Protein AF-0000000074205859 (afdb_homodimer)

Foldseek 3Di:
DPPVVVVVVVVVVVLVCLQVCCVVVVDPCLQRPHSVLLVVLLVVLVPDPLQVVQAVQLCVLLVVLLVLLLVLLQVCLLVLLVDVVSVVVCVVVLVPQLPPQLVVCLVVLCVPPNLESSSLSSSLNSNLNNLQNVLLSVQSVPFDPVVVVVCVVVVPDPVRCCVPTSCLSSVLSNLSSSLVSSLSSSVSSLVSCLPRVYRHLNNQLNVCVVVSVNSNNVSSVVVSVVVNVVSNVVSVVVSCVVCVVPVVVVVVVVD/DPPVVVVVVVVVVVLVCLQVCCVVVVDPCLQRPHSVLLVVLLVVLVPDPLQVVQAVQLCVLLVVLLVLLLVLLQVCLLVQLVDPVSVVVCVVVLVPQLPPQLVVCLVVLCVPPNLESSSLSSSLNSNLNNLQNVLLSVQSVPFDPVVVVVCVVVVPDPVRCCVPTSCLSSVLSNLSSSLVSSLSSSVSSLVSCLPRVYRHLNNQLNVCVVVSVNSNNVSSVVVSVVVNVVSNVVSVVVSCVVCVVPVVVVVVVVD

Organism: NCBI:txid88382

Sequence (510 aa):
MPAWVLGAGGVATLLAVVELVPRLGLMDARYLPPTSQILAALTERLGRPEFWTALGQTLTTWGTGLVISLVAGVVLGVVIGSVPLLRAVTASTIEFLRPVPSVALIPVAILLYGTGMASTLLLVVYASFWQVLVQVLAGVQDVDPVASDTARSYRFSSLTRVRTLVWPTTLPYAMTGLRLAASVALILTVTGELLIGTPGIGRLLGVAQSSGAVASMYAYVVVAGLLGVVVNLVARALERRTLFWHPSVRGESALMPAWVLGAGGVATLLAVVELVPRLGLMDARYLPPTSQILAALTERLGRPEFWTALGQTLTTWGTGLVISLVAGVVLGVVIGSVPLLRAVTASTIEFLRPVPSVALIPVAILLYGTGMASTLLLVVYASFWQVLVQVLAGVQDVDPVASDTARSYRFSSLTRVRTLVWPTTLPYAMTGLRLAASVALILTVTGELLIGTPGIGRLLGVAQSSGAVASMYAYVVVAGLLGVVVNLVARALERRTLFWHPSVRGESAL

Solvent-accessible surface area (backbone atoms only — not comparable to full-atom values): 24107 Å² total; per-residue (Å²): 127,61,69,63,58,35,28,48,47,18,49,48,50,53,45,46,47,45,31,45,38,25,72,71,60,76,35,59,52,88,75,38,54,30,40,68,49,23,51,50,36,37,52,55,42,71,71,33,70,67,46,57,53,18,46,49,39,39,51,47,51,29,48,52,20,42,51,52,14,46,54,50,11,47,54,48,13,51,55,32,46,72,32,71,68,47,38,51,52,42,47,19,37,51,60,51,56,65,40,31,39,51,67,63,42,46,58,56,26,37,68,73,48,42,51,40,65,63,22,31,35,53,37,13,23,59,54,15,21,53,40,18,23,54,29,18,30,53,17,42,68,63,48,54,64,67,61,51,51,48,40,56,72,70,61,54,50,71,65,54,41,39,63,69,48,39,42,69,50,16,44,63,26,38,37,53,9,46,37,53,16,51,56,48,14,46,40,32,36,38,41,26,9,43,71,56,53,15,76,17,50,26,26,53,29,42,50,22,45,78,68,65,37,53,39,47,23,52,25,41,36,50,49,46,19,51,50,28,42,50,51,52,52,50,33,50,52,53,37,50,62,62,36,63,71,38,67,78,54,50,57,59,74,73,106,126,60,70,64,57,36,29,48,46,18,49,49,51,52,45,47,48,43,31,43,36,26,73,71,61,77,36,58,51,89,72,38,53,29,39,68,50,24,50,50,36,37,53,55,43,69,73,34,69,66,46,56,53,19,46,49,39,39,49,47,51,29,50,52,21,43,51,53,14,46,53,50,10,47,54,49,12,50,56,30,48,72,31,72,67,46,40,50,51,44,47,18,36,50,59,50,56,65,40,31,39,50,65,60,42,46,56,55,25,37,68,74,47,42,51,37,66,63,21,29,35,51,37,12,24,59,53,15,20,52,41,17,23,54,29,18,30,53,18,41,69,63,45,54,64,66,61,52,50,50,40,56,72,69,62,53,50,72,66,52,42,38,63,69,48,39,43,68,51,16,43,62,26,39,37,51,8,46,36,54,16,50,55,48,14,46,41,32,35,38,41,24,9,43,70,56,54,16,77,16,52,25,26,53,30,41,49,22,46,77,68,65,36,52,39,47,23,51,24,40,36,50,49,47,17,49,51,29,41,49,51,51,52,50,32,49,54,52,36,51,62,62,37,63,73,38,66,79,54,51,57,58,74,73,104

Structure (mmCIF, N/CA/C/O backbone):
data_AF-0000000074205859-model_v1
#
loop_
_entity.id
_entity.type
_entity.pdbx_description
1 polymer 'ABC-type nitrate/sulfonate/bicarbonate transport system permease component'
#
loop_
_atom_site.group_PDB
_atom_site.id
_atom_site.type_symbol
_atom_site.label_atom_id
_atom_site.label_alt_id
_atom_site.label_comp_id
_atom_site.label_asym_id
_atom_site.label_entity_id
_atom_site.label_seq_id
_atom_site.pdbx_PDB_ins_code
_atom_site.Cartn_x
_atom_site.Cartn_y
_atom_site.Cartn_z
_atom_site.occupancy
_atom_site.B_iso_or_equiv
_atom_site.auth_seq_id
_atom_site.auth_comp_id
_atom_site.auth_asym_id
_atom_site.auth_atom_id
_atom_site.pdbx_PDB_model_num
ATOM 1 N N . MET A 1 1 ? 10.984 27.5 -16.266 1 49.78 1 MET A N 1
ATOM 2 C CA . MET A 1 1 ? 10.492 26.453 -17.156 1 49.78 1 MET A CA 1
ATOM 3 C C . MET A 1 1 ? 9.242 25.797 -16.578 1 49.78 1 MET A C 1
ATOM 5 O O . MET A 1 1 ? 9.133 25.609 -15.367 1 49.78 1 MET A O 1
ATOM 9 N N . PRO A 1 2 ? 8.234 25.75 -17.391 1 56.03 2 PRO A N 1
ATOM 10 C CA . PRO A 1 2 ? 6.977 25.219 -16.875 1 56.03 2 PRO A CA 1
ATOM 11 C C . PRO A 1 2 ? 7.125 23.812 -16.297 1 56.03 2 PRO A C 1
ATOM 13 O O . PRO A 1 2 ? 7.98 23.047 -16.75 1 56.03 2 PRO A O 1
ATOM 16 N N . ALA A 1 3 ? 6.637 23.562 -15.133 1 58.91 3 ALA A N 1
ATOM 17 C CA . ALA A 1 3 ? 6.648 22.328 -14.359 1 58.91 3 ALA A CA 1
ATOM 18 C C . ALA A 1 3 ? 6.488 21.109 -15.266 1 58.91 3 ALA A C 1
ATOM 20 O O . ALA A 1 3 ? 7.078 20.062 -15.016 1 58.91 3 ALA A O 1
ATOM 21 N N . TRP A 1 4 ? 5.84 21.359 -16.391 1 60.38 4 TRP A N 1
ATOM 22 C CA . TRP A 1 4 ? 5.582 20.234 -17.281 1 60.38 4 TRP A CA 1
ATOM 23 C C . TRP A 1 4 ? 6.84 19.859 -18.062 1 60.38 4 TRP A C 1
ATOM 25 O O . TRP A 1 4 ? 7.047 18.688 -18.391 1 60.38 4 TRP A O 1
ATOM 35 N N . VAL A 1 5 ? 7.609 20.828 -18.359 1 60.56 5 VAL A N 1
ATOM 36 C CA . VAL A 1 5 ? 8.844 20.594 -19.094 1 60.56 5 VAL A CA 1
ATOM 37 C C . VAL A 1 5 ? 9.828 19.828 -18.219 1 60.56 5 VAL A C 1
ATOM 39 O O . VAL A 1 5 ? 10.508 18.906 -18.672 1 60.56 5 VAL A O 1
ATOM 42 N N . LEU A 1 6 ? 9.773 20.25 -17 1 59.16 6 LEU A N 1
ATOM 43 C CA . LEU A 1 6 ? 10.664 19.562 -16.062 1 59.16 6 LEU A CA 1
ATOM 44 C C . LEU A 1 6 ? 10.211 18.125 -15.836 1 59.16 6 LEU A C 1
ATOM 46 O O . LEU A 1 6 ? 11.039 17.219 -15.734 1 59.16 6 LEU A O 1
ATOM 50 N N . GLY A 1 7 ? 8.938 17.969 -15.82 1 63.88 7 GLY A N 1
ATOM 51 C CA . GLY A 1 7 ? 8.406 16.625 -15.711 1 63.88 7 GLY A CA 1
ATOM 52 C C . GLY A 1 7 ? 8.75 15.75 -16.906 1 63.88 7 GLY A C 1
ATOM 53 O O . GLY A 1 7 ? 9.18 14.602 -16.734 1 63.88 7 GLY A O 1
ATOM 54 N N . ALA A 1 8 ? 8.656 16.359 -17.984 1 66.75 8 ALA A N 1
ATOM 55 C CA . ALA A 1 8 ? 8.984 15.648 -19.234 1 66.75 8 ALA A CA 1
ATOM 56 C C . ALA A 1 8 ? 10.469 15.312 -19.297 1 66.75 8 ALA A C 1
ATOM 58 O O . ALA A 1 8 ? 10.852 14.258 -19.797 1 66.75 8 ALA A O 1
ATOM 59 N N . GLY A 1 9 ? 11.18 16.188 -18.719 1 68.5 9 GLY A N 1
ATOM 60 C CA . GLY A 1 9 ? 12.609 15.953 -18.703 1 68.5 9 GLY A CA 1
ATOM 61 C C . GLY A 1 9 ? 13 14.75 -17.859 1 68.5 9 GLY A C 1
ATOM 62 O O . GLY A 1 9 ? 13.852 13.953 -18.266 1 68.5 9 GLY A O 1
ATOM 63 N N . GLY A 1 10 ? 12.352 14.625 -16.703 1 70.44 10 GLY A N 1
ATOM 64 C CA . GLY A 1 10 ? 12.633 13.484 -15.859 1 70.44 10 GLY A CA 1
ATOM 65 C C . GLY A 1 10 ? 12.273 12.156 -16.5 1 70.44 10 GLY A C 1
ATOM 66 O O . GLY A 1 10 ? 13.055 11.203 -16.453 1 70.44 10 GLY A O 1
ATOM 67 N N . VAL A 1 11 ? 11.188 12.117 -17.188 1 73.06 11 VAL A N 1
ATOM 68 C CA . VAL A 1 11 ? 10.742 10.906 -17.875 1 73.06 11 VAL A CA 1
ATOM 69 C C . VAL A 1 11 ? 11.695 10.586 -19.016 1 73.06 11 VAL A C 1
ATOM 71 O O . VAL A 1 11 ? 12.055 9.43 -19.234 1 73.06 11 VAL A O 1
ATOM 74 N N . ALA A 1 12 ? 12.023 11.672 -19.672 1 76.25 12 ALA A N 1
ATOM 75 C CA . ALA A 1 12 ? 12.945 11.5 -20.797 1 76.25 12 ALA A CA 1
ATOM 76 C C . ALA A 1 12 ? 14.273 10.922 -20.328 1 76.25 12 ALA A C 1
ATOM 78 O O . ALA A 1 12 ? 14.844 10.055 -21 1 76.25 12 ALA A O 1
ATOM 79 N N . THR A 1 13 ? 14.734 11.406 -19.203 1 77.25 13 THR A N 1
ATOM 80 C CA . THR A 1 13 ? 15.992 10.906 -18.672 1 77.25 13 THR A CA 1
ATOM 81 C C . THR A 1 13 ? 15.875 9.43 -18.297 1 77.25 13 THR A C 1
ATOM 83 O O . THR A 1 13 ? 16.766 8.633 -18.578 1 77.25 13 THR A O 1
ATOM 86 N N . LEU A 1 14 ? 14.773 9.047 -17.719 1 77.5 14 LEU A N 1
ATOM 87 C CA . LEU A 1 14 ? 14.562 7.652 -17.359 1 77.5 14 LEU A CA 1
ATOM 88 C C . LEU A 1 14 ? 14.516 6.766 -18.594 1 77.5 14 LEU A C 1
ATOM 90 O O . LEU A 1 14 ? 15.148 5.707 -18.641 1 77.5 14 LEU A O 1
ATOM 94 N N . LEU A 1 15 ? 13.852 7.254 -19.578 1 80.38 15 LEU A N 1
ATOM 95 C CA . LEU A 1 15 ? 13.742 6.492 -20.828 1 80.38 15 LEU A CA 1
ATOM 96 C C . LEU A 1 15 ? 15.094 6.359 -21.5 1 80.38 15 LEU A C 1
ATOM 98 O O . LEU A 1 15 ? 15.406 5.312 -22.078 1 80.38 15 LEU A O 1
ATOM 102 N N . ALA A 1 16 ? 15.836 7.418 -21.406 1 81.56 16 ALA A N 1
ATOM 103 C CA . ALA A 1 16 ? 17.172 7.402 -22 1 81.56 16 ALA A CA 1
ATOM 104 C C . ALA A 1 16 ? 18.094 6.426 -21.281 1 81.56 16 ALA A C 1
ATOM 106 O O . ALA A 1 16 ? 18.859 5.699 -21.906 1 81.56 16 ALA A O 1
ATOM 107 N N . VAL A 1 17 ? 17.953 6.41 -20.047 1 80.19 17 VAL A N 1
ATOM 108 C CA . VAL A 1 17 ? 18.781 5.52 -19.25 1 80.19 17 VAL A CA 1
ATOM 109 C C . VAL A 1 17 ? 18.422 4.066 -19.547 1 80.19 17 VAL A C 1
ATOM 111 O O . VAL A 1 17 ? 19.312 3.227 -19.734 1 80.19 17 VAL A O 1
ATOM 114 N N . VAL A 1 18 ? 17.172 3.775 -19.656 1 82.06 18 VAL A N 1
ATOM 115 C CA . VAL A 1 18 ? 16.719 2.414 -19.922 1 82.06 18 VAL A CA 1
ATOM 116 C C . VAL A 1 18 ? 17.094 2.02 -21.344 1 82.06 18 VAL A C 1
ATOM 118 O O . VAL A 1 18 ? 17.297 0.839 -21.641 1 82.06 18 VAL A O 1
ATOM 121 N N . GLU A 1 19 ? 17.25 2.998 -22.188 1 84.25 19 GLU A N 1
ATOM 122 C CA . GLU A 1 19 ? 17.672 2.748 -23.562 1 84.25 19 GLU A CA 1
ATOM 123 C C . GLU A 1 19 ? 19.172 2.457 -23.625 1 84.25 19 GLU A C 1
ATOM 125 O O . GLU A 1 19 ? 19.594 1.522 -24.312 1 84.25 19 GLU A O 1
ATOM 130 N N . LEU A 1 20 ? 19.875 3.205 -22.828 1 83.31 20 LEU A N 1
ATOM 131 C CA . LEU A 1 20 ? 21.312 3.178 -22.969 1 83.31 20 LEU A CA 1
ATOM 132 C C . LEU A 1 20 ? 21.922 2.037 -22.156 1 83.31 20 LEU A C 1
ATOM 134 O O . LEU A 1 20 ? 22.953 1.468 -22.547 1 83.31 20 LEU A O 1
ATOM 138 N N . VAL A 1 21 ? 21.312 1.618 -21.172 1 81.62 21 VAL A N 1
ATOM 139 C CA . VAL A 1 21 ? 21.891 0.626 -20.281 1 81.62 21 VAL A CA 1
ATOM 140 C C . VAL A 1 21 ? 22.047 -0.707 -21 1 81.62 21 VAL A C 1
ATOM 142 O O . VAL A 1 21 ? 23.141 -1.279 -21.047 1 81.62 21 VAL A O 1
ATOM 145 N N . PRO A 1 22 ? 21.047 -1.129 -21.625 1 79.5 22 PRO A N 1
ATOM 146 C CA . PRO A 1 22 ? 21.219 -2.393 -22.344 1 79.5 22 PRO A CA 1
ATOM 147 C C . PRO A 1 22 ? 22.078 -2.24 -23.594 1 79.5 22 PRO A C 1
ATOM 149 O O . PRO A 1 22 ? 22.828 -3.15 -23.938 1 79.5 22 PRO A O 1
ATOM 152 N N . ARG A 1 23 ? 22.031 -1.097 -24.203 1 80.44 23 ARG A N 1
ATOM 153 C CA . ARG A 1 23 ? 22.781 -0.913 -25.438 1 80.44 23 ARG A CA 1
ATOM 154 C C . ARG A 1 23 ? 24.281 -0.801 -25.156 1 80.44 23 ARG A C 1
ATOM 156 O O . ARG A 1 23 ? 25.109 -1.21 -25.969 1 80.44 23 ARG A O 1
ATOM 163 N N . LEU A 1 24 ? 24.562 -0.321 -24.016 1 83.5 24 LEU A N 1
ATOM 164 C CA . LEU A 1 24 ? 25.969 -0.184 -23.641 1 83.5 24 LEU A CA 1
ATOM 165 C C . LEU A 1 24 ? 26.484 -1.472 -23.016 1 83.5 24 LEU A C 1
ATOM 167 O O . LEU A 1 24 ? 27.656 -1.549 -22.625 1 83.5 24 LEU A O 1
ATOM 171 N N . GLY A 1 25 ? 25.609 -2.451 -22.922 1 76.69 25 GLY A N 1
ATOM 172 C CA . GLY A 1 25 ? 26.031 -3.756 -22.438 1 76.69 25 GLY A CA 1
ATOM 173 C C . GLY A 1 25 ? 26.109 -3.834 -20.922 1 76.69 25 GLY A C 1
ATOM 174 O O . GLY A 1 25 ? 26.688 -4.77 -20.359 1 76.69 25 GLY A O 1
ATOM 175 N N . LEU A 1 26 ? 25.609 -2.91 -20.297 1 74.88 26 LEU A N 1
ATOM 176 C CA . LEU A 1 26 ? 25.656 -2.898 -18.844 1 74.88 26 LEU A CA 1
ATOM 177 C C . LEU A 1 26 ? 24.672 -3.906 -18.25 1 74.88 26 LEU A C 1
ATOM 179 O O . LEU A 1 26 ? 24.875 -4.387 -17.141 1 74.88 26 LEU A O 1
ATOM 183 N N . MET A 1 27 ? 23.656 -4.145 -19 1 76.94 27 MET A N 1
ATOM 184 C CA . MET A 1 27 ? 22.688 -5.172 -18.656 1 76.94 27 MET A CA 1
ATOM 185 C C . MET A 1 27 ? 22.25 -5.953 -19.891 1 76.94 27 MET A C 1
ATOM 187 O O . MET A 1 27 ? 22.109 -5.383 -20.969 1 76.94 27 MET A O 1
ATOM 191 N N . ASP A 1 28 ? 22.219 -7.234 -19.641 1 83.88 28 ASP A N 1
ATOM 192 C CA . ASP A 1 28 ? 21.812 -8.102 -20.734 1 83.88 28 ASP A CA 1
ATOM 193 C C . ASP A 1 28 ? 20.406 -7.742 -21.219 1 83.88 28 ASP A C 1
ATOM 195 O O . ASP A 1 28 ? 19.5 -7.504 -20.391 1 83.88 28 ASP A O 1
ATOM 199 N N . ALA A 1 29 ? 20.25 -7.617 -22.484 1 77.94 29 ALA A N 1
ATOM 200 C CA . ALA A 1 29 ? 18.984 -7.234 -23.094 1 77.94 29 ALA A CA 1
ATOM 201 C C . ALA A 1 29 ? 17.891 -8.242 -22.766 1 77.94 29 ALA A C 1
ATOM 203 O O . ALA A 1 29 ? 16.703 -7.926 -22.844 1 77.94 29 ALA A O 1
ATOM 204 N N . ARG A 1 30 ? 18.328 -9.422 -22.406 1 80.31 30 ARG A N 1
ATOM 205 C CA . ARG A 1 30 ? 17.359 -10.453 -22.047 1 80.31 30 ARG A CA 1
ATOM 206 C C . ARG A 1 30 ? 16.656 -10.102 -20.75 1 80.31 30 ARG A C 1
ATOM 208 O O . ARG A 1 30 ? 15.539 -10.578 -20.484 1 80.31 30 ARG A O 1
ATOM 215 N N . TYR A 1 31 ? 17.234 -9.227 -20.031 1 84.56 31 TYR A N 1
ATOM 216 C CA . TYR A 1 31 ? 16.672 -8.852 -18.734 1 84.56 31 TYR A CA 1
ATOM 217 C C . TYR A 1 31 ? 16.078 -7.449 -18.781 1 84.56 31 TYR A C 1
ATOM 219 O O . TYR A 1 31 ? 15.141 -7.148 -18.047 1 84.56 31 TYR A O 1
ATOM 227 N N . LEU A 1 32 ? 16.656 -6.621 -19.625 1 87.5 32 LEU A N 1
ATOM 228 C CA . LEU A 1 32 ? 16.188 -5.25 -19.781 1 87.5 32 LEU A CA 1
ATOM 229 C C . LEU A 1 32 ? 16.25 -4.816 -21.234 1 87.5 32 LEU A C 1
ATOM 231 O O . LEU A 1 32 ? 17.281 -4.324 -21.703 1 87.5 32 LEU A O 1
ATOM 235 N N . PRO A 1 33 ? 15.117 -4.973 -21.875 1 89.38 33 PRO A N 1
ATOM 236 C CA . PRO A 1 33 ? 15.102 -4.488 -23.266 1 89.38 33 PRO A CA 1
ATOM 237 C C . PRO A 1 33 ? 15.188 -2.969 -23.359 1 89.38 33 PRO A C 1
ATOM 239 O O . PRO A 1 33 ? 14.781 -2.268 -22.422 1 89.38 33 PRO A O 1
ATOM 242 N N . PRO A 1 34 ? 15.766 -2.557 -24.406 1 89.44 34 PRO A N 1
ATOM 243 C CA . PRO A 1 34 ? 15.805 -1.103 -24.562 1 89.44 34 PRO A CA 1
ATOM 244 C C . PRO A 1 34 ? 14.414 -0.484 -24.672 1 89.44 34 PRO A C 1
ATOM 246 O O . PRO A 1 34 ? 13.445 -1.176 -25.016 1 89.44 34 PRO A O 1
ATOM 249 N N . THR A 1 35 ? 14.43 0.771 -24.359 1 90.25 35 THR A N 1
ATOM 250 C CA . THR A 1 35 ? 13.18 1.512 -24.344 1 90.25 35 THR A CA 1
ATOM 251 C C . THR A 1 35 ? 12.484 1.412 -25.703 1 90.25 35 THR A C 1
ATOM 253 O O . THR A 1 35 ? 11.258 1.343 -25.781 1 90.25 35 THR A O 1
ATOM 256 N N . SER A 1 36 ? 13.25 1.363 -26.75 1 90.5 36 SER A N 1
ATOM 257 C CA . SER A 1 36 ? 12.688 1.289 -28.094 1 90.5 36 SER A CA 1
ATOM 258 C C . SER A 1 36 ? 11.891 0.004 -28.297 1 90.5 36 SER A C 1
ATOM 260 O O . SER A 1 36 ? 10.797 0.025 -28.875 1 90.5 36 SER A O 1
ATOM 262 N N . GLN A 1 37 ? 12.375 -1.052 -27.766 1 91.5 37 GLN A N 1
ATOM 263 C CA . GLN A 1 37 ? 11.68 -2.332 -27.875 1 91.5 37 GLN A CA 1
ATOM 264 C C . GLN A 1 37 ? 10.445 -2.367 -26.984 1 91.5 37 GLN A C 1
ATOM 266 O O . GLN A 1 37 ? 9.43 -2.963 -27.344 1 91.5 37 GLN A O 1
ATOM 271 N N . ILE A 1 38 ? 10.578 -1.778 -25.828 1 93.44 38 ILE A N 1
ATOM 272 C CA . ILE A 1 38 ? 9.445 -1.705 -24.906 1 93.44 38 ILE A CA 1
ATOM 273 C C . ILE A 1 38 ? 8.32 -0.898 -25.547 1 93.44 38 ILE A C 1
ATOM 275 O O . ILE A 1 38 ? 7.156 -1.308 -25.516 1 93.44 38 ILE A O 1
ATOM 279 N N . LEU A 1 39 ? 8.695 0.186 -26.188 1 93.12 39 LEU A N 1
ATOM 280 C CA . LEU A 1 39 ? 7.703 1.043 -26.812 1 93.12 39 LEU A CA 1
ATOM 281 C C . LEU A 1 39 ? 7.082 0.354 -28.031 1 93.12 39 LEU A C 1
ATOM 283 O O . LEU A 1 39 ? 5.898 0.538 -28.312 1 93.12 39 LEU A O 1
ATOM 287 N N . ALA A 1 40 ? 7.895 -0.404 -28.734 1 94.69 40 ALA A N 1
ATOM 288 C CA . ALA A 1 40 ? 7.375 -1.168 -29.859 1 94.69 40 ALA A CA 1
ATOM 289 C C . ALA A 1 40 ? 6.371 -2.221 -29.391 1 94.69 40 ALA A C 1
ATOM 291 O O . ALA A 1 40 ? 5.324 -2.404 -30.016 1 94.69 40 ALA A O 1
ATOM 292 N N . ALA A 1 41 ? 6.723 -2.875 -28.312 1 95.75 41 ALA A N 1
ATOM 293 C CA . ALA A 1 41 ? 5.816 -3.867 -27.734 1 95.75 41 ALA A CA 1
ATOM 294 C C . ALA A 1 41 ? 4.523 -3.215 -27.25 1 95.75 41 ALA A C 1
ATOM 296 O O . ALA A 1 41 ? 3.439 -3.777 -27.422 1 95.75 41 ALA A O 1
ATOM 297 N N . LEU A 1 42 ? 4.66 -2.074 -26.703 1 95.69 42 LEU A N 1
ATOM 298 C CA . LEU A 1 42 ? 3.492 -1.338 -26.234 1 95.69 42 LEU A CA 1
ATOM 299 C C . LEU A 1 42 ? 2.592 -0.947 -27.406 1 95.69 42 LEU A C 1
ATOM 301 O O . LEU A 1 42 ? 1.371 -1.104 -27.328 1 95.69 42 LEU A O 1
ATOM 305 N N . THR A 1 43 ? 3.197 -0.471 -28.469 1 96.06 43 THR A N 1
ATOM 306 C CA . THR A 1 43 ? 2.438 -0.059 -29.641 1 96.06 43 THR A CA 1
ATOM 307 C C . THR A 1 43 ? 1.707 -1.249 -30.25 1 96.06 43 THR A C 1
ATOM 309 O O . THR A 1 43 ? 0.565 -1.121 -30.703 1 96.06 43 THR A O 1
ATOM 312 N N . GLU A 1 44 ? 2.332 -2.316 -30.281 1 96.12 44 GLU A N 1
ATOM 313 C CA . GLU A 1 44 ? 1.71 -3.533 -30.797 1 96.12 44 GLU A CA 1
ATOM 314 C C . GLU A 1 44 ? 0.515 -3.943 -29.953 1 96.12 44 GLU A C 1
ATOM 316 O O . GLU A 1 44 ? -0.529 -4.332 -30.469 1 96.12 44 GLU A O 1
ATOM 321 N N . ARG A 1 45 ? 0.687 -3.861 -28.656 1 94.62 45 ARG A N 1
ATOM 322 C CA . ARG A 1 45 ? -0.388 -4.242 -27.75 1 94.62 45 ARG A CA 1
ATOM 323 C C . ARG A 1 45 ? -1.562 -3.275 -27.844 1 94.62 45 ARG A C 1
ATOM 325 O O . ARG A 1 45 ? -2.721 -3.686 -27.75 1 94.62 45 ARG A O 1
ATOM 332 N N . LEU A 1 46 ? -1.271 -2.035 -28.109 1 95.62 46 LEU A N 1
ATOM 333 C CA . LEU A 1 46 ? -2.311 -1.023 -28.25 1 95.62 46 LEU A CA 1
ATOM 334 C C . LEU A 1 46 ? -3.186 -1.307 -29.453 1 95.62 46 LEU A C 1
ATOM 336 O O . LEU A 1 46 ? -4.34 -0.882 -29.516 1 95.62 46 LEU A O 1
ATOM 340 N N . GLY A 1 47 ? -2.6 -2.018 -30.391 1 95.62 47 GLY A N 1
ATOM 341 C CA . GLY A 1 47 ? -3.332 -2.352 -31.609 1 95.62 47 GLY A CA 1
ATOM 342 C C . GLY A 1 47 ? -4.195 -3.59 -31.453 1 95.62 47 GLY A C 1
ATOM 343 O O . GLY A 1 47 ? -4.957 -3.934 -32.375 1 95.62 47 GLY A O 1
ATOM 344 N N . ARG A 1 48 ? -4.176 -4.211 -30.344 1 95.69 48 ARG A N 1
ATOM 345 C CA . ARG A 1 48 ? -4.922 -5.441 -30.125 1 95.69 48 ARG A CA 1
ATOM 346 C C . ARG A 1 48 ? -6.137 -5.188 -29.234 1 95.69 48 ARG A C 1
ATOM 348 O O . ARG A 1 48 ? -6.043 -4.48 -28.234 1 95.69 48 ARG A O 1
ATOM 355 N N . PRO A 1 49 ? -7.25 -5.727 -29.641 1 96.56 49 PRO A N 1
ATOM 356 C CA . PRO A 1 49 ? -8.461 -5.551 -28.828 1 96.56 49 PRO A CA 1
ATOM 357 C C . PRO A 1 49 ? -8.32 -6.105 -27.422 1 96.56 49 PRO A C 1
ATOM 359 O O . PRO A 1 49 ? -8.961 -5.609 -26.484 1 96.56 49 PRO A O 1
ATOM 362 N N . GLU A 1 50 ? -7.504 -7.09 -27.297 1 96.56 50 GLU A N 1
ATOM 363 C CA . GLU A 1 50 ? -7.281 -7.723 -26 1 96.56 50 GLU A CA 1
ATOM 364 C C . GLU A 1 50 ? -6.773 -6.715 -24.969 1 96.56 50 GLU A C 1
ATOM 366 O O . GLU A 1 50 ? -7.117 -6.793 -23.781 1 96.56 50 GLU A O 1
ATOM 371 N N . PHE A 1 51 ? -5.98 -5.816 -25.438 1 97.62 51 PHE A N 1
ATOM 372 C CA . PHE A 1 51 ? -5.426 -4.793 -24.547 1 97.62 51 PHE A CA 1
ATOM 373 C C . PHE A 1 51 ? -6.531 -3.908 -23.984 1 97.62 51 PHE A C 1
ATOM 375 O O . PHE A 1 51 ? -6.594 -3.678 -22.781 1 97.62 51 PHE A O 1
ATOM 382 N N . TRP A 1 52 ? -7.379 -3.473 -24.781 1 97.81 52 TRP A N 1
ATOM 383 C CA . TRP A 1 52 ? -8.422 -2.535 -24.391 1 97.81 52 TRP A CA 1
ATOM 384 C C . TRP A 1 52 ? -9.477 -3.23 -23.531 1 97.81 52 TRP A C 1
ATOM 386 O O . TRP A 1 52 ? -10.055 -2.621 -22.625 1 97.81 52 TRP A O 1
ATOM 396 N N . THR A 1 53 ? -9.719 -4.473 -23.844 1 97.94 53 THR A N 1
ATOM 397 C CA . THR A 1 53 ? -10.609 -5.258 -22.984 1 97.94 53 THR A CA 1
ATOM 398 C C . THR A 1 53 ? -10.039 -5.395 -21.578 1 97.94 53 THR A C 1
ATOM 400 O O . THR A 1 53 ? -10.75 -5.195 -20.594 1 97.94 53 THR A O 1
ATOM 403 N N . ALA A 1 54 ? -8.766 -5.703 -21.5 1 98 54 ALA A N 1
ATOM 404 C CA . ALA A 1 54 ? -8.086 -5.844 -20.219 1 98 54 ALA A CA 1
ATOM 405 C C . ALA A 1 54 ? -8.07 -4.52 -19.453 1 98 54 ALA A C 1
ATOM 407 O O . ALA A 1 54 ? -8.281 -4.488 -18.25 1 98 54 ALA A O 1
ATOM 408 N N . LEU A 1 55 ? -7.828 -3.471 -20.203 1 98 55 LEU A N 1
ATOM 409 C CA . LEU A 1 55 ? -7.824 -2.146 -19.578 1 98 55 LEU A CA 1
ATOM 410 C C . LEU A 1 55 ? -9.195 -1.812 -19 1 98 55 LEU A C 1
ATOM 412 O O . LEU A 1 55 ? -9.297 -1.289 -17.891 1 98 55 LEU A O 1
ATOM 416 N N . GLY A 1 56 ? -10.195 -2.09 -19.75 1 97.94 56 GLY A N 1
ATOM 417 C CA . GLY A 1 56 ? -11.547 -1.874 -19.281 1 97.94 56 GLY A CA 1
ATOM 418 C C . GLY A 1 56 ? -11.875 -2.682 -18.031 1 97.94 56 GLY A C 1
ATOM 419 O O . GLY A 1 56 ? -12.539 -2.186 -17.125 1 97.94 56 GLY A O 1
ATOM 420 N N . GLN A 1 57 ? -11.43 -3.893 -18.016 1 97.88 57 GLN A N 1
ATOM 421 C CA . GLN A 1 57 ? -11.656 -4.762 -16.875 1 97.88 57 GLN A CA 1
ATOM 422 C C . GLN A 1 57 ? -10.938 -4.234 -15.633 1 97.88 57 GLN A C 1
ATOM 424 O O . GLN A 1 57 ? -11.508 -4.215 -14.539 1 97.88 57 GLN A O 1
ATOM 429 N N . THR A 1 58 ? -9.711 -3.789 -15.805 1 98.12 58 THR A N 1
ATOM 430 C CA . THR A 1 58 ? -8.945 -3.205 -14.711 1 98.12 58 THR A CA 1
ATOM 431 C C . THR A 1 58 ? -9.641 -1.955 -14.18 1 98.12 58 THR A C 1
ATOM 433 O O . THR A 1 58 ? -9.812 -1.805 -12.961 1 98.12 58 THR A O 1
ATOM 436 N N . LEU A 1 59 ? -10.125 -1.116 -15.078 1 98.06 59 LEU A N 1
ATOM 437 C CA . LEU A 1 59 ? -10.773 0.129 -14.672 1 98.06 59 LEU A CA 1
ATOM 438 C C . LEU A 1 59 ? -12.117 -0.145 -14 1 98.06 59 LEU A C 1
ATOM 440 O O . LEU A 1 59 ? -12.508 0.563 -13.07 1 98.06 59 LEU A O 1
ATOM 444 N N . THR A 1 60 ? -12.773 -1.137 -14.453 1 98 60 THR A N 1
ATOM 445 C CA . THR A 1 60 ? -14.062 -1.498 -13.867 1 98 60 THR A CA 1
ATOM 446 C C . THR A 1 60 ? -13.883 -2.025 -12.445 1 98 60 THR A C 1
ATOM 448 O O . THR A 1 60 ? -14.602 -1.624 -11.531 1 98 60 THR A O 1
ATOM 451 N N . THR A 1 61 ? -12.977 -2.943 -12.289 1 97.94 61 THR A N 1
ATOM 452 C CA . THR A 1 61 ? -12.703 -3.488 -10.961 1 97.94 61 THR A CA 1
ATOM 453 C C . THR A 1 61 ? -12.211 -2.395 -10.016 1 97.94 61 THR A C 1
ATOM 455 O O . THR A 1 61 ? -12.68 -2.295 -8.883 1 97.94 61 THR A O 1
ATOM 458 N N . TRP A 1 62 ? -11.289 -1.581 -10.516 1 97.94 62 TRP A N 1
ATOM 459 C CA . TRP A 1 62 ? -10.75 -0.465 -9.742 1 97.94 62 TRP A CA 1
ATOM 460 C C . TRP A 1 62 ? -11.859 0.502 -9.344 1 97.94 62 TRP A C 1
ATOM 462 O O . TRP A 1 62 ? -11.992 0.847 -8.164 1 97.94 62 TRP A O 1
ATOM 472 N N . GLY A 1 63 ? -12.656 0.912 -10.328 1 98.06 63 GLY A N 1
ATOM 473 C CA . GLY A 1 63 ? -13.734 1.854 -10.078 1 98.06 63 GLY A CA 1
ATOM 474 C C . GLY A 1 63 ? -14.789 1.312 -9.133 1 98.06 63 GLY A C 1
ATOM 475 O O . GLY A 1 63 ? -15.242 2.02 -8.227 1 98.06 63 GLY A O 1
ATOM 476 N N . THR A 1 64 ? -15.211 0.102 -9.344 1 98.25 64 THR A N 1
ATOM 477 C CA . THR A 1 64 ? -16.219 -0.531 -8.492 1 98.25 64 THR A CA 1
ATOM 478 C C . THR A 1 64 ? -15.719 -0.631 -7.055 1 98.25 64 THR A C 1
ATOM 480 O O . THR A 1 64 ? -16.453 -0.292 -6.121 1 98.25 64 THR A O 1
ATOM 483 N N . GLY A 1 65 ? -14.5 -1.089 -6.895 1 98.31 65 GLY A N 1
ATOM 484 C CA . GLY A 1 65 ? -13.93 -1.176 -5.559 1 98.31 65 GLY A CA 1
ATOM 485 C C . GLY A 1 65 ? -13.805 0.171 -4.871 1 98.31 65 GLY A C 1
ATOM 486 O O . GLY A 1 65 ? -14.078 0.289 -3.674 1 98.31 65 GLY A O 1
ATOM 487 N N . LEU A 1 66 ? -13.422 1.157 -5.656 1 98.06 66 LEU A N 1
ATOM 488 C CA . LEU A 1 66 ? -13.258 2.502 -5.113 1 98.06 66 LEU A CA 1
ATOM 489 C C . LEU A 1 66 ? -14.594 3.064 -4.648 1 98.06 66 LEU A C 1
ATOM 491 O O . LEU A 1 66 ? -14.688 3.646 -3.564 1 98.06 66 LEU A O 1
ATOM 495 N N . VAL A 1 67 ? -15.617 2.865 -5.434 1 98.12 67 VAL A N 1
ATOM 496 C CA . VAL A 1 67 ? -16.938 3.385 -5.105 1 98.12 67 VAL A CA 1
ATOM 497 C C . VAL A 1 67 ? -17.469 2.699 -3.846 1 98.12 67 VAL A C 1
ATOM 499 O O . VAL A 1 67 ? -17.984 3.361 -2.943 1 98.12 67 VAL A O 1
ATOM 502 N N . ILE A 1 68 ? -17.328 1.424 -3.773 1 98.5 68 ILE A N 1
ATOM 503 C CA . ILE A 1 68 ? -17.781 0.681 -2.604 1 98.5 68 ILE A CA 1
ATOM 504 C C . ILE A 1 68 ? -17.031 1.167 -1.362 1 98.5 68 ILE A C 1
ATOM 506 O O . ILE A 1 68 ? -17.641 1.427 -0.325 1 98.5 68 ILE A O 1
ATOM 510 N N . SER A 1 69 ? -15.703 1.306 -1.481 1 98.31 69 SER A N 1
ATOM 511 C CA . SER A 1 69 ? -14.883 1.746 -0.36 1 98.31 69 SER A CA 1
ATOM 512 C C . SER A 1 69 ? -15.242 3.162 0.071 1 98.31 69 SER A C 1
ATOM 514 O O . SER A 1 69 ? -15.297 3.461 1.266 1 98.31 69 SER A O 1
ATOM 516 N N . LEU A 1 70 ? -15.469 3.998 -0.915 1 97.5 70 LEU A N 1
ATOM 517 C CA . LEU A 1 70 ? -15.805 5.391 -0.636 1 97.5 70 LEU A CA 1
ATOM 518 C C . LEU A 1 70 ? -17.141 5.488 0.095 1 97.5 70 LEU A C 1
ATOM 520 O O . LEU A 1 70 ? -17.25 6.176 1.113 1 97.5 70 LEU A O 1
ATOM 524 N N . VAL A 1 71 ? -18.141 4.836 -0.404 1 97.81 71 VAL A N 1
ATOM 525 C CA . VAL A 1 71 ? -19.484 4.887 0.185 1 97.81 71 VAL A CA 1
ATOM 526 C C . VAL A 1 71 ? -19.453 4.281 1.586 1 97.81 71 VAL A C 1
ATOM 528 O O . VAL A 1 71 ? -19.922 4.895 2.545 1 97.81 71 VAL A O 1
ATOM 531 N N . ALA A 1 72 ? -18.875 3.148 1.719 1 98 72 ALA A N 1
ATOM 532 C CA . ALA A 1 72 ? -18.797 2.484 3.018 1 98 72 ALA A CA 1
ATOM 533 C C . ALA A 1 72 ? -17.969 3.305 4.004 1 98 72 ALA A C 1
ATOM 535 O O . ALA A 1 72 ? -18.359 3.469 5.164 1 98 72 ALA A O 1
ATOM 536 N N . GLY A 1 73 ? -16.797 3.82 3.547 1 97.69 73 GLY A N 1
ATOM 537 C CA . GLY A 1 73 ? -15.914 4.605 4.402 1 97.69 73 GLY A CA 1
ATOM 538 C C . GLY A 1 73 ? -16.562 5.887 4.895 1 97.69 73 GLY A C 1
ATOM 539 O O . GLY A 1 73 ? -16.422 6.246 6.066 1 97.69 73 GLY A O 1
ATOM 540 N N . VAL A 1 74 ? -17.281 6.508 4.023 1 96.56 74 VAL A N 1
ATOM 541 C CA . VAL A 1 74 ? -17.922 7.766 4.383 1 96.56 74 VAL A CA 1
ATOM 542 C C . VAL A 1 74 ? -19.094 7.5 5.332 1 96.56 74 VAL A C 1
ATOM 544 O O . VAL A 1 74 ? -19.203 8.148 6.375 1 96.56 74 VAL A O 1
ATOM 547 N N . VAL A 1 75 ? -19.938 6.555 5.031 1 96 75 VAL A N 1
ATOM 548 C CA . VAL A 1 75 ? -21.125 6.262 5.84 1 96 75 VAL A CA 1
ATOM 549 C C . VAL A 1 75 ? -20.688 5.781 7.227 1 96 75 VAL A C 1
ATOM 551 O O . VAL A 1 75 ? -21.125 6.332 8.242 1 96 75 VAL A O 1
ATOM 554 N N . LEU A 1 76 ? -19.812 4.852 7.281 1 96.44 76 LEU A N 1
ATOM 555 C CA . LEU A 1 76 ? -19.375 4.312 8.562 1 96.44 76 LEU A CA 1
ATOM 556 C C . LEU A 1 76 ? -18.516 5.328 9.32 1 96.44 76 LEU A C 1
ATOM 558 O O . LEU A 1 76 ? -18.562 5.387 10.555 1 96.44 76 LEU A O 1
ATOM 562 N N . GLY A 1 77 ? -17.719 6.074 8.562 1 95.94 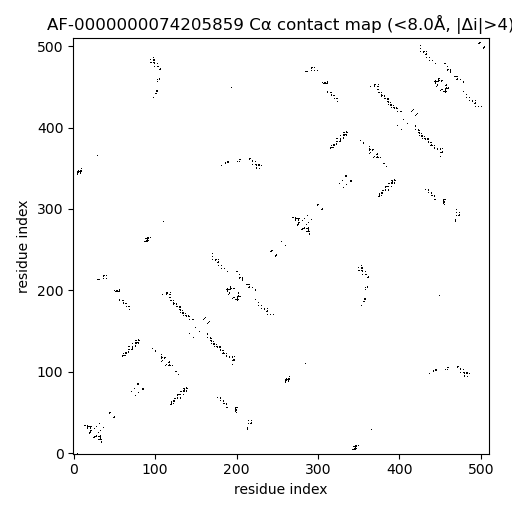77 GLY A N 1
ATOM 563 C CA . GLY A 1 77 ? -16.922 7.117 9.211 1 95.94 77 GLY A CA 1
ATOM 564 C C . GLY A 1 77 ? -17.781 8.148 9.922 1 95.94 77 GLY A C 1
ATOM 565 O O . GLY A 1 77 ? -17.484 8.539 11.055 1 95.94 77 GLY A O 1
ATOM 566 N N . VAL A 1 78 ? -18.828 8.547 9.289 1 93.5 78 VAL A N 1
ATOM 567 C CA . VAL A 1 78 ? -19.719 9.547 9.875 1 93.5 78 VAL A CA 1
ATOM 568 C C . VAL A 1 78 ? -20.484 8.938 11.039 1 93.5 78 VAL A C 1
ATOM 570 O O . VAL A 1 78 ? -20.594 9.547 12.109 1 93.5 78 VAL A O 1
ATOM 573 N N . VAL A 1 79 ? -20.969 7.719 10.852 1 93.25 79 VAL A N 1
ATOM 574 C CA . VAL A 1 79 ? -21.766 7.062 11.883 1 93.25 79 VAL A CA 1
ATOM 575 C C . VAL A 1 79 ? -20.906 6.789 13.109 1 93.25 79 VAL A C 1
ATOM 577 O O . VAL A 1 79 ? -21.281 7.137 14.234 1 93.25 79 VAL A O 1
ATOM 580 N N . ILE A 1 80 ? -19.75 6.234 12.945 1 93.19 80 ILE A N 1
ATOM 581 C CA . ILE A 1 80 ? -18.859 5.891 14.047 1 93.19 80 ILE A CA 1
ATOM 582 C C . ILE A 1 80 ? -18.312 7.168 14.68 1 93.19 80 ILE A C 1
ATOM 584 O O . ILE A 1 80 ? -18.219 7.266 15.906 1 93.19 80 ILE A O 1
ATOM 588 N N . GLY A 1 81 ? -17.984 8.117 13.852 1 90.25 81 GLY A N 1
ATOM 589 C CA . GLY A 1 81 ? -17.406 9.359 14.344 1 90.25 81 GLY A CA 1
ATOM 590 C C . GLY A 1 81 ? -18.391 10.203 15.125 1 90.25 81 GLY A C 1
ATOM 591 O O . GLY A 1 81 ? -18 10.977 15.992 1 90.25 81 GLY A O 1
ATOM 592 N N . SER A 1 82 ? -19.656 10.078 14.867 1 88 82 SER A N 1
ATOM 593 C CA . SER A 1 82 ? -20.672 10.945 15.453 1 88 82 SER A CA 1
ATOM 594 C C . SER A 1 82 ? -21.203 10.375 16.766 1 88 82 SER A C 1
ATOM 596 O O . SER A 1 82 ? -21.828 11.086 17.547 1 88 82 SER A O 1
ATOM 598 N N . VAL A 1 83 ? -20.953 9.117 17.047 1 86.38 83 VAL A N 1
ATOM 599 C CA . VAL A 1 83 ? -21.438 8.461 18.25 1 86.38 83 VAL A CA 1
ATOM 600 C C . VAL A 1 83 ? -20.266 8.031 19.125 1 86.38 83 VAL A C 1
ATOM 602 O O . VAL A 1 83 ? -19.531 7.109 18.766 1 86.38 83 VAL A O 1
ATOM 605 N N . PRO A 1 84 ? -20.141 8.57 20.281 1 84 84 PRO A N 1
ATOM 606 C CA . PRO A 1 84 ? -19 8.289 21.156 1 84 84 PRO A CA 1
ATOM 607 C C . PRO A 1 84 ? -18.891 6.805 21.5 1 84 84 PRO A C 1
ATOM 609 O O . PRO A 1 84 ? -17.781 6.266 21.562 1 84 84 PRO A O 1
ATOM 612 N N . LEU A 1 85 ? -19.984 6.176 21.688 1 83 85 LEU A N 1
ATOM 613 C CA . LEU A 1 85 ? -19.969 4.758 22.047 1 83 85 LEU A CA 1
ATOM 614 C C . LEU A 1 85 ? -19.406 3.926 20.891 1 83 85 LEU A C 1
ATOM 616 O O . LEU A 1 85 ? -18.625 2.99 21.125 1 83 85 LEU A O 1
ATOM 620 N N . LEU A 1 86 ? -19.766 4.27 19.703 1 86.75 86 LEU A N 1
ATOM 621 C CA . LEU A 1 86 ? -19.281 3.525 18.531 1 86.75 86 LEU A CA 1
ATOM 622 C C . LEU A 1 86 ? -17.797 3.75 18.328 1 86.75 86 LEU A C 1
ATOM 624 O O . LEU A 1 86 ? -17.062 2.828 17.938 1 86.75 86 LEU A O 1
ATOM 628 N N . ARG A 1 87 ? -17.359 4.887 18.562 1 86.5 87 ARG A N 1
ATOM 629 C CA . ARG A 1 87 ? -15.938 5.199 18.453 1 86.5 87 ARG A CA 1
ATOM 630 C C . ARG A 1 87 ? -15.109 4.359 19.422 1 86.5 87 ARG A C 1
ATOM 632 O O . ARG A 1 87 ? -14.078 3.811 19.047 1 86.5 87 ARG A O 1
ATOM 639 N N . ALA A 1 88 ? -15.617 4.258 20.562 1 83 88 ALA A N 1
ATOM 640 C CA . ALA A 1 88 ? -14.898 3.533 21.609 1 83 88 ALA A CA 1
ATOM 641 C C . ALA A 1 88 ? -14.852 2.037 21.312 1 83 88 ALA A C 1
ATOM 643 O O . ALA A 1 88 ? -13.812 1.397 21.453 1 83 88 ALA A O 1
ATOM 644 N N . VAL A 1 89 ? -15.961 1.583 20.828 1 79.38 89 VAL A N 1
ATOM 645 C CA . VAL A 1 89 ? -16.078 0.143 20.625 1 79.38 89 VAL A CA 1
ATOM 646 C C . VAL A 1 89 ? -15.297 -0.268 19.375 1 79.38 89 VAL A C 1
ATOM 648 O O . VAL A 1 89 ? -14.711 -1.354 19.328 1 79.38 89 VAL A O 1
ATOM 651 N N . THR A 1 90 ? -15.234 0.642 18.375 1 85.94 90 THR A N 1
ATOM 652 C CA . THR A 1 90 ? -14.633 0.257 17.094 1 85.94 90 THR A CA 1
ATOM 653 C C . THR A 1 90 ? -13.148 0.609 17.078 1 85.94 90 THR A C 1
ATOM 655 O O . THR A 1 90 ? -12.422 0.17 16.188 1 85.94 90 THR A O 1
ATOM 658 N N . ALA A 1 91 ? -12.703 1.326 18 1 84.12 91 ALA A N 1
ATOM 659 C CA . ALA A 1 91 ? -11.312 1.791 18.016 1 84.12 91 ALA A CA 1
ATOM 660 C C . ALA A 1 91 ? -10.344 0.616 17.984 1 84.12 91 ALA A C 1
ATOM 662 O O . ALA A 1 91 ? -9.391 0.61 17.203 1 84.12 91 ALA A O 1
ATOM 663 N N . SER A 1 92 ? -10.594 -0.367 18.766 1 81.06 92 SER A N 1
ATOM 664 C CA . SER A 1 92 ? -9.711 -1.526 18.844 1 81.06 92 SER A CA 1
ATOM 665 C C . SER A 1 92 ? -9.766 -2.352 17.562 1 81.06 92 SER A C 1
ATOM 667 O O . SER A 1 92 ? -8.742 -2.838 17.078 1 81.06 92 SER A O 1
ATOM 669 N N . THR A 1 93 ? -11 -2.5 17.062 1 83 93 THR A N 1
ATOM 670 C CA . THR A 1 93 ? -11.164 -3.26 15.836 1 83 93 THR A CA 1
ATOM 671 C C . THR A 1 93 ? -10.406 -2.6 14.68 1 83 93 THR A C 1
ATOM 673 O O . THR A 1 93 ? -9.742 -3.279 13.898 1 83 93 THR A O 1
ATOM 676 N N . ILE A 1 94 ? -10.5 -1.333 14.625 1 86.56 94 ILE A N 1
ATOM 677 C CA . ILE A 1 94 ? -9.82 -0.584 13.578 1 86.56 94 ILE A CA 1
ATOM 678 C C . ILE A 1 94 ? -8.305 -0.697 13.758 1 86.56 94 ILE A C 1
ATOM 680 O O . ILE A 1 94 ? -7.578 -0.938 12.797 1 86.56 94 ILE A O 1
ATOM 684 N N . GLU A 1 95 ? -7.852 -0.667 14.93 1 81.5 95 GLU A N 1
ATOM 685 C CA . GLU A 1 95 ? -6.43 -0.719 15.258 1 81.5 95 GLU A CA 1
ATOM 686 C C . GLU A 1 95 ? -5.832 -2.078 14.906 1 81.5 95 GLU A C 1
ATOM 688 O O . GLU A 1 95 ? -4.66 -2.172 14.539 1 81.5 95 GLU A O 1
ATOM 693 N N . PHE A 1 96 ? -6.59 -3.109 14.93 1 82 96 PHE A N 1
ATOM 694 C CA . PHE A 1 96 ? -6.07 -4.453 14.719 1 82 96 PHE A CA 1
ATOM 695 C C . PHE A 1 96 ? -6.242 -4.879 13.266 1 82 96 PHE A C 1
ATOM 697 O O . PHE A 1 96 ? -5.422 -5.625 12.727 1 82 96 PHE A O 1
ATOM 704 N N . LEU A 1 97 ? -7.32 -4.477 12.672 1 87.06 97 LEU A N 1
ATOM 705 C CA . LEU A 1 97 ? -7.621 -4.941 11.32 1 87.06 97 LEU A CA 1
ATOM 706 C C . LEU A 1 97 ? -6.887 -4.102 10.281 1 87.06 97 LEU A C 1
ATOM 708 O O . LEU A 1 97 ? -6.496 -4.613 9.227 1 87.06 97 LEU A O 1
ATOM 712 N N . ARG A 1 98 ? -6.684 -2.861 10.633 1 88.38 98 ARG A N 1
ATOM 713 C CA . ARG A 1 98 ? -6.121 -1.922 9.664 1 88.38 98 ARG A CA 1
ATOM 714 C C . ARG A 1 98 ? -4.703 -2.326 9.266 1 88.38 98 ARG A C 1
ATOM 716 O O . ARG A 1 98 ? -4.34 -2.262 8.094 1 88.38 98 ARG A O 1
ATOM 723 N N . PRO A 1 99 ? -3.904 -2.865 10.227 1 85.25 99 PRO A N 1
ATOM 724 C CA . PRO A 1 99 ? -2.51 -3.18 9.898 1 85.25 99 PRO A CA 1
ATOM 725 C C . PRO A 1 99 ? -2.361 -4.5 9.156 1 85.25 99 PRO A C 1
ATOM 727 O O . PRO A 1 99 ? -1.28 -4.809 8.641 1 85.25 99 PRO A O 1
ATOM 730 N N . VAL A 1 100 ? -3.385 -5.273 9.039 1 87.5 100 VAL A N 1
ATOM 731 C CA . VAL A 1 100 ? -3.322 -6.547 8.32 1 87.5 100 VAL A CA 1
ATOM 732 C C . VAL A 1 100 ? -2.994 -6.293 6.852 1 87.5 100 VAL A C 1
ATOM 734 O O . VAL A 1 100 ? -3.736 -5.602 6.152 1 87.5 100 VAL A O 1
ATOM 737 N N . PRO A 1 101 ? -1.886 -6.867 6.398 1 90.06 101 PRO A N 1
ATOM 738 C CA . PRO A 1 101 ? -1.592 -6.715 4.969 1 90.06 101 PRO A CA 1
ATOM 739 C C . PRO A 1 101 ? -2.695 -7.273 4.078 1 90.06 101 PRO A C 1
ATOM 741 O O . PRO A 1 101 ? -3.029 -8.461 4.172 1 90.06 101 PRO A O 1
ATOM 744 N N . SER A 1 102 ? -3.209 -6.449 3.246 1 91.94 102 SER A N 1
ATOM 745 C CA . SER A 1 102 ? -4.32 -6.844 2.387 1 91.94 102 SER A CA 1
ATOM 746 C C . SER A 1 102 ? -3.934 -8.016 1.487 1 91.94 102 SER A C 1
ATOM 748 O O . SER A 1 102 ? -4.773 -8.859 1.167 1 91.94 102 SER A O 1
ATOM 750 N N . VAL A 1 103 ? -2.729 -8.109 1.175 1 91.25 103 VAL A N 1
ATOM 751 C CA . VAL A 1 103 ? -2.262 -9.148 0.263 1 91.25 103 VAL A CA 1
ATOM 752 C C . VAL A 1 103 ? -2.322 -10.508 0.955 1 91.25 103 VAL A C 1
ATOM 754 O O . VAL A 1 103 ? -2.43 -11.547 0.293 1 91.25 103 VAL A O 1
ATOM 757 N N . ALA A 1 104 ? -2.176 -10.484 2.271 1 92.38 104 ALA A N 1
ATOM 758 C CA . ALA A 1 104 ? -2.262 -11.734 3.027 1 92.38 104 ALA A CA 1
ATOM 759 C C . ALA A 1 104 ? -3.658 -12.336 2.926 1 92.38 104 ALA A C 1
ATOM 761 O O . ALA A 1 104 ? -3.855 -13.516 3.25 1 92.38 104 ALA A O 1
ATOM 762 N N . LEU A 1 105 ? -4.602 -11.586 2.387 1 94.31 105 LEU A N 1
ATOM 763 C CA . LEU A 1 105 ? -5.977 -12.055 2.27 1 94.31 105 LEU A CA 1
ATOM 764 C C . LEU A 1 105 ? -6.215 -12.703 0.909 1 94.31 105 LEU A C 1
ATOM 766 O O . LEU A 1 105 ? -7.297 -13.234 0.653 1 94.31 105 LEU A O 1
ATOM 770 N N . ILE A 1 106 ? -5.195 -12.727 0.092 1 93.75 106 ILE A N 1
ATOM 771 C CA . ILE A 1 106 ? -5.344 -13.25 -1.261 1 93.75 106 ILE A CA 1
ATOM 772 C C . ILE A 1 106 ? -5.773 -14.719 -1.203 1 93.75 106 ILE A C 1
ATOM 774 O O . ILE A 1 106 ? -6.754 -15.109 -1.843 1 93.75 106 ILE A O 1
ATOM 778 N N . PRO A 1 107 ? -5.113 -15.508 -0.4 1 93.25 107 PRO A N 1
ATOM 779 C CA . PRO A 1 107 ? -5.547 -16.906 -0.332 1 93.25 107 PRO A CA 1
ATOM 780 C C . PRO A 1 107 ? -6.984 -17.062 0.163 1 93.25 107 PRO A C 1
ATOM 782 O O . PRO A 1 107 ? -7.723 -17.922 -0.321 1 93.25 107 PRO A O 1
ATOM 785 N N . VAL A 1 108 ? -7.348 -16.203 1.088 1 92.5 108 VAL A N 1
ATOM 786 C CA . VAL A 1 108 ? -8.719 -16.219 1.596 1 92.5 108 VAL A CA 1
ATOM 787 C C . VAL A 1 108 ? -9.688 -15.844 0.481 1 92.5 108 VAL A C 1
ATOM 789 O O . VAL A 1 108 ? -10.734 -16.469 0.318 1 92.5 108 VAL A O 1
ATOM 792 N N . ALA A 1 109 ? -9.352 -14.867 -0.291 1 94.12 109 ALA A N 1
ATOM 793 C CA . ALA A 1 109 ? -10.188 -14.414 -1.403 1 94.12 109 ALA A CA 1
ATOM 794 C C . ALA A 1 109 ? -10.367 -15.523 -2.439 1 94.12 109 ALA A C 1
ATOM 796 O O . ALA A 1 109 ? -11.469 -15.742 -2.934 1 94.12 109 ALA A O 1
ATOM 797 N N . ILE A 1 110 ? -9.266 -16.188 -2.699 1 92.81 110 ILE A N 1
ATOM 798 C CA . ILE A 1 110 ? -9.312 -17.281 -3.672 1 92.81 110 ILE A CA 1
ATOM 799 C C . ILE A 1 110 ? -10.195 -18.406 -3.146 1 92.81 110 ILE A C 1
ATOM 801 O O . ILE A 1 110 ? -10.984 -18.984 -3.896 1 92.81 110 ILE A O 1
ATOM 805 N N . LEU A 1 111 ? -10.023 -18.656 -1.877 1 89.94 111 LEU A N 1
ATOM 806 C CA . LEU A 1 111 ? -10.812 -19.703 -1.254 1 89.94 111 LEU A CA 1
ATOM 807 C C . LEU A 1 111 ? -12.297 -19.391 -1.313 1 89.94 111 LEU A C 1
ATOM 809 O O . LEU A 1 111 ? -13.117 -20.266 -1.626 1 89.94 111 LEU A O 1
ATOM 813 N N . LEU A 1 112 ? -12.719 -18.141 -1.146 1 88.94 112 LEU A N 1
ATOM 814 C CA . LEU A 1 112 ? -14.117 -17.734 -1.018 1 88.94 112 LEU A CA 1
ATOM 815 C C . LEU A 1 112 ? -14.75 -17.531 -2.389 1 88.94 112 LEU A C 1
ATOM 817 O O . LEU A 1 112 ? -15.914 -17.859 -2.602 1 88.94 112 LEU A O 1
ATOM 821 N N . TYR A 1 113 ? -13.953 -16.953 -3.369 1 92.31 113 TYR A N 1
ATOM 822 C CA . TYR A 1 113 ? -14.602 -16.453 -4.574 1 92.31 113 TYR A CA 1
ATOM 823 C C . TYR A 1 113 ? -13.922 -17 -5.828 1 92.31 113 TYR A C 1
ATOM 825 O O . TYR A 1 113 ? -14.336 -16.688 -6.949 1 92.31 113 TYR A O 1
ATOM 833 N N . GLY A 1 114 ? -12.922 -17.812 -5.605 1 90.94 114 GLY A N 1
ATOM 834 C CA . GLY A 1 114 ? -12.211 -18.312 -6.77 1 90.94 114 GLY A CA 1
ATOM 835 C C . GLY A 1 114 ? -11.391 -17.25 -7.477 1 90.94 114 GLY A C 1
ATOM 836 O O . GLY A 1 114 ? -10.711 -16.453 -6.832 1 90.94 114 GLY A O 1
ATOM 837 N N . THR A 1 115 ? -11.398 -17.266 -8.766 1 89.81 115 THR A N 1
ATOM 838 C CA . THR A 1 115 ? -10.539 -16.375 -9.531 1 89.81 115 THR A CA 1
ATOM 839 C C . THR A 1 115 ? -11.367 -15.305 -10.242 1 89.81 115 THR A C 1
ATOM 841 O O . THR A 1 115 ? -10.953 -14.789 -11.281 1 89.81 115 THR A O 1
ATOM 844 N N . GLY A 1 116 ? -12.5 -15.008 -9.703 1 91.06 116 GLY A N 1
ATOM 845 C CA . GLY A 1 116 ? -13.367 -13.992 -10.281 1 91.06 116 GLY A CA 1
ATOM 846 C C . GLY A 1 116 ? -13.094 -12.594 -9.742 1 91.06 116 GLY A C 1
ATOM 847 O O . GLY A 1 116 ? -12.211 -12.414 -8.898 1 91.06 116 GLY A O 1
ATOM 848 N N . MET A 1 117 ? -13.781 -11.656 -10.281 1 93.75 117 MET A N 1
ATOM 849 C CA . MET A 1 117 ? -13.617 -10.25 -9.93 1 93.75 117 MET A CA 1
ATOM 850 C C . MET A 1 117 ? -13.875 -10.023 -8.438 1 93.75 117 MET A C 1
ATOM 852 O O . MET A 1 117 ? -13.266 -9.156 -7.824 1 93.75 117 MET A O 1
ATOM 856 N N . ALA A 1 118 ? -14.727 -10.867 -7.887 1 95.56 118 ALA A N 1
ATOM 857 C CA . ALA A 1 118 ? -15.086 -10.711 -6.48 1 95.56 118 ALA A CA 1
ATOM 858 C C . ALA A 1 118 ? -13.875 -10.891 -5.578 1 95.56 118 ALA A C 1
ATOM 860 O O . ALA A 1 118 ? -13.766 -10.242 -4.535 1 95.56 118 ALA A O 1
ATOM 861 N N . SER A 1 119 ? -12.977 -11.805 -5.957 1 96.19 119 SER A N 1
ATOM 862 C CA . SER A 1 119 ? -11.766 -12.023 -5.18 1 96.19 119 SER A CA 1
ATOM 863 C C . SER A 1 119 ? -10.898 -10.766 -5.152 1 96.19 119 SER A C 1
ATOM 865 O O . SER A 1 119 ? -10.43 -10.352 -4.09 1 96.19 119 SER A O 1
ATOM 867 N N . THR A 1 120 ? -10.734 -10.156 -6.312 1 96.75 120 THR A N 1
ATOM 868 C CA . THR A 1 120 ? -9.938 -8.938 -6.402 1 96.75 120 THR A CA 1
ATOM 869 C C . THR A 1 120 ? -10.648 -7.777 -5.695 1 96.75 120 THR A C 1
ATOM 871 O O . THR A 1 120 ? -10 -6.965 -5.031 1 96.75 120 THR A O 1
ATOM 874 N N . LEU A 1 121 ? -11.969 -7.766 -5.801 1 97.62 121 LEU A N 1
ATOM 875 C CA . LEU A 1 121 ? -12.734 -6.695 -5.176 1 97.62 121 LEU A CA 1
ATOM 876 C C . LEU A 1 121 ? -12.602 -6.746 -3.658 1 97.62 121 LEU A C 1
ATOM 878 O O . LEU A 1 121 ? -12.547 -5.707 -3 1 97.62 121 LEU A O 1
ATOM 882 N N . LEU A 1 122 ? -12.594 -7.887 -3.119 1 96.75 122 LEU A N 1
ATOM 883 C CA . LEU A 1 122 ? -12.422 -8.031 -1.678 1 96.75 122 LEU A CA 1
ATOM 884 C C . LEU A 1 122 ? -11.133 -7.355 -1.214 1 96.75 122 LEU A C 1
ATOM 886 O O . LEU A 1 122 ? -11.141 -6.625 -0.222 1 96.75 122 LEU A O 1
ATOM 890 N N . LEU A 1 123 ? -10.047 -7.562 -1.933 1 96.31 123 LEU A N 1
ATOM 891 C CA . LEU A 1 123 ? -8.75 -6.984 -1.593 1 96.31 123 LEU A CA 1
ATOM 892 C C . LEU A 1 123 ? -8.781 -5.469 -1.747 1 96.31 123 LEU A C 1
ATOM 894 O O . LEU A 1 123 ? -8.305 -4.742 -0.869 1 96.31 123 LEU A O 1
ATOM 898 N N . VAL A 1 124 ? -9.344 -5.039 -2.867 1 97.81 124 VAL A N 1
ATOM 899 C CA . VAL A 1 124 ? -9.391 -3.621 -3.205 1 97.81 124 VAL A CA 1
ATOM 900 C C . VAL A 1 124 ? -10.211 -2.865 -2.16 1 97.81 124 VAL A C 1
ATOM 902 O O . VAL A 1 124 ? -9.773 -1.828 -1.655 1 97.81 124 VAL A O 1
ATOM 905 N N . VAL A 1 125 ? -11.359 -3.408 -1.84 1 98.06 125 VAL A N 1
ATOM 906 C CA . VAL A 1 125 ? -12.25 -2.752 -0.888 1 98.06 125 VAL A CA 1
ATOM 907 C C . VAL A 1 125 ? -11.625 -2.77 0.504 1 98.06 125 VAL A C 1
ATOM 909 O O . VAL A 1 125 ? -11.625 -1.753 1.204 1 98.06 125 VAL A O 1
ATOM 912 N N . TYR A 1 126 ? -11.047 -3.854 0.891 1 96.88 126 TYR A N 1
ATOM 913 C CA . TYR A 1 126 ? -10.422 -3.943 2.207 1 96.88 126 TYR A CA 1
ATOM 914 C C . TYR A 1 126 ? -9.32 -2.9 2.359 1 96.88 126 TYR A C 1
ATOM 916 O O . TYR A 1 126 ? -9.258 -2.191 3.367 1 96.88 126 TYR A O 1
ATOM 924 N N . ALA A 1 127 ? -8.508 -2.824 1.39 1 95 127 ALA A N 1
ATOM 925 C CA . ALA A 1 127 ? -7.34 -1.947 1.482 1 95 127 ALA A CA 1
ATOM 926 C C . ALA A 1 127 ? -7.75 -0.48 1.399 1 95 127 ALA A C 1
ATOM 928 O O . ALA A 1 127 ? -7.266 0.351 2.172 1 95 127 ALA A O 1
ATOM 929 N N . SER A 1 128 ? -8.625 -0.133 0.518 1 97 128 SER A N 1
ATOM 930 C CA . SER A 1 128 ? -8.969 1.26 0.25 1 97 128 SER A CA 1
ATOM 931 C C . SER A 1 128 ? -9.992 1.781 1.254 1 97 128 SER A C 1
ATOM 933 O O . SER A 1 128 ? -10.039 2.98 1.53 1 97 128 SER A O 1
ATOM 935 N N . PHE A 1 129 ? -10.766 0.905 1.906 1 97.88 129 PHE A N 1
ATOM 936 C CA . PHE A 1 129 ? -11.781 1.261 2.889 1 97.88 129 PHE A CA 1
ATOM 937 C C . PHE A 1 129 ? -11.164 2.01 4.062 1 97.88 129 PHE A C 1
ATOM 939 O O . PHE A 1 129 ? -11.695 3.033 4.5 1 97.88 129 PHE A O 1
ATOM 946 N N . TRP A 1 130 ? -10.086 1.565 4.465 1 96.12 130 TRP A N 1
ATOM 947 C CA . TRP A 1 130 ? -9.445 2.135 5.645 1 96.12 130 TRP A CA 1
ATOM 948 C C . TRP A 1 130 ? -8.969 3.557 5.375 1 96.12 130 TRP A C 1
ATOM 950 O O . TRP A 1 130 ? -9 4.41 6.27 1 96.12 130 TRP A O 1
ATOM 960 N N . GLN A 1 131 ? -8.5 3.789 4.137 1 95.81 131 GLN A N 1
ATOM 961 C CA . GLN A 1 131 ? -8.039 5.125 3.766 1 95.81 131 GLN A CA 1
ATOM 962 C C . GLN A 1 131 ? -9.156 6.152 3.904 1 95.81 131 GLN A C 1
ATOM 964 O O . GLN A 1 131 ? -8.945 7.238 4.441 1 95.81 131 GLN A O 1
ATOM 969 N N . VAL A 1 132 ? -10.281 5.816 3.545 1 97.25 132 VAL A N 1
ATOM 970 C CA . VAL A 1 132 ? -11.43 6.719 3.59 1 97.25 132 VAL A CA 1
ATOM 971 C C . VAL A 1 132 ? -11.945 6.828 5.023 1 97.25 132 VAL A C 1
ATOM 973 O O . VAL A 1 132 ? -12.188 7.93 5.52 1 97.25 132 VAL A O 1
ATOM 976 N N . LEU A 1 133 ? -12.055 5.723 5.688 1 97.44 133 LEU A N 1
ATOM 977 C CA . LEU A 1 133 ? -12.617 5.684 7.031 1 97.44 133 LEU A CA 1
ATOM 978 C C . LEU A 1 133 ? -11.828 6.574 7.98 1 97.44 133 LEU A C 1
ATOM 980 O O . LEU A 1 133 ? -12.406 7.395 8.695 1 97.44 133 LEU A O 1
ATOM 984 N N . VAL A 1 134 ? -10.547 6.445 7.957 1 94.94 134 VAL A N 1
ATOM 985 C CA . VAL A 1 134 ? -9.688 7.164 8.891 1 94.94 134 VAL A CA 1
ATOM 986 C C . VAL A 1 134 ? -9.758 8.664 8.609 1 94.94 134 VAL A C 1
ATOM 988 O O . VAL A 1 134 ? -9.805 9.477 9.539 1 94.94 134 VAL A O 1
ATOM 991 N N . GLN A 1 135 ? -9.789 9.008 7.324 1 95.5 135 GLN A N 1
ATOM 992 C CA . GLN A 1 135 ? -9.875 10.422 6.973 1 95.5 135 GLN A CA 1
ATOM 993 C C . GLN A 1 135 ? -11.219 11.008 7.402 1 95.5 135 GLN A C 1
ATOM 995 O O . GLN A 1 135 ? -11.266 12.117 7.934 1 95.5 135 GLN A O 1
ATOM 1000 N N . VAL A 1 136 ? -12.25 10.281 7.219 1 96 136 VAL A N 1
ATOM 1001 C CA . VAL A 1 136 ? -13.578 10.766 7.582 1 96 136 VAL A CA 1
ATOM 1002 C C . VAL A 1 136 ? -13.695 10.852 9.102 1 96 136 VAL A C 1
ATOM 1004 O O . VAL A 1 136 ? -14.273 11.797 9.633 1 96 136 VAL A O 1
ATOM 1007 N N . LEU A 1 137 ? -13.211 9.906 9.844 1 94.88 137 LEU A N 1
ATOM 1008 C CA . LEU A 1 137 ? -13.203 9.953 11.305 1 94.88 137 LEU A CA 1
ATOM 1009 C C . LEU A 1 137 ? -12.477 11.188 11.805 1 94.88 137 LEU A C 1
ATOM 1011 O O . LEU A 1 137 ? -12.938 11.859 12.734 1 94.88 137 LEU A O 1
ATOM 1015 N N . ALA A 1 138 ? -11.344 11.469 11.172 1 93.69 138 ALA A N 1
ATOM 1016 C CA . ALA A 1 138 ? -10.594 12.664 11.531 1 93.69 138 ALA A CA 1
ATOM 1017 C C . ALA A 1 138 ? -11.398 13.93 11.242 1 93.69 138 ALA A C 1
ATOM 1019 O O . ALA A 1 138 ? -11.367 14.883 12.023 1 93.69 138 ALA A O 1
ATOM 1020 N N . GLY A 1 139 ? -12.07 13.906 10.148 1 92.88 139 GLY A N 1
ATOM 1021 C CA . GLY A 1 139 ? -12.914 15.031 9.797 1 92.88 139 GLY A CA 1
ATOM 1022 C C . GLY A 1 139 ? -14.039 15.266 10.789 1 92.88 139 GLY A C 1
ATOM 1023 O O . GLY A 1 139 ? -14.336 16.406 11.148 1 92.88 139 GLY A O 1
ATOM 1024 N N . VAL A 1 140 ? -14.656 14.258 11.242 1 92.06 140 VAL A N 1
ATOM 1025 C CA . VAL A 1 140 ? -15.742 14.367 12.219 1 92.06 140 VAL A CA 1
ATOM 1026 C C . VAL A 1 140 ? -15.203 14.922 13.531 1 92.06 140 VAL A C 1
ATOM 1028 O O . VAL A 1 140 ? -15.867 15.711 14.203 1 92.06 140 VAL A O 1
ATOM 1031 N N . GLN A 1 141 ? -14.039 14.523 13.883 1 89.94 141 GLN A N 1
ATOM 1032 C CA . GLN A 1 141 ? -13.414 14.969 15.133 1 89.94 141 GLN A CA 1
ATOM 1033 C C . GLN A 1 141 ? -13.016 16.438 15.047 1 89.94 141 GLN A C 1
ATOM 1035 O O . GLN A 1 141 ? -12.836 17.094 16.078 1 89.94 141 GLN A O 1
ATOM 1040 N N . ASP A 1 142 ? -12.953 16.891 13.859 1 89.56 142 ASP A N 1
ATOM 1041 C CA . ASP A 1 142 ? -12.508 18.266 13.664 1 89.56 142 ASP A CA 1
ATOM 1042 C C . ASP A 1 142 ? -13.695 19.234 13.688 1 89.56 142 ASP A C 1
ATOM 1044 O O . ASP A 1 142 ? -13.508 20.453 13.562 1 89.56 142 ASP A O 1
ATOM 1048 N N . VAL A 1 143 ? -14.805 18.75 13.875 1 87.38 143 VAL A N 1
ATOM 1049 C CA . VAL A 1 143 ? -15.977 19.609 13.977 1 87.38 143 VAL A CA 1
ATOM 1050 C C . VAL A 1 143 ? -15.883 20.469 15.234 1 87.38 143 VAL A C 1
ATOM 1052 O O . VAL A 1 143 ? -15.594 19.953 16.312 1 87.38 143 VAL A O 1
ATOM 1055 N N . ASP A 1 144 ? -16.125 21.703 15.102 1 82.69 144 ASP A N 1
ATOM 1056 C CA . ASP A 1 144 ? -16.062 22.672 16.203 1 82.69 144 ASP A CA 1
ATOM 1057 C C . ASP A 1 144 ? -17.031 22.297 17.312 1 82.69 144 ASP A C 1
ATOM 1059 O O . ASP A 1 144 ? -18.25 22.219 17.094 1 82.69 144 ASP A O 1
ATOM 1063 N N . PRO A 1 145 ? -16.406 22.141 18.391 1 81.25 145 PRO A N 1
ATOM 1064 C CA . PRO A 1 145 ? -17.266 21.781 19.516 1 81.25 145 PRO A CA 1
ATOM 1065 C C . PRO A 1 145 ? -18.312 22.859 19.828 1 81.25 145 PRO A C 1
ATOM 1067 O O . PRO A 1 145 ? -19.422 22.531 20.266 1 81.25 145 PRO A O 1
ATOM 1070 N N . VAL A 1 146 ? -17.922 24.078 19.625 1 81.31 146 VAL A N 1
ATOM 1071 C CA . VAL A 1 146 ? -18.844 25.188 19.891 1 81.31 146 VAL A CA 1
ATOM 1072 C C . VAL A 1 146 ? -20.031 25.109 18.938 1 81.31 146 VAL A C 1
ATOM 1074 O O . VAL A 1 146 ? -21.188 25.25 19.359 1 81.31 146 VAL A O 1
ATOM 1077 N N . ALA A 1 147 ? -19.75 24.859 17.703 1 79 147 ALA A N 1
ATOM 1078 C CA . ALA A 1 147 ? -20.812 24.719 16.703 1 79 147 ALA A CA 1
ATOM 1079 C C . ALA A 1 147 ? -21.688 23.5 17.016 1 79 147 ALA A C 1
ATOM 1081 O O . ALA A 1 147 ? -22.922 23.562 16.859 1 79 147 ALA A O 1
ATOM 1082 N N . SER A 1 148 ? -21.109 22.516 17.469 1 80.12 148 SER A N 1
ATOM 1083 C CA . SER A 1 148 ? -21.844 21.297 17.797 1 80.12 148 SER A CA 1
ATOM 1084 C C . SER A 1 148 ? -22.75 21.516 19 1 80.12 148 SER A C 1
ATOM 1086 O O . SER A 1 148 ? -23.891 21.047 19 1 80.12 148 SER A O 1
ATOM 1088 N N . ASP A 1 149 ? -22.234 22.203 19.953 1 80.38 149 ASP A N 1
ATOM 1089 C CA . ASP A 1 149 ? -23.016 22.484 21.141 1 80.38 149 ASP A CA 1
ATOM 1090 C C . ASP A 1 149 ? -24.203 23.406 20.812 1 80.38 149 ASP A C 1
ATOM 1092 O O . ASP A 1 149 ? -25.297 23.25 21.359 1 80.38 149 ASP A O 1
ATOM 1096 N N . THR A 1 150 ? -23.859 24.297 19.938 1 78.69 150 THR A N 1
ATOM 1097 C CA . THR A 1 150 ? -24.906 25.219 19.516 1 78.69 150 THR A CA 1
ATOM 1098 C C . THR A 1 150 ? -26.016 24.469 18.781 1 78.69 150 THR A C 1
ATOM 1100 O O . THR A 1 150 ? -27.203 24.719 19.016 1 78.69 150 THR A O 1
ATOM 1103 N N . ALA A 1 151 ? -25.625 23.594 18.031 1 77.5 151 ALA A N 1
ATOM 1104 C CA . ALA A 1 151 ? -26.594 22.797 17.297 1 77.5 151 ALA A CA 1
ATOM 1105 C C . ALA A 1 151 ? -27.438 21.953 18.234 1 77.5 151 ALA A C 1
ATOM 1107 O O . ALA A 1 151 ? -28.641 21.766 18.016 1 77.5 151 ALA A O 1
ATOM 1108 N N . ARG A 1 152 ? -26.859 21.5 19.25 1 77.94 152 ARG A N 1
ATOM 1109 C CA . ARG A 1 152 ? -27.578 20.703 20.234 1 77.94 152 ARG A CA 1
ATOM 1110 C C . ARG A 1 152 ? -28.578 21.562 21 1 77.94 152 ARG A C 1
ATOM 1112 O O . ARG A 1 152 ? -29.672 21.094 21.328 1 77.94 152 ARG A O 1
ATOM 1119 N N . SER A 1 153 ? -28.094 22.734 21.25 1 82.62 153 SER A N 1
ATOM 1120 C CA . SER A 1 153 ? -28.953 23.641 22 1 82.62 153 SER A CA 1
ATOM 1121 C C . SER A 1 153 ? -30.188 24.016 21.188 1 82.62 153 SER A C 1
ATOM 1123 O O . SER A 1 153 ? -31.281 24.203 21.734 1 82.62 153 SER A O 1
ATOM 1125 N N . TYR A 1 154 ? -30 24.094 19.922 1 84.38 154 TYR A N 1
ATOM 1126 C CA . TYR A 1 154 ? -31.094 24.469 19.047 1 84.38 154 TYR A CA 1
ATOM 1127 C C . TYR A 1 154 ? -31.922 23.25 18.656 1 84.38 154 TYR A C 1
ATOM 1129 O O . TYR A 1 154 ? -32.875 23.344 17.875 1 84.38 154 TYR A O 1
ATOM 1137 N N . ARG A 1 155 ? -31.609 22.109 19.188 1 82.88 155 ARG A N 1
ATOM 1138 C CA . ARG A 1 155 ? -32.312 20.844 19.047 1 82.88 155 ARG A CA 1
ATOM 1139 C C . ARG A 1 155 ? -32.344 20.391 17.594 1 82.88 155 ARG A C 1
ATOM 1141 O O . ARG A 1 155 ? -33.375 19.969 17.062 1 82.88 155 ARG A O 1
ATOM 1148 N N . PHE A 1 156 ? -31.312 20.594 16.938 1 78.19 156 PHE A N 1
ATOM 1149 C CA . PHE A 1 156 ? -31.188 20.047 15.586 1 78.19 156 PHE A CA 1
ATOM 1150 C C . PHE A 1 156 ? -31.328 18.531 15.602 1 78.19 156 PHE A C 1
ATOM 1152 O O . PHE A 1 156 ? -30.875 17.859 16.547 1 78.19 156 PHE A O 1
ATOM 1159 N N . SER A 1 157 ? -32.031 18.047 14.562 1 84.75 157 SER A N 1
ATOM 1160 C CA . SER A 1 157 ? -32.062 16.594 14.398 1 84.75 157 SER A CA 1
ATOM 1161 C C . SER A 1 157 ? -30.688 16.047 14.016 1 84.75 157 SER A C 1
ATOM 1163 O O . SER A 1 157 ? -29.812 16.797 13.578 1 84.75 157 SER A O 1
ATOM 1165 N N . SER A 1 158 ? -30.453 14.805 14.281 1 82 158 SER A N 1
ATOM 1166 C CA . SER A 1 158 ? -29.172 14.18 13.961 1 82 158 SER A CA 1
ATOM 1167 C C . SER A 1 158 ? -28.828 14.352 12.484 1 82 158 SER A C 1
ATOM 1169 O O . SER A 1 158 ? -27.672 14.578 12.125 1 82 158 SER A O 1
ATOM 1171 N N . LEU A 1 159 ? -29.844 14.266 11.688 1 85.19 159 LEU A N 1
ATOM 1172 C CA . LEU A 1 159 ? -29.641 14.391 10.25 1 85.19 159 LEU A CA 1
ATOM 1173 C C . LEU A 1 159 ? -29.281 15.82 9.875 1 85.19 159 LEU A C 1
ATOM 1175 O O . LEU A 1 159 ? -28.438 16.047 8.992 1 85.19 159 LEU A O 1
ATOM 1179 N N . THR A 1 160 ? -29.938 16.781 10.523 1 84.62 160 THR A N 1
ATOM 1180 C CA . THR A 1 160 ? -29.641 18.188 10.266 1 84.62 160 THR A CA 1
ATOM 1181 C C . THR A 1 160 ? -28.219 18.531 10.727 1 84.62 160 THR A C 1
ATOM 1183 O O . THR A 1 160 ? -27.516 19.281 10.047 1 84.62 160 THR A O 1
ATOM 1186 N N . ARG A 1 161 ? -27.875 17.984 11.773 1 84 161 ARG A N 1
ATOM 1187 C CA . ARG A 1 161 ? -26.531 18.203 12.289 1 84 161 ARG A CA 1
ATOM 1188 C C . ARG A 1 161 ? -25.469 17.641 11.336 1 84 161 ARG A C 1
ATOM 1190 O O . ARG A 1 161 ? -24.469 18.297 11.062 1 84 161 ARG A O 1
ATOM 1197 N N . VAL A 1 162 ? -25.75 16.422 10.852 1 85 162 VAL A N 1
ATOM 1198 C CA . VAL A 1 162 ? -24.812 15.773 9.945 1 85 162 VAL A CA 1
ATOM 1199 C C . VAL A 1 162 ? -24.719 16.562 8.641 1 85 162 VAL A C 1
ATOM 1201 O O . VAL A 1 162 ? -23.609 16.812 8.141 1 85 162 VAL A O 1
ATOM 1204 N N . ARG A 1 163 ? -25.75 17.062 8.188 1 84.81 163 ARG A N 1
ATOM 1205 C CA . ARG A 1 163 ? -25.797 17.734 6.887 1 84.81 163 ARG A CA 1
ATOM 1206 C C . ARG A 1 163 ? -25.234 19.141 6.977 1 84.81 163 ARG A C 1
ATOM 1208 O O . ARG A 1 163 ? -24.609 19.625 6.027 1 84.81 163 ARG A O 1
ATOM 1215 N N . THR A 1 164 ? -25.391 19.781 8.148 1 83.06 164 THR A N 1
ATOM 1216 C CA . THR A 1 164 ? -25.062 21.203 8.227 1 83.06 164 THR A CA 1
ATOM 1217 C C . THR A 1 164 ? -23.703 21.391 8.883 1 83.06 164 THR A C 1
ATOM 1219 O O . THR A 1 164 ? -23.016 22.391 8.609 1 83.06 164 THR A O 1
ATOM 1222 N N . LEU A 1 165 ? -23.312 20.5 9.617 1 84 165 LEU A N 1
ATOM 1223 C CA . LEU A 1 165 ? -22.078 20.703 10.367 1 84 165 LEU A CA 1
ATOM 1224 C C . LEU A 1 165 ? -21.031 19.641 9.992 1 84 165 LEU A C 1
ATOM 1226 O O . LEU A 1 165 ? -19.953 19.969 9.492 1 84 165 LEU A O 1
ATOM 1230 N N . VAL A 1 166 ? -21.453 18.422 10.102 1 86.75 166 VAL A N 1
ATOM 1231 C CA . VAL A 1 166 ? -20.516 17.312 9.992 1 86.75 166 VAL A CA 1
ATOM 1232 C C . VAL A 1 166 ? -20.062 17.172 8.539 1 86.75 166 VAL A C 1
ATOM 1234 O O . VAL A 1 166 ? -18.859 17.125 8.258 1 86.75 166 VAL A O 1
ATOM 1237 N N . TRP A 1 167 ? -20.969 17.188 7.645 1 87.12 167 TRP A N 1
ATOM 1238 C CA . TRP A 1 167 ? -20.656 16.891 6.25 1 87.12 167 TRP A CA 1
ATOM 1239 C C . TRP A 1 167 ? -19.75 17.953 5.645 1 87.12 167 TRP A C 1
ATOM 1241 O O . TRP A 1 167 ? -18.734 17.625 5.016 1 87.12 167 TRP A O 1
ATOM 1251 N N . PRO A 1 168 ? -20.078 19.234 5.832 1 85.62 168 PRO A N 1
ATOM 1252 C CA . PRO A 1 168 ? -19.188 20.266 5.277 1 85.62 168 PRO A CA 1
ATOM 1253 C C . PRO A 1 168 ? -17.781 20.188 5.848 1 85.62 168 PRO A C 1
ATOM 1255 O O . PRO A 1 168 ? -16.812 20.453 5.133 1 85.62 168 PRO A O 1
ATOM 1258 N N . THR A 1 169 ? -17.672 19.844 7.078 1 86.88 169 THR A N 1
ATOM 1259 C CA . THR A 1 169 ? -16.375 19.75 7.719 1 86.88 169 THR A CA 1
ATOM 1260 C C . THR A 1 169 ? -15.641 18.484 7.277 1 86.88 169 THR A C 1
ATOM 1262 O O . THR A 1 169 ? -14.406 18.469 7.184 1 86.88 169 THR A O 1
ATOM 1265 N N . THR A 1 170 ? -16.375 17.484 6.996 1 91.75 170 THR A N 1
ATOM 1266 C CA . THR A 1 170 ? -15.797 16.188 6.695 1 91.75 170 THR A CA 1
ATOM 1267 C C . THR A 1 170 ? -15.5 16.062 5.203 1 91.75 170 THR A C 1
ATOM 1269 O O . THR A 1 170 ? -14.695 15.219 4.797 1 91.75 170 THR A O 1
ATOM 1272 N N . LEU A 1 171 ? -16.031 16.906 4.391 1 91.5 171 LEU A N 1
ATOM 1273 C CA . LEU A 1 171 ? -15.93 16.781 2.939 1 91.5 171 LEU A CA 1
ATOM 1274 C C . LEU A 1 171 ? -14.477 16.859 2.484 1 91.5 171 LEU A C 1
ATOM 1276 O O . LEU A 1 171 ? -14.016 16.016 1.703 1 91.5 171 LEU A O 1
ATOM 1280 N N . PRO A 1 172 ? -13.719 17.859 3 1 91.25 172 PRO A N 1
ATOM 1281 C CA . PRO A 1 172 ? -12.312 17.906 2.602 1 91.25 172 PRO A CA 1
ATOM 1282 C C . PRO A 1 172 ? -11.539 16.656 3.016 1 91.25 172 PRO A C 1
ATOM 1284 O O . PRO A 1 172 ? -10.656 16.203 2.281 1 91.25 172 PRO A O 1
ATOM 1287 N N . TYR A 1 173 ? -11.891 16.125 4.094 1 92.81 173 TYR A N 1
ATOM 1288 C CA . TYR A 1 173 ? -11.266 14.898 4.574 1 92.81 173 TYR A CA 1
ATOM 1289 C C . TYR A 1 173 ? -11.648 13.719 3.695 1 92.81 173 TYR A C 1
ATOM 1291 O O . TYR A 1 173 ? -10.797 12.883 3.367 1 92.81 173 TYR A O 1
ATOM 1299 N N . ALA A 1 174 ? -12.891 13.695 3.307 1 94.81 174 ALA A N 1
ATOM 1300 C CA . ALA A 1 174 ? -13.359 12.625 2.428 1 94.81 174 ALA A CA 1
ATOM 1301 C C . ALA A 1 174 ? -12.633 12.672 1.083 1 94.81 174 ALA A C 1
ATOM 1303 O O . ALA A 1 174 ? -12.336 11.625 0.497 1 94.81 174 ALA A O 1
ATOM 1304 N N . MET A 1 175 ? -12.375 13.875 0.613 1 94.31 175 MET A N 1
ATOM 1305 C CA . MET A 1 175 ? -11.672 14.023 -0.659 1 94.31 175 MET A CA 1
ATOM 1306 C C . MET A 1 175 ? -10.227 13.562 -0.54 1 94.31 175 MET A C 1
ATOM 1308 O O . MET A 1 175 ? -9.688 12.945 -1.462 1 94.31 175 MET A O 1
ATOM 1312 N N . THR A 1 176 ? -9.617 13.867 0.552 1 93.06 176 THR A N 1
ATOM 1313 C CA . THR A 1 176 ? -8.281 13.352 0.812 1 93.06 176 THR A CA 1
ATOM 1314 C C . THR A 1 176 ? -8.305 11.828 0.896 1 93.06 176 THR A C 1
ATOM 1316 O O . THR A 1 176 ? -7.422 11.156 0.344 1 93.06 176 THR A O 1
ATOM 1319 N N . GLY A 1 177 ? -9.297 11.328 1.562 1 95.69 177 GLY A N 1
ATOM 1320 C CA . GLY A 1 177 ? -9.484 9.891 1.629 1 95.69 177 GLY A CA 1
ATOM 1321 C C . GLY A 1 177 ? -9.672 9.25 0.266 1 95.69 177 GLY A C 1
ATOM 1322 O O . GLY A 1 177 ? -9.133 8.172 -0 1 95.69 177 GLY A O 1
ATOM 1323 N N . LEU A 1 178 ? -10.391 9.922 -0.534 1 96.25 178 LEU A N 1
ATOM 1324 C CA . LEU A 1 178 ? -10.617 9.438 -1.891 1 96.25 178 LEU A CA 1
ATOM 1325 C C . LEU A 1 178 ? -9.312 9.383 -2.678 1 96.25 178 LEU A C 1
ATOM 1327 O O . LEU A 1 178 ? -9.055 8.406 -3.383 1 96.25 178 LEU A O 1
ATOM 1331 N N . ARG A 1 179 ? -8.57 10.398 -2.582 1 94.62 179 ARG A N 1
ATOM 1332 C CA . ARG A 1 179 ? -7.293 10.445 -3.289 1 94.62 179 ARG A CA 1
ATOM 1333 C C . ARG A 1 179 ? -6.375 9.312 -2.84 1 94.62 179 ARG A C 1
ATOM 1335 O O . ARG A 1 179 ? -5.793 8.609 -3.67 1 94.62 179 ARG A O 1
ATOM 1342 N N . LEU A 1 180 ? -6.25 9.109 -1.586 1 93.06 180 LEU A N 1
ATOM 1343 C CA . LEU A 1 180 ? -5.418 8.039 -1.039 1 93.06 180 LEU A CA 1
ATOM 1344 C C . LEU A 1 180 ? -5.969 6.672 -1.419 1 93.06 180 LEU A C 1
ATOM 1346 O O . LEU A 1 180 ? -5.215 5.781 -1.815 1 93.06 180 LEU A O 1
ATOM 1350 N N . ALA A 1 181 ? -7.266 6.547 -1.357 1 97.5 181 ALA A N 1
ATOM 1351 C CA . ALA A 1 181 ? -7.934 5.281 -1.669 1 97.5 181 ALA A CA 1
ATOM 1352 C C . ALA A 1 181 ? -7.773 4.93 -3.145 1 97.5 181 ALA A C 1
ATOM 1354 O O . ALA A 1 181 ? -7.645 3.756 -3.498 1 97.5 181 ALA A O 1
ATOM 1355 N N . ALA A 1 182 ? -7.852 5.941 -3.947 1 97 182 ALA A N 1
ATOM 1356 C CA . ALA A 1 182 ? -7.742 5.707 -5.387 1 97 182 ALA A CA 1
ATOM 1357 C C . ALA A 1 182 ? -6.406 5.059 -5.738 1 97 182 ALA A C 1
ATOM 1359 O O . ALA A 1 182 ? -6.359 4.109 -6.523 1 97 182 ALA A O 1
ATOM 1360 N N . SER A 1 183 ? -5.359 5.516 -5.164 1 94.06 183 SER A N 1
ATOM 1361 C CA . SER A 1 183 ? -4.031 4.969 -5.418 1 94.06 183 SER A CA 1
ATOM 1362 C C . SER A 1 183 ? -3.9 3.555 -4.863 1 94.06 183 SER A C 1
ATOM 1364 O O . SER A 1 183 ? -3.41 2.656 -5.551 1 94.06 183 SER A O 1
ATOM 1366 N N . VAL A 1 184 ? -4.363 3.342 -3.697 1 93.94 184 VAL A N 1
ATOM 1367 C CA . VAL A 1 184 ? -4.277 2.041 -3.041 1 93.94 184 VAL A CA 1
ATOM 1368 C C . VAL A 1 184 ? -5.137 1.026 -3.793 1 93.94 184 VAL A C 1
ATOM 1370 O O . VAL A 1 184 ? -4.734 -0.125 -3.977 1 93.94 184 VAL A O 1
ATOM 1373 N N . ALA A 1 185 ? -6.266 1.509 -4.203 1 97.38 185 ALA A N 1
ATOM 1374 C CA . ALA A 1 185 ? -7.176 0.643 -4.949 1 97.38 185 ALA A CA 1
ATOM 1375 C C . ALA A 1 185 ? -6.527 0.154 -6.242 1 97.38 185 ALA A C 1
ATOM 1377 O O . ALA A 1 185 ? -6.688 -1.008 -6.621 1 97.38 185 ALA A O 1
ATOM 1378 N N . LEU A 1 186 ? -5.871 1.017 -6.887 1 96.25 186 LEU A N 1
ATOM 1379 C CA . LEU A 1 186 ? -5.227 0.616 -8.133 1 96.25 186 LEU A CA 1
ATOM 1380 C C . LEU A 1 186 ? -4.141 -0.422 -7.871 1 96.25 186 LEU A C 1
ATOM 1382 O O . LEU A 1 186 ? -4.035 -1.411 -8.602 1 96.25 186 LEU A O 1
ATOM 1386 N N . ILE A 1 187 ? -3.361 -0.197 -6.863 1 93.81 187 ILE A N 1
ATOM 1387 C CA . ILE A 1 187 ? -2.291 -1.119 -6.5 1 93.81 187 ILE A CA 1
ATOM 1388 C C . ILE A 1 187 ? -2.873 -2.51 -6.246 1 93.81 187 ILE A C 1
ATOM 1390 O O . ILE A 1 187 ? -2.371 -3.504 -6.777 1 93.81 187 ILE A O 1
ATOM 1394 N N . LEU A 1 188 ? -3.945 -2.57 -5.508 1 95.81 188 LEU A N 1
ATOM 1395 C CA . LEU A 1 188 ? -4.508 -3.865 -5.141 1 95.81 188 LEU A CA 1
ATOM 1396 C C . LEU A 1 188 ? -5.273 -4.477 -6.312 1 95.81 188 LEU A C 1
ATOM 1398 O O . LEU A 1 188 ? -5.406 -5.699 -6.402 1 95.81 188 LEU A O 1
ATOM 1402 N N . THR A 1 189 ? -5.824 -3.631 -7.199 1 97.25 189 THR A N 1
ATOM 1403 C CA . THR A 1 189 ? -6.453 -4.164 -8.406 1 97.25 189 THR A CA 1
ATOM 1404 C C . THR A 1 189 ? -5.426 -4.891 -9.273 1 97.25 189 THR A C 1
ATOM 1406 O O . THR A 1 189 ? -5.637 -6.039 -9.664 1 97.25 189 THR A O 1
ATOM 1409 N N . VAL A 1 190 ? -4.32 -4.25 -9.492 1 96.31 190 VAL A N 1
ATOM 1410 C CA . VAL A 1 190 ? -3.268 -4.848 -10.305 1 96.31 190 VAL A CA 1
ATOM 1411 C C . VAL A 1 190 ? -2.711 -6.082 -9.602 1 96.31 190 VAL A C 1
ATOM 1413 O O . VAL A 1 190 ? -2.43 -7.098 -10.25 1 96.31 190 VAL A O 1
ATOM 1416 N N . THR A 1 191 ? -2.607 -5.973 -8.32 1 93.62 191 THR A N 1
ATOM 1417 C CA . THR A 1 191 ? -2.115 -7.09 -7.52 1 93.62 191 THR A CA 1
ATOM 1418 C C . THR A 1 191 ? -3.039 -8.297 -7.652 1 93.62 191 THR A C 1
ATOM 1420 O O . THR A 1 191 ? -2.576 -9.422 -7.879 1 93.62 191 THR A O 1
ATOM 1423 N N . GLY A 1 192 ? -4.305 -8.07 -7.492 1 94.88 192 GLY A N 1
ATOM 1424 C CA . GLY A 1 192 ? -5.262 -9.156 -7.633 1 94.88 192 GLY A CA 1
ATOM 1425 C C . GLY A 1 192 ? -5.262 -9.773 -9.016 1 94.88 192 GLY A C 1
ATOM 1426 O O . GLY A 1 192 ? -5.344 -11 -9.156 1 94.88 192 GLY A O 1
ATOM 1427 N N . GLU A 1 193 ? -5.168 -8.961 -10.008 1 96.25 193 GLU A N 1
ATOM 1428 C CA . GLU A 1 193 ? -5.141 -9.461 -11.383 1 96.25 193 GLU A CA 1
ATOM 1429 C C . GLU A 1 193 ? -3.893 -10.297 -11.641 1 96.25 193 GLU A C 1
ATOM 1431 O O . GLU A 1 193 ? -3.951 -11.297 -12.359 1 96.25 193 GLU A O 1
ATOM 1436 N N . LEU A 1 194 ? -2.82 -9.883 -11.07 1 93.19 194 LEU A N 1
ATOM 1437 C CA . LEU A 1 194 ? -1.549 -10.57 -11.266 1 93.19 194 LEU A CA 1
ATOM 1438 C C . LEU A 1 194 ? -1.519 -11.883 -10.492 1 93.19 194 LEU A C 1
ATOM 1440 O O . LEU A 1 194 ? -1.054 -12.898 -11.008 1 93.19 194 LEU A O 1
ATOM 1444 N N . LEU A 1 195 ? -2.129 -11.875 -9.344 1 89.38 195 LEU A N 1
ATOM 1445 C CA . LEU A 1 195 ? -1.895 -12.992 -8.43 1 89.38 195 LEU A CA 1
ATOM 1446 C C . LEU A 1 195 ? -3.066 -13.969 -8.453 1 89.38 195 LEU A C 1
ATOM 1448 O O . LEU A 1 195 ? -2.885 -15.172 -8.242 1 89.38 195 LEU A O 1
ATOM 1452 N N . ILE A 1 196 ? -4.18 -13.422 -8.531 1 90.88 196 ILE A N 1
ATOM 1453 C CA . ILE A 1 196 ? -5.371 -14.266 -8.508 1 90.88 196 ILE A CA 1
ATOM 1454 C C . ILE A 1 196 ? -5.711 -14.719 -9.93 1 90.88 196 ILE A C 1
ATOM 1456 O O . ILE A 1 196 ? -6.297 -15.781 -10.125 1 90.88 196 ILE A O 1
ATOM 1460 N N . GLY A 1 197 ? -5.355 -13.961 -10.891 1 91.56 197 GLY A N 1
ATOM 1461 C CA . GLY A 1 197 ? -5.641 -14.289 -12.281 1 91.56 197 GLY A CA 1
ATOM 1462 C C . GLY A 1 197 ? -6.941 -13.688 -12.781 1 91.56 197 GLY A C 1
ATOM 1463 O O . GLY A 1 197 ? -7.496 -14.148 -13.781 1 91.56 197 GLY A O 1
ATOM 1464 N N . THR A 1 198 ? -7.473 -12.789 -12.07 1 94.69 198 THR A N 1
ATOM 1465 C CA . THR A 1 198 ? -8.641 -12.062 -12.562 1 94.69 198 THR A CA 1
ATOM 1466 C C . THR A 1 198 ? -8.305 -11.281 -13.828 1 94.69 198 THR A C 1
ATOM 1468 O O . THR A 1 198 ? -7.219 -10.711 -13.945 1 94.69 198 THR A O 1
ATOM 1471 N N . PRO A 1 199 ? -9.195 -11.281 -14.711 1 95.31 199 PRO A N 1
ATOM 1472 C CA . PRO A 1 199 ? -8.906 -10.594 -15.969 1 95.31 199 PRO A CA 1
ATOM 1473 C C . PRO A 1 199 ? -8.562 -9.117 -15.766 1 95.31 199 PRO A C 1
ATOM 1475 O O . PRO A 1 199 ? -9.164 -8.453 -14.922 1 95.31 199 PRO A O 1
ATOM 1478 N N . GLY A 1 200 ? -7.602 -8.594 -16.531 1 97.62 200 GLY A N 1
ATOM 1479 C CA . GLY A 1 200 ? -7.152 -7.207 -16.5 1 97.62 200 GLY A CA 1
ATOM 1480 C C . GLY A 1 200 ? -5.707 -7.035 -16.922 1 97.62 200 GLY A C 1
ATOM 1481 O O . GLY A 1 200 ? -5.082 -7.98 -17.406 1 97.62 200 GLY A O 1
ATOM 1482 N N . ILE A 1 201 ? -5.195 -5.887 -16.844 1 97.5 201 ILE A N 1
ATOM 1483 C CA . ILE A 1 201 ? -3.832 -5.551 -17.234 1 97.5 201 ILE A CA 1
ATOM 1484 C C . ILE A 1 201 ? -2.838 -6.359 -16.406 1 97.5 201 ILE A C 1
ATOM 1486 O O . ILE A 1 201 ? -1.82 -6.824 -16.922 1 97.5 201 ILE A O 1
ATOM 1490 N N . GLY A 1 202 ? -3.127 -6.531 -15.156 1 96.44 202 GLY A N 1
ATOM 1491 C CA . GLY A 1 202 ? -2.256 -7.316 -14.289 1 96.44 202 GLY A CA 1
ATOM 1492 C C . GLY A 1 202 ? -2.117 -8.758 -14.734 1 96.44 202 GLY A C 1
ATOM 1493 O O . GLY A 1 202 ? -1.033 -9.344 -14.648 1 96.44 202 GLY A O 1
ATOM 1494 N N . ARG A 1 203 ? -3.178 -9.312 -15.18 1 96.62 203 ARG A N 1
ATOM 1495 C CA . ARG A 1 203 ? -3.123 -10.688 -15.672 1 96.62 203 ARG A CA 1
ATOM 1496 C C . ARG A 1 203 ? -2.252 -10.781 -16.922 1 96.62 203 ARG A C 1
ATOM 1498 O O . ARG A 1 203 ? -1.462 -11.711 -17.062 1 96.62 203 ARG A O 1
ATOM 1505 N N . LEU A 1 204 ? -2.428 -9.805 -17.797 1 97.06 204 LEU A N 1
ATOM 1506 C CA . LEU A 1 204 ? -1.61 -9.797 -19.016 1 97.06 204 LEU A CA 1
ATOM 1507 C C . LEU A 1 204 ? -0.132 -9.648 -18.672 1 97.06 204 LEU A C 1
ATOM 1509 O O . LEU A 1 204 ? 0.727 -10.234 -19.328 1 97.06 204 LEU A O 1
ATOM 1513 N N . LEU A 1 205 ? 0.123 -8.875 -17.656 1 96.44 205 LEU A N 1
ATOM 1514 C CA . LEU A 1 205 ? 1.491 -8.727 -17.172 1 96.44 205 LEU A CA 1
ATOM 1515 C C . LEU A 1 205 ? 2.051 -10.062 -16.688 1 96.44 205 LEU A C 1
ATOM 1517 O O . LEU A 1 205 ? 3.174 -10.43 -17.047 1 96.44 205 LEU A O 1
ATOM 1521 N N . GLY A 1 206 ? 1.299 -10.797 -16 1 94.06 206 GLY A N 1
ATOM 1522 C CA . GLY A 1 206 ? 1.714 -12.102 -15.516 1 94.06 206 GLY A CA 1
ATOM 1523 C C . GLY A 1 206 ? 1.938 -13.109 -16.625 1 94.06 206 GLY A C 1
ATOM 1524 O O . GLY A 1 206 ? 2.912 -13.859 -16.609 1 94.06 206 GLY A O 1
ATOM 1525 N N . VAL A 1 207 ? 1.089 -13.102 -17.562 1 95 207 VAL A N 1
ATOM 1526 C CA . VAL A 1 207 ? 1.194 -14.008 -18.703 1 95 207 VAL A CA 1
ATOM 1527 C C . VAL A 1 207 ? 2.447 -13.68 -19.516 1 95 207 VAL A C 1
ATOM 1529 O O . VAL A 1 207 ? 3.164 -14.586 -19.953 1 95 207 VAL A O 1
ATOM 1532 N N . ALA A 1 208 ? 2.664 -12.414 -19.703 1 95.62 208 ALA A N 1
ATOM 1533 C CA . ALA A 1 208 ? 3.861 -12.008 -20.438 1 95.62 208 ALA A CA 1
ATOM 1534 C C . ALA A 1 208 ? 5.125 -12.508 -19.734 1 95.62 208 ALA A C 1
ATOM 1536 O O . ALA A 1 208 ? 6.062 -12.969 -20.391 1 95.62 208 ALA A O 1
ATOM 1537 N N . GLN A 1 209 ? 5.129 -12.461 -18.484 1 91.81 209 GLN A N 1
ATOM 1538 C CA . GLN A 1 209 ? 6.277 -12.93 -17.719 1 91.81 209 GLN A CA 1
ATOM 1539 C C . GLN A 1 209 ? 6.434 -14.438 -17.828 1 91.81 209 GLN A C 1
ATOM 1541 O O . GLN A 1 209 ? 7.535 -14.938 -18.078 1 91.81 209 GLN A O 1
ATOM 1546 N N . SER A 1 210 ? 5.375 -15.164 -17.656 1 91.62 210 SER A N 1
ATOM 1547 C CA . SER A 1 210 ? 5.441 -16.625 -17.641 1 91.62 210 SER A CA 1
ATOM 1548 C C . SER A 1 210 ? 5.75 -17.172 -19.031 1 91.62 210 SER A C 1
ATOM 1550 O O . SER A 1 210 ? 6.262 -18.281 -19.172 1 91.62 210 SER A O 1
ATOM 1552 N N . SER A 1 211 ? 5.457 -16.391 -20.047 1 94.38 211 SER A N 1
ATOM 1553 C CA . SER A 1 211 ? 5.707 -16.812 -21.422 1 94.38 211 SER A CA 1
ATOM 1554 C C . SER A 1 211 ? 7.09 -16.359 -21.891 1 94.38 211 SER A C 1
ATOM 1556 O O . SER A 1 211 ? 7.469 -16.609 -23.047 1 94.38 211 SER A O 1
ATOM 1558 N N . GLY A 1 212 ? 7.738 -15.578 -21.094 1 93.25 212 GLY A N 1
ATOM 1559 C CA . GLY A 1 212 ? 9.07 -15.117 -21.453 1 93.25 212 GLY A CA 1
ATOM 1560 C C . GLY A 1 212 ? 9.062 -13.938 -22.391 1 93.25 212 GLY A C 1
ATOM 1561 O O . GLY A 1 212 ? 10.078 -13.625 -23.031 1 93.25 212 GLY A O 1
ATOM 1562 N N . ALA A 1 213 ? 7.922 -13.352 -22.578 1 94.88 213 ALA A N 1
ATOM 1563 C CA . ALA A 1 213 ? 7.82 -12.164 -23.422 1 94.88 213 ALA A CA 1
ATOM 1564 C C . ALA A 1 213 ? 8.25 -10.914 -22.656 1 94.88 213 ALA A C 1
ATOM 1566 O O . ALA A 1 213 ? 7.41 -10.094 -22.281 1 94.88 213 ALA A O 1
ATOM 1567 N N . VAL A 1 214 ? 9.453 -10.68 -22.625 1 94.62 214 VAL A N 1
ATOM 1568 C CA . VAL A 1 214 ? 10.07 -9.711 -21.734 1 94.62 214 VAL A CA 1
ATOM 1569 C C . VAL A 1 214 ? 9.68 -8.297 -22.156 1 94.62 214 VAL A C 1
ATOM 1571 O O . VAL A 1 214 ? 9.305 -7.469 -21.328 1 94.62 214 VAL A O 1
ATOM 1574 N N . ALA A 1 215 ? 9.719 -8.023 -23.406 1 94.56 215 ALA A N 1
ATOM 1575 C CA . ALA A 1 215 ? 9.359 -6.688 -23.891 1 94.56 215 ALA A CA 1
ATOM 1576 C C . ALA A 1 215 ? 7.91 -6.348 -23.547 1 94.56 215 ALA A C 1
ATOM 1578 O O . ALA A 1 215 ? 7.617 -5.238 -23.094 1 94.56 215 ALA A O 1
ATOM 1579 N N . SER A 1 216 ? 7.066 -7.363 -23.734 1 95.25 216 SER A N 1
ATOM 1580 C CA . SER A 1 216 ? 5.66 -7.172 -23.391 1 95.25 216 SER A CA 1
ATOM 1581 C C . SER A 1 216 ? 5.473 -6.992 -21.891 1 95.25 216 SER A C 1
ATOM 1583 O O . SER A 1 216 ? 4.629 -6.203 -21.453 1 95.25 216 SER A O 1
ATOM 1585 N N . MET A 1 217 ? 6.242 -7.746 -21.172 1 95.75 217 MET A N 1
ATOM 1586 C CA . MET A 1 217 ? 6.195 -7.621 -19.719 1 95.75 217 MET A CA 1
ATOM 1587 C C . MET A 1 217 ? 6.484 -6.188 -19.281 1 95.75 217 MET A C 1
ATOM 1589 O O . MET A 1 217 ? 5.715 -5.594 -18.531 1 95.75 217 MET A O 1
ATOM 1593 N N . TYR A 1 218 ? 7.562 -5.609 -19.812 1 94.31 218 TYR A N 1
ATOM 1594 C CA . TYR A 1 218 ? 7.938 -4.246 -19.469 1 94.31 218 TYR A CA 1
ATOM 1595 C C . TYR A 1 218 ? 6.918 -3.246 -20 1 94.31 218 TYR A C 1
ATOM 1597 O O . TYR A 1 218 ? 6.664 -2.213 -19.375 1 94.31 218 TYR A O 1
ATOM 1605 N N . ALA A 1 219 ? 6.367 -3.545 -21.094 1 95.19 219 ALA A N 1
ATOM 1606 C CA . ALA A 1 219 ? 5.316 -2.689 -21.641 1 95.19 219 ALA A CA 1
ATOM 1607 C C . ALA A 1 219 ? 4.141 -2.584 -20.672 1 95.19 219 ALA A C 1
ATOM 1609 O O . ALA A 1 219 ? 3.615 -1.492 -20.438 1 95.19 219 ALA A O 1
ATOM 1610 N N . TYR A 1 220 ? 3.738 -3.709 -20.094 1 96.12 220 TYR A N 1
ATOM 1611 C CA . TYR A 1 220 ? 2.617 -3.705 -19.156 1 96.12 220 TYR A CA 1
ATOM 1612 C C . TYR A 1 220 ? 3 -3.023 -17.859 1 96.12 220 TYR A C 1
ATOM 1614 O O . TYR A 1 220 ? 2.152 -2.422 -17.188 1 96.12 220 TYR A O 1
ATOM 1622 N N . VAL A 1 221 ? 4.242 -3.09 -17.469 1 93.62 221 VAL A N 1
ATOM 1623 C CA . VAL A 1 221 ? 4.719 -2.346 -16.297 1 93.62 221 VAL A CA 1
ATOM 1624 C C . VAL A 1 221 ? 4.559 -0.848 -16.547 1 93.62 221 VAL A C 1
ATOM 1626 O O . VAL A 1 221 ? 4.109 -0.114 -15.664 1 93.62 221 VAL A O 1
ATOM 1629 N N . VAL A 1 222 ? 4.906 -0.412 -17.703 1 92.38 222 VAL A N 1
ATOM 1630 C CA . VAL A 1 222 ? 4.762 0.988 -18.094 1 92.38 222 VAL A CA 1
ATOM 1631 C C . VAL A 1 222 ? 3.289 1.387 -18.047 1 92.38 222 VAL A C 1
ATOM 1633 O O . VAL A 1 222 ? 2.947 2.469 -17.562 1 92.38 222 VAL A O 1
ATOM 1636 N N . VAL A 1 223 ? 2.449 0.501 -18.516 1 95.31 223 VAL A N 1
ATOM 1637 C CA . VAL A 1 223 ? 1.015 0.769 -18.5 1 95.31 223 VAL A CA 1
ATOM 1638 C C . VAL A 1 223 ? 0.527 0.91 -17.062 1 95.31 223 VAL A C 1
ATOM 1640 O O . VAL A 1 223 ? -0.234 1.828 -16.734 1 95.31 223 VAL A O 1
ATOM 1643 N N . ALA A 1 224 ? 0.974 0.003 -16.219 1 94.38 224 ALA A N 1
ATOM 1644 C CA . ALA A 1 224 ? 0.604 0.075 -14.805 1 94.38 224 ALA A CA 1
ATOM 1645 C C . ALA A 1 224 ? 1.058 1.394 -14.18 1 94.38 224 ALA A C 1
ATOM 1647 O O . ALA A 1 224 ? 0.321 2.01 -13.406 1 94.38 224 ALA A O 1
ATOM 1648 N N . GLY A 1 225 ? 2.26 1.806 -14.508 1 92.44 225 GLY A N 1
ATOM 1649 C CA . GLY A 1 225 ? 2.766 3.084 -14.031 1 92.44 225 GLY A CA 1
ATOM 1650 C C . GLY A 1 225 ? 1.969 4.27 -14.547 1 92.44 225 GLY A C 1
ATOM 1651 O O . GLY A 1 225 ? 1.65 5.188 -13.789 1 92.44 225 GLY A O 1
ATOM 1652 N N . LEU A 1 226 ? 1.643 4.234 -15.812 1 92.25 226 LEU A N 1
ATOM 1653 C CA . LEU A 1 226 ? 0.85 5.301 -16.422 1 92.25 226 LEU A CA 1
ATOM 1654 C C . LEU A 1 226 ? -0.534 5.379 -15.781 1 92.25 226 LEU A C 1
ATOM 1656 O O . LEU A 1 226 ? -1.062 6.469 -15.562 1 92.25 226 LEU A O 1
ATOM 1660 N N . LEU A 1 227 ? -1.114 4.219 -15.547 1 95.06 227 LEU A N 1
ATOM 1661 C CA . LEU A 1 227 ? -2.395 4.191 -14.844 1 95.06 227 LEU A CA 1
ATOM 1662 C C . LEU A 1 227 ? -2.275 4.836 -13.469 1 95.06 227 LEU A C 1
ATOM 1664 O O . LEU A 1 227 ? -3.168 5.574 -13.047 1 95.06 227 LEU A O 1
ATOM 1668 N N . GLY A 1 228 ? -1.178 4.496 -12.812 1 93.25 228 GLY A N 1
ATOM 1669 C CA . GLY A 1 228 ? -0.935 5.125 -11.523 1 93.25 228 GLY A CA 1
ATOM 1670 C C . GLY A 1 228 ? -0.87 6.637 -11.602 1 93.25 228 GLY A C 1
ATOM 1671 O O . GLY A 1 228 ? -1.459 7.332 -10.766 1 93.25 228 GLY A O 1
ATOM 1672 N N . VAL A 1 229 ? -0.232 7.184 -12.57 1 89.5 229 VAL A N 1
ATOM 1673 C CA . VAL A 1 229 ? -0.095 8.625 -12.758 1 89.5 229 VAL A CA 1
ATOM 1674 C C . VAL A 1 229 ? -1.46 9.234 -13.062 1 89.5 229 VAL A C 1
ATOM 1676 O O . VAL A 1 229 ? -1.83 10.266 -12.484 1 89.5 229 VAL A O 1
ATOM 1679 N N . VAL A 1 230 ? -2.158 8.594 -13.914 1 93.75 230 VAL A N 1
ATOM 1680 C CA . VAL A 1 230 ? -3.465 9.102 -14.32 1 93.75 230 VAL A CA 1
ATOM 1681 C C . VAL A 1 230 ? -4.41 9.125 -13.117 1 93.75 230 VAL A C 1
ATOM 1683 O O . VAL A 1 230 ? -5.125 10.102 -12.906 1 93.75 230 VAL A O 1
ATOM 1686 N N . VAL A 1 231 ? -4.43 8.086 -12.375 1 93.81 231 VAL A N 1
ATOM 1687 C CA . VAL A 1 231 ? -5.297 7.996 -11.203 1 93.81 231 VAL A CA 1
ATOM 1688 C C . VAL A 1 231 ? -4.938 9.102 -10.211 1 93.81 231 VAL A C 1
ATOM 1690 O O . VAL A 1 231 ? -5.824 9.766 -9.656 1 93.81 231 VAL A O 1
ATOM 1693 N N . ASN A 1 232 ? -3.695 9.258 -10.016 1 88.25 232 ASN A N 1
ATOM 1694 C CA . ASN A 1 232 ? -3.248 10.305 -9.109 1 88.25 232 ASN A CA 1
ATOM 1695 C C . ASN A 1 232 ? -3.664 11.688 -9.609 1 88.25 232 ASN A C 1
ATOM 1697 O O . ASN A 1 232 ? -4.105 12.531 -8.828 1 88.25 232 ASN A O 1
ATOM 1701 N N . LEU A 1 233 ? -3.541 12.008 -10.859 1 87.94 233 LEU A N 1
ATOM 1702 C CA . LEU A 1 233 ? -3.893 13.297 -11.445 1 87.94 233 LEU A CA 1
ATOM 1703 C C . LEU A 1 233 ? -5.395 13.547 -11.359 1 87.94 233 LEU A C 1
ATOM 1705 O O . LEU A 1 233 ? -5.828 14.648 -11.023 1 87.94 233 LEU A O 1
ATOM 1709 N N . VAL A 1 234 ? -6.098 12.492 -11.625 1 91.62 234 VAL A N 1
ATOM 1710 C CA . VAL A 1 234 ? -7.551 12.617 -11.602 1 91.62 234 VAL A CA 1
ATOM 1711 C C . VAL A 1 234 ? -8.023 12.852 -10.164 1 91.62 234 VAL A C 1
ATOM 1713 O O . VAL A 1 234 ? -8.875 13.711 -9.914 1 91.62 234 VAL A O 1
ATOM 1716 N N . ALA A 1 235 ? -7.496 12.086 -9.289 1 90 235 ALA A N 1
ATOM 1717 C CA . ALA A 1 235 ? -7.883 12.234 -7.891 1 90 235 ALA A CA 1
ATOM 1718 C C . ALA A 1 235 ? -7.516 13.617 -7.359 1 90 235 ALA A C 1
ATOM 1720 O O . ALA A 1 235 ? -8.289 14.234 -6.625 1 90 235 ALA A O 1
ATOM 1721 N N . ARG A 1 236 ? -6.43 14.156 -7.75 1 86.19 236 ARG A N 1
ATOM 1722 C CA . ARG A 1 236 ? -6.012 15.492 -7.336 1 86.19 236 ARG A CA 1
ATOM 1723 C C . ARG A 1 236 ? -6.918 16.562 -7.941 1 86.19 236 ARG A C 1
ATOM 1725 O O . ARG A 1 236 ? -7.25 17.547 -7.277 1 86.19 236 ARG A O 1
ATOM 1732 N N . ALA A 1 237 ? -7.227 16.375 -9.141 1 88.81 237 ALA A N 1
ATOM 1733 C CA . ALA A 1 237 ? -8.109 17.328 -9.812 1 88.81 237 ALA A CA 1
ATOM 1734 C C . ALA A 1 237 ? -9.484 17.359 -9.141 1 88.81 237 ALA A C 1
ATOM 1736 O O . ALA A 1 237 ? -10.078 18.438 -8.992 1 88.81 237 ALA A O 1
ATOM 1737 N N . LEU A 1 238 ? -9.914 16.188 -8.734 1 88.06 238 LEU A N 1
ATOM 1738 C CA . LEU A 1 238 ? -11.195 16.109 -8.047 1 88.06 238 LEU A CA 1
ATOM 1739 C C . LEU A 1 238 ? -11.125 16.766 -6.672 1 88.06 238 LEU A C 1
ATOM 1741 O O . LEU A 1 238 ? -12.07 17.438 -6.25 1 88.06 238 LEU A O 1
ATOM 1745 N N . GLU A 1 239 ? -10.086 16.531 -6.074 1 85.81 239 GLU A N 1
ATOM 1746 C CA . GLU A 1 239 ? -9.875 17.156 -4.766 1 85.81 239 GLU A CA 1
ATOM 1747 C C . GLU A 1 239 ? -9.852 18.672 -4.871 1 85.81 239 GLU A C 1
ATOM 1749 O O . GLU A 1 239 ? -10.477 19.375 -4.07 1 85.81 239 GLU A O 1
ATOM 1754 N N . ARG A 1 240 ? -9.219 19.281 -5.816 1 83.31 240 ARG A N 1
ATOM 1755 C CA . ARG A 1 240 ? -9.094 20.719 -6 1 83.31 240 ARG A CA 1
ATOM 1756 C C . ARG A 1 240 ? -10.445 21.344 -6.355 1 83.31 240 ARG A C 1
ATOM 1758 O O . ARG A 1 240 ? -10.773 22.438 -5.883 1 83.31 240 ARG A O 1
ATOM 1765 N N . ARG A 1 241 ? -11.102 20.734 -7.09 1 81.94 241 ARG A N 1
ATOM 1766 C CA . ARG A 1 241 ? -12.391 21.266 -7.531 1 81.94 241 ARG A CA 1
ATOM 1767 C C . ARG A 1 241 ? -13.391 21.297 -6.383 1 81.94 241 ARG A C 1
ATOM 1769 O O . ARG A 1 241 ? -14.195 22.234 -6.285 1 81.94 241 ARG A O 1
ATOM 1776 N N . THR A 1 242 ? -13.367 20.344 -5.586 1 78 242 THR A N 1
ATOM 1777 C CA . THR A 1 242 ? -14.328 20.25 -4.488 1 78 242 THR A CA 1
ATOM 1778 C C . THR A 1 242 ? -13.938 21.203 -3.355 1 78 242 THR A C 1
ATOM 1780 O O . THR A 1 242 ? -14.805 21.766 -2.691 1 78 242 THR A O 1
ATOM 1783 N N . LEU A 1 243 ? -12.656 21.422 -3.217 1 69.94 243 LEU A N 1
ATOM 1784 C CA . LEU A 1 243 ? -12.211 22.25 -2.105 1 69.94 243 LEU A CA 1
ATOM 1785 C C . LEU A 1 243 ? -12.172 23.719 -2.508 1 69.94 243 LEU A C 1
ATOM 1787 O O . LEU A 1 243 ? -12 24.594 -1.656 1 69.94 243 LEU A O 1
ATOM 1791 N N . PHE A 1 244 ? -12.25 23.953 -3.725 1 63.16 244 PHE A N 1
ATOM 1792 C CA . PHE A 1 244 ? -12.336 25.344 -4.156 1 63.16 244 PHE A CA 1
ATOM 1793 C C . PHE A 1 244 ? -13.5 26.062 -3.486 1 63.16 244 PHE A C 1
ATOM 1795 O O . PHE A 1 244 ? -13.477 27.281 -3.301 1 63.16 244 PHE A O 1
ATOM 1802 N N . TRP A 1 245 ? -14.375 25.312 -3.066 1 55 245 TRP A N 1
ATOM 1803 C CA . TRP A 1 245 ? -15.523 25.938 -2.42 1 55 245 TRP A CA 1
ATOM 1804 C C . TRP A 1 245 ? -15.289 26.094 -0.92 1 55 245 TRP A C 1
ATOM 1806 O O . TRP A 1 245 ? -16.031 26.781 -0.234 1 55 245 TRP A O 1
ATOM 1816 N N . HIS A 1 246 ? -14.289 25.344 -0.421 1 58.25 246 HIS A N 1
ATOM 1817 C CA . HIS A 1 246 ? -14.102 25.375 1.024 1 58.25 246 HIS A CA 1
ATOM 1818 C C . HIS A 1 246 ? -13.25 26.578 1.435 1 58.25 246 HIS A C 1
ATOM 1820 O O . HIS A 1 246 ? -12.18 26.812 0.877 1 58.25 246 HIS A O 1
ATOM 1826 N N . PRO A 1 247 ? -13.734 27.531 2.037 1 49.75 247 PRO A N 1
ATOM 1827 C CA . PRO A 1 247 ? -13.117 28.797 2.445 1 49.75 247 PRO A CA 1
ATOM 1828 C C . PRO A 1 247 ? -11.711 28.609 3.006 1 49.75 247 PRO A C 1
ATOM 1830 O O . PRO A 1 247 ? -10.891 29.531 2.949 1 49.75 247 PRO A O 1
ATOM 1833 N N . SER A 1 248 ? -11.414 27.594 3.584 1 47.5 248 SER A N 1
ATOM 1834 C CA . SER A 1 248 ? -10.078 27.484 4.16 1 47.5 248 SER A CA 1
ATOM 1835 C C . SER A 1 248 ? -9.008 27.438 3.074 1 47.5 248 SER A C 1
ATOM 1837 O O . SER A 1 248 ? -7.879 27.891 3.285 1 47.5 248 SER A O 1
ATOM 1839 N N . VAL A 1 249 ? -9.336 26.906 1.991 1 47.97 249 VAL A N 1
ATOM 1840 C CA . VAL A 1 249 ? -8.383 26.859 0.882 1 47.97 249 VAL A CA 1
ATOM 1841 C C . VAL A 1 249 ? -8.453 28.172 0.103 1 47.97 249 VAL A C 1
ATOM 1843 O O . VAL A 1 249 ? -7.496 28.547 -0.586 1 47.97 249 VAL A O 1
ATOM 1846 N N . ARG A 1 250 ? -9.461 28.875 0.055 1 45.69 250 ARG A N 1
ATOM 1847 C CA . ARG A 1 250 ? -9.539 30.172 -0.632 1 45.69 250 ARG A CA 1
ATOM 1848 C C . ARG A 1 250 ? -8.508 31.141 -0.08 1 45.69 250 ARG A C 1
ATOM 1850 O O . ARG A 1 250 ? -8.047 32.031 -0.793 1 45.69 250 ARG A O 1
ATOM 1857 N N . GLY A 1 251 ? -8.156 30.938 1.147 1 40.62 251 GLY A N 1
ATOM 1858 C CA . GLY A 1 251 ? -7.223 31.938 1.643 1 40.62 251 GLY A CA 1
ATOM 1859 C C . GLY A 1 251 ? -5.82 31.766 1.093 1 40.62 251 GLY A C 1
ATOM 1860 O O . GLY A 1 251 ? -5.031 32.719 1.089 1 40.62 251 GLY A O 1
ATOM 1861 N N . GLU A 1 252 ? -5.465 30.562 0.795 1 41.34 252 GLU A N 1
ATOM 1862 C CA . GLU A 1 252 ? -4.078 30.453 0.358 1 41.34 252 GLU A CA 1
ATOM 1863 C C . GLU A 1 252 ? -3.92 30.859 -1.104 1 41.34 252 GLU A C 1
ATOM 1865 O O . GLU A 1 252 ? -2.803 31.062 -1.579 1 41.34 252 GLU A O 1
ATOM 1870 N N . SER A 1 253 ? -4.867 30.672 -1.857 1 40.44 253 SER A N 1
ATOM 1871 C CA . SER A 1 253 ? -4.672 31.156 -3.221 1 40.44 253 SER A CA 1
ATOM 1872 C C . SER A 1 253 ? -4.578 32.688 -3.262 1 40.44 253 SER A C 1
ATOM 1874 O O . SER A 1 253 ? -4.23 33.25 -4.293 1 40.44 253 SER A O 1
ATOM 1876 N N . ALA A 1 254 ? -5.062 33.5 -2.291 1 38.41 254 ALA A N 1
ATOM 1877 C CA . ALA A 1 254 ? -4.992 34.969 -2.344 1 38.41 254 ALA A CA 1
ATOM 1878 C C . ALA A 1 254 ? -3.602 35.469 -1.955 1 38.41 254 ALA A C 1
ATOM 1880 O O . ALA A 1 254 ? -3.287 36.656 -2.117 1 38.41 254 ALA A O 1
ATOM 1881 N N . LEU A 1 255 ? -2.725 34.688 -1.169 1 28.78 255 LEU A N 1
ATOM 1882 C CA . LEU A 1 255 ? -1.408 35.281 -0.967 1 28.78 255 LEU A CA 1
ATOM 1883 C C . LEU A 1 255 ? -0.438 34.844 -2.059 1 28.78 255 LEU A C 1
ATOM 1885 O O . LEU A 1 255 ? -0.495 33.719 -2.521 1 28.78 255 LEU A O 1
ATOM 1889 N N . MET B 1 1 ? -12.289 3.322 30.953 1 49.91 1 MET B N 1
ATOM 1890 C CA . MET B 1 1 ? -11.656 2.031 30.719 1 49.91 1 MET B CA 1
ATOM 1891 C C . MET B 1 1 ? -10.375 2.199 29.906 1 49.91 1 MET B C 1
ATOM 1893 O O . MET B 1 1 ? -10.32 3.025 28.984 1 49.91 1 MET B O 1
ATOM 1897 N N . PRO B 1 2 ? -9.336 1.643 30.422 1 56.5 2 PRO B N 1
ATOM 1898 C CA . PRO B 1 2 ? -8.062 1.83 29.734 1 56.5 2 PRO B CA 1
ATOM 1899 C C . PRO B 1 2 ? -8.109 1.392 28.266 1 56.5 2 PRO B C 1
ATOM 1901 O O . PRO B 1 2 ? -8.859 0.478 27.922 1 56.5 2 PRO B O 1
ATOM 1904 N N . ALA B 1 3 ? -7.664 2.203 27.391 1 58.91 3 ALA B N 1
ATOM 1905 C CA . ALA B 1 3 ? -7.605 2.043 25.938 1 58.91 3 ALA B CA 1
ATOM 1906 C C . ALA B 1 3 ? -7.277 0.6 25.562 1 58.91 3 ALA B C 1
ATOM 1908 O O . ALA B 1 3 ? -7.777 0.088 24.547 1 58.91 3 ALA B O 1
ATOM 1909 N N . TRP B 1 4 ? -6.578 -0.059 26.469 1 60.5 4 TRP B N 1
ATOM 1910 C CA . TRP B 1 4 ? -6.172 -1.425 26.156 1 60.5 4 TRP B CA 1
ATOM 1911 C C . TRP B 1 4 ? -7.344 -2.389 26.297 1 60.5 4 TRP B C 1
ATOM 1913 O O . TRP B 1 4 ? -7.422 -3.391 25.594 1 60.5 4 TRP B O 1
ATOM 1923 N N . VAL B 1 5 ? -8.195 -2.1 27.203 1 60.78 5 VAL B N 1
ATOM 1924 C CA . VAL B 1 5 ? -9.359 -2.949 27.422 1 60.78 5 VAL B CA 1
ATOM 1925 C C . VAL B 1 5 ? -10.312 -2.828 26.234 1 60.78 5 VAL B C 1
ATOM 1927 O O . VAL B 1 5 ? -10.875 -3.826 25.781 1 60.78 5 VAL B O 1
ATOM 1930 N N . LEU B 1 6 ? -10.352 -1.628 25.812 1 59.28 6 LEU B N 1
ATOM 1931 C CA . LEU B 1 6 ? -11.211 -1.404 24.656 1 59.28 6 LEU B CA 1
ATOM 1932 C C . LEU B 1 6 ? -10.641 -2.07 23.422 1 59.28 6 LEU B C 1
ATOM 1934 O O . LEU B 1 6 ? -11.383 -2.635 22.609 1 59.28 6 LEU B O 1
ATOM 1938 N N . GLY B 1 7 ? -9.359 -2.029 23.328 1 63.94 7 GLY B N 1
ATOM 1939 C CA . GLY B 1 7 ? -8.711 -2.729 22.234 1 63.94 7 GLY B CA 1
ATOM 1940 C C . GLY B 1 7 ? -8.914 -4.23 22.281 1 63.94 7 GLY B C 1
ATOM 1941 O O . GLY B 1 7 ? -9.234 -4.855 21.266 1 63.94 7 GLY B O 1
ATOM 1942 N N . ALA B 1 8 ? -8.82 -4.695 23.438 1 67.06 8 ALA B N 1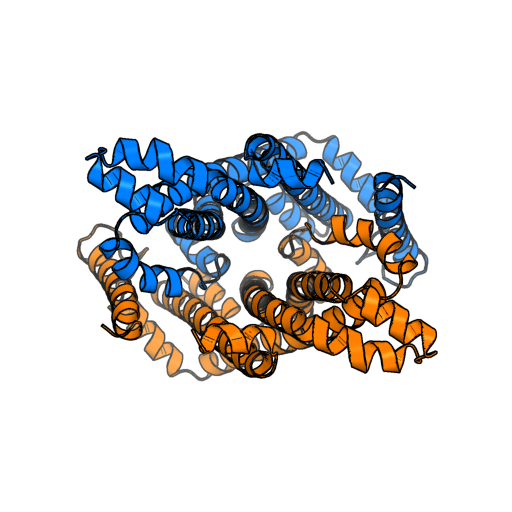
ATOM 1943 C CA . ALA B 1 8 ? -9.008 -6.129 23.641 1 67.06 8 ALA B CA 1
ATOM 1944 C C . ALA B 1 8 ? -10.453 -6.539 23.359 1 67.06 8 ALA B C 1
ATOM 1946 O O . ALA B 1 8 ? -10.711 -7.625 22.844 1 67.06 8 ALA B O 1
ATOM 1947 N N . GLY B 1 9 ? -11.266 -5.609 23.656 1 68.81 9 GLY B N 1
ATOM 1948 C CA . GLY B 1 9 ? -12.672 -5.891 23.391 1 68.81 9 GLY B CA 1
ATOM 1949 C C . GLY B 1 9 ? -12.984 -6.02 21.922 1 68.81 9 GLY B C 1
ATOM 1950 O O . GLY B 1 9 ? -13.734 -6.914 21.516 1 68.81 9 GLY B O 1
ATOM 1951 N N . GLY B 1 10 ? -12.391 -5.129 21.125 1 70.5 10 GLY B N 1
ATOM 1952 C CA . GLY B 1 10 ? -12.602 -5.203 19.688 1 70.5 10 GLY B CA 1
ATOM 1953 C C . GLY B 1 10 ? -12.078 -6.492 19.078 1 70.5 10 GLY B C 1
ATOM 1954 O O . GLY B 1 10 ? -12.773 -7.129 18.281 1 70.5 10 GLY B O 1
ATOM 1955 N N . VAL B 1 11 ? -10.961 -6.934 19.531 1 72.94 11 VAL B N 1
ATOM 1956 C CA . VAL B 1 11 ? -10.367 -8.172 19.031 1 72.94 11 VAL B CA 1
ATOM 1957 C C . VAL B 1 11 ? -11.227 -9.359 19.469 1 72.94 11 VAL B C 1
ATOM 1959 O O . VAL B 1 11 ? -11.453 -10.281 18.672 1 72.94 11 VAL B O 1
ATOM 1962 N N . ALA B 1 12 ? -11.625 -9.242 20.688 1 76.38 12 ALA B N 1
ATOM 1963 C CA . ALA B 1 12 ? -12.469 -10.312 21.219 1 76.38 12 ALA B CA 1
ATOM 1964 C C . ALA B 1 12 ? -13.758 -10.438 20.422 1 76.38 12 ALA B C 1
ATOM 1966 O O . ALA B 1 12 ? -14.211 -11.555 20.125 1 76.38 12 ALA B O 1
ATOM 1967 N N . THR B 1 13 ? -14.312 -9.305 20.062 1 77.44 13 THR B N 1
ATOM 1968 C CA . THR B 1 13 ? -15.539 -9.32 19.281 1 77.44 13 THR B CA 1
ATOM 1969 C C . THR B 1 13 ? -15.297 -9.93 17.906 1 77.44 13 THR B C 1
ATOM 1971 O O . THR B 1 13 ? -16.094 -10.727 17.422 1 77.44 13 THR B O 1
ATOM 1974 N N . LEU B 1 14 ? -14.195 -9.617 17.312 1 77.5 14 LEU B N 1
ATOM 1975 C CA . LEU B 1 14 ? -13.859 -10.172 16 1 77.5 14 LEU B CA 1
ATOM 1976 C C . LEU B 1 14 ? -13.672 -11.688 16.094 1 77.5 14 LEU B C 1
ATOM 1978 O O . LEU B 1 14 ? -14.195 -12.438 15.266 1 77.5 14 LEU B O 1
ATOM 1982 N N . LEU B 1 15 ? -13.016 -12.094 17.125 1 80.44 15 LEU B N 1
ATOM 1983 C CA . LEU B 1 15 ? -12.773 -13.516 17.312 1 80.44 15 LEU B CA 1
ATOM 1984 C C . LEU B 1 15 ? -14.078 -14.266 17.578 1 80.44 15 LEU B C 1
ATOM 1986 O O . LEU B 1 15 ? -14.258 -15.391 17.094 1 80.44 15 LEU B O 1
ATOM 1990 N N . ALA B 1 16 ? -14.914 -13.594 18.297 1 81.94 16 ALA B N 1
ATOM 1991 C CA . ALA B 1 16 ? -16.203 -14.203 18.594 1 81.94 16 ALA B CA 1
ATOM 1992 C C . ALA B 1 16 ? -17.062 -14.336 17.344 1 81.94 16 ALA B C 1
ATOM 1994 O O . ALA B 1 16 ? -17.719 -15.352 17.125 1 81.94 16 ALA B O 1
ATOM 1995 N N . VAL B 1 17 ? -16.984 -13.367 16.562 1 80.56 17 VAL B N 1
ATOM 1996 C CA . VAL B 1 17 ? -17.766 -13.383 15.328 1 80.56 17 VAL B CA 1
ATOM 1997 C C . VAL B 1 17 ? -17.234 -14.477 14.398 1 80.56 17 VAL B C 1
ATOM 1999 O O . VAL B 1 17 ? -18.031 -15.242 13.828 1 80.56 17 VAL B O 1
ATOM 2002 N N . VAL B 1 18 ? -15.969 -14.625 14.297 1 82.44 18 VAL B N 1
ATOM 2003 C CA . VAL B 1 18 ? -15.367 -15.633 13.43 1 82.44 18 VAL B CA 1
ATOM 2004 C C . VAL B 1 18 ? -15.633 -17.016 13.992 1 82.44 18 VAL B C 1
ATOM 2006 O O . VAL B 1 18 ? -15.711 -18 13.25 1 82.44 18 VAL B O 1
ATOM 2009 N N . GLU B 1 19 ? -15.836 -17.078 15.281 1 84.56 19 GLU B N 1
ATOM 2010 C CA . GLU B 1 19 ? -16.172 -18.344 15.93 1 84.56 19 GLU B CA 1
ATOM 2011 C C . GLU B 1 19 ? -17.625 -18.719 15.672 1 84.56 19 GLU B C 1
ATOM 2013 O O . GLU B 1 19 ? -17.938 -19.875 15.352 1 84.56 19 GLU B O 1
ATOM 2018 N N . LEU B 1 20 ? -18.438 -17.703 15.711 1 83.56 20 LEU B N 1
ATOM 2019 C CA . LEU B 1 20 ? -19.875 -17.969 15.719 1 83.56 20 LEU B CA 1
ATOM 2020 C C . LEU B 1 20 ? -20.406 -18.109 14.289 1 83.56 20 LEU B C 1
ATOM 2022 O O . LEU B 1 20 ? -21.344 -18.859 14.047 1 83.56 20 LEU B O 1
ATOM 2026 N N . VAL B 1 21 ? -19.797 -17.547 13.383 1 81.81 21 VAL B N 1
ATOM 2027 C CA . VAL B 1 21 ? -20.328 -17.516 12.023 1 81.81 21 VAL B CA 1
ATOM 2028 C C . VAL B 1 21 ? -20.312 -18.922 11.438 1 81.81 21 VAL B C 1
ATOM 2030 O O . VAL B 1 21 ? -21.344 -19.422 10.961 1 81.81 21 VAL B O 1
ATOM 2033 N N . PRO B 1 22 ? -19.25 -19.562 11.531 1 79.94 22 PRO B N 1
ATOM 2034 C CA . PRO B 1 22 ? -19.266 -20.922 10.992 1 79.94 22 PRO B CA 1
ATOM 2035 C C . PRO B 1 22 ? -20.062 -21.891 11.852 1 79.94 22 PRO B C 1
ATOM 2037 O O . PRO B 1 22 ? -20.703 -22.812 11.336 1 79.94 22 PRO B O 1
ATOM 2040 N N . ARG B 1 23 ? -20.094 -21.656 13.125 1 80.69 23 ARG B N 1
ATOM 2041 C CA . ARG B 1 23 ? -20.797 -22.578 14.008 1 80.69 23 ARG B CA 1
ATOM 2042 C C . ARG B 1 23 ? -22.312 -22.438 13.852 1 80.69 23 ARG B C 1
ATOM 2044 O O . ARG B 1 23 ? -23.047 -23.406 14.008 1 80.69 23 ARG B O 1
ATOM 2051 N N . LEU B 1 24 ? -22.688 -21.281 13.5 1 84 24 LEU B N 1
ATOM 2052 C CA . LEU B 1 24 ? -24.125 -21.047 13.312 1 84 24 LEU B CA 1
ATOM 2053 C C . LEU B 1 24 ? -24.547 -21.406 11.891 1 84 24 LEU B C 1
ATOM 2055 O O . LEU B 1 24 ? -25.719 -21.281 11.539 1 84 24 LEU B O 1
ATOM 2059 N N . GLY B 1 25 ? -23.594 -21.859 11.109 1 77.25 25 GLY B N 1
ATOM 2060 C CA . GLY B 1 25 ? -23.906 -22.328 9.766 1 77.25 25 GLY B CA 1
ATOM 2061 C C . GLY B 1 25 ? -24.047 -21.203 8.758 1 77.25 25 GLY B C 1
ATOM 2062 O O . GLY B 1 25 ? -24.562 -21.406 7.66 1 77.25 25 GLY B O 1
ATOM 2063 N N . LEU B 1 26 ? -23.656 -20.094 9.117 1 75.38 26 LEU B N 1
ATOM 2064 C CA . LEU B 1 26 ? -23.781 -18.969 8.211 1 75.38 26 LEU B CA 1
ATOM 2065 C C . LEU B 1 26 ? -22.734 -19.031 7.105 1 75.38 26 LEU B C 1
ATOM 2067 O O . LEU B 1 26 ? -22.938 -18.469 6.02 1 75.38 26 LEU B O 1
ATOM 2071 N N . MET B 1 27 ? -21.672 -19.656 7.43 1 77.38 27 MET B N 1
ATOM 2072 C CA . MET B 1 27 ? -20.609 -19.938 6.457 1 77.38 27 MET B CA 1
ATOM 2073 C C . MET B 1 27 ? -20.047 -21.328 6.637 1 77.38 27 MET B C 1
ATOM 2075 O O . MET B 1 27 ? -19.922 -21.812 7.766 1 77.38 27 MET B O 1
ATOM 2079 N N . ASP B 1 28 ? -19.906 -21.922 5.488 1 84.12 28 ASP B N 1
ATOM 2080 C CA . ASP B 1 28 ? -19.344 -23.266 5.52 1 84.12 28 ASP B CA 1
ATOM 2081 C C . ASP B 1 28 ? -17.969 -23.281 6.164 1 84.12 28 ASP B C 1
ATOM 2083 O O . ASP B 1 28 ? -17.125 -22.406 5.879 1 84.12 28 ASP B O 1
ATOM 2087 N N . ALA B 1 29 ? -17.766 -24.172 7.062 1 78.38 29 ALA B N 1
ATOM 2088 C CA . ALA B 1 29 ? -16.516 -24.297 7.805 1 78.38 29 ALA B CA 1
ATOM 2089 C C . ALA B 1 29 ? -15.352 -24.562 6.867 1 78.38 29 ALA B C 1
ATOM 2091 O O . ALA B 1 29 ? -14.195 -24.312 7.219 1 78.38 29 ALA B O 1
ATOM 2092 N N . ARG B 1 30 ? -15.688 -25.062 5.695 1 81.06 30 ARG B N 1
ATOM 2093 C CA . ARG B 1 30 ? -14.641 -25.328 4.711 1 81.06 30 ARG B CA 1
ATOM 2094 C C . ARG B 1 30 ? -14.031 -24.031 4.20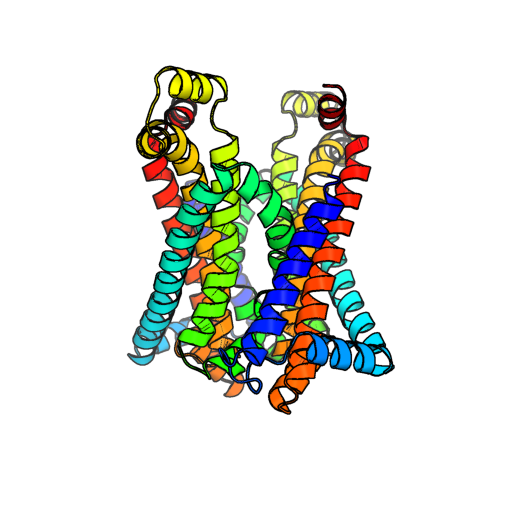3 1 81.06 30 ARG B C 1
ATOM 2096 O O . ARG B 1 30 ? -12.891 -24.016 3.725 1 81.06 30 ARG B O 1
ATOM 2103 N N . TYR B 1 31 ? -14.734 -22.984 4.414 1 85 31 TYR B N 1
ATOM 2104 C CA . TYR B 1 31 ? -14.273 -21.688 3.916 1 85 31 TYR B CA 1
ATOM 2105 C C . TYR B 1 31 ? -13.828 -20.797 5.062 1 85 31 TYR B C 1
ATOM 2107 O O . TYR B 1 31 ? -12.953 -19.938 4.887 1 85 31 TYR B O 1
ATOM 2115 N N . LEU B 1 32 ? -14.445 -21 6.219 1 87.75 32 LEU B N 1
ATOM 2116 C CA . LEU B 1 32 ? -14.109 -20.219 7.402 1 87.75 32 LEU B CA 1
ATOM 2117 C C . LEU B 1 32 ? -14.133 -21.094 8.656 1 87.75 32 LEU B C 1
ATOM 2119 O O . LEU B 1 32 ? -15.188 -21.266 9.281 1 87.75 32 LEU B O 1
ATOM 2123 N N . PRO B 1 33 ? -12.969 -21.562 8.984 1 89.56 33 PRO B N 1
ATOM 2124 C CA . PRO B 1 33 ? -12.93 -22.344 10.227 1 89.56 33 PRO B CA 1
ATOM 2125 C C . PRO B 1 33 ? -13.156 -21.484 11.461 1 89.56 33 PRO B C 1
ATOM 2127 O O . PRO B 1 33 ? -12.859 -20.281 11.445 1 89.56 33 PRO B O 1
ATOM 2130 N N . PRO B 1 34 ? -13.727 -22.094 12.406 1 89.62 34 PRO B N 1
ATOM 2131 C CA . PRO B 1 34 ? -13.898 -21.328 13.641 1 89.62 34 PRO B CA 1
ATOM 2132 C C . PRO B 1 34 ? -12.57 -20.891 14.258 1 89.62 34 PRO B C 1
ATOM 2134 O O . PRO B 1 34 ? -11.531 -21.5 13.977 1 89.62 34 PRO B O 1
ATOM 2137 N N . THR B 1 35 ? -12.727 -19.875 15.023 1 90.44 35 THR B N 1
ATOM 2138 C CA . THR B 1 35 ? -11.555 -19.281 15.656 1 90.44 35 THR B CA 1
ATOM 2139 C C . THR B 1 35 ? -10.789 -20.328 16.469 1 90.44 35 THR B C 1
ATOM 2141 O O . THR B 1 35 ? -9.562 -20.312 16.516 1 90.44 35 THR B O 1
ATOM 2144 N N . SER B 1 36 ? -11.5 -21.25 17.062 1 90.69 36 SER B N 1
ATOM 2145 C CA . SER B 1 36 ? -10.867 -22.281 17.875 1 90.69 36 SER B CA 1
ATOM 2146 C C . SER B 1 36 ? -9.938 -23.156 17.031 1 90.69 36 SER B C 1
ATOM 2148 O O . SER B 1 36 ? -8.828 -23.469 17.453 1 90.69 36 SER B O 1
ATOM 2150 N N . GLN B 1 37 ? -10.336 -23.438 15.852 1 91.62 37 GLN B N 1
ATOM 2151 C CA . GLN B 1 37 ? -9.516 -24.25 14.953 1 91.62 37 GLN B CA 1
ATOM 2152 C C . GLN B 1 37 ? -8.328 -23.453 14.43 1 91.62 37 GLN B C 1
ATOM 2154 O O . GLN B 1 37 ? -7.242 -24 14.234 1 91.62 37 GLN B O 1
ATOM 2159 N N . ILE B 1 38 ? -8.57 -22.188 14.156 1 93.5 38 ILE B N 1
ATOM 2160 C CA . ILE B 1 38 ? -7.496 -21.312 13.688 1 93.5 38 ILE B CA 1
ATOM 2161 C C . ILE B 1 38 ? -6.422 -21.203 14.773 1 93.5 38 ILE B C 1
ATOM 2163 O O . ILE B 1 38 ? -5.23 -21.312 14.484 1 93.5 38 ILE B O 1
ATOM 2167 N N . LEU B 1 39 ? -6.883 -21.078 16 1 93.19 39 LEU B N 1
ATOM 2168 C CA . LEU B 1 39 ? -5.949 -20.938 17.109 1 93.19 39 LEU B CA 1
ATOM 2169 C C . LEU B 1 39 ? -5.207 -22.234 17.359 1 93.19 39 LEU B C 1
ATOM 2171 O O . LEU B 1 39 ? -4.031 -22.234 17.734 1 93.19 39 LEU B O 1
ATOM 2175 N N . ALA B 1 40 ? -5.906 -23.328 17.172 1 94.75 40 ALA B N 1
ATOM 2176 C CA . ALA B 1 40 ? -5.258 -24.625 17.312 1 94.75 40 ALA B CA 1
ATOM 2177 C C . ALA B 1 40 ? -4.18 -24.828 16.25 1 94.75 40 ALA B C 1
ATOM 2179 O O . ALA B 1 40 ? -3.088 -25.312 16.547 1 94.75 40 ALA B O 1
ATOM 2180 N N . ALA B 1 41 ? -4.512 -24.422 15.039 1 95.81 41 ALA B N 1
ATOM 2181 C CA . ALA B 1 41 ? -3.537 -24.5 13.953 1 95.81 41 ALA B CA 1
ATOM 2182 C C . ALA B 1 41 ? -2.342 -23.594 14.219 1 95.81 41 ALA B C 1
ATOM 2184 O O . ALA B 1 41 ? -1.198 -23.969 13.938 1 95.81 41 ALA B O 1
ATOM 2185 N N . LEU B 1 42 ? -2.623 -22.469 14.742 1 95.81 42 LEU B N 1
ATOM 2186 C CA . LEU B 1 42 ? -1.557 -21.531 15.078 1 95.81 42 LEU B CA 1
ATOM 2187 C C . LEU B 1 42 ? -0.644 -22.109 16.156 1 95.81 42 LEU B C 1
ATOM 2189 O O . LEU B 1 42 ? 0.582 -22.016 16.047 1 95.81 42 LEU B O 1
ATOM 2193 N N . THR B 1 43 ? -1.243 -22.703 17.156 1 96.12 43 THR B N 1
ATOM 2194 C CA . THR B 1 43 ? -0.472 -23.281 18.25 1 96.12 43 THR B CA 1
ATOM 2195 C C . THR B 1 43 ? 0.4 -24.422 17.75 1 96.12 43 THR B C 1
ATOM 2197 O O . THR B 1 43 ? 1.544 -24.578 18.172 1 96.12 43 THR B O 1
ATOM 2200 N N . GLU B 1 44 ? -0.112 -25.172 16.922 1 96.25 44 GLU B N 1
ATOM 2201 C CA . GLU B 1 44 ? 0.653 -26.266 16.312 1 96.25 44 GLU B CA 1
ATOM 2202 C C . GLU B 1 44 ? 1.839 -25.734 15.516 1 96.25 44 GLU B C 1
ATOM 2204 O O . GLU B 1 44 ? 2.943 -26.281 15.602 1 96.25 44 GLU B O 1
ATOM 2209 N N . ARG B 1 45 ? 1.604 -24.703 14.758 1 94.81 45 ARG B N 1
ATOM 2210 C CA . ARG B 1 45 ? 2.666 -24.109 13.938 1 94.81 45 ARG B CA 1
ATOM 2211 C C . ARG B 1 45 ? 3.742 -23.484 14.812 1 94.81 45 ARG B C 1
ATOM 2213 O O . ARG B 1 45 ? 4.93 -23.531 14.484 1 94.81 45 ARG B O 1
ATOM 2220 N N . LEU B 1 46 ? 3.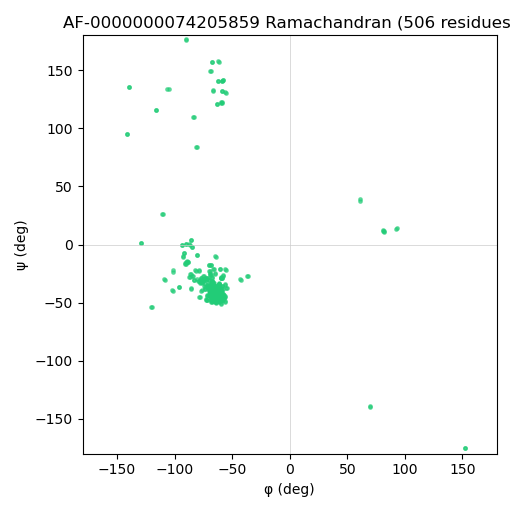344 -22.938 15.93 1 95.75 46 LEU B N 1
ATOM 2221 C CA . LEU B 1 46 ? 4.285 -22.328 16.859 1 95.75 46 LEU B CA 1
ATOM 2222 C C . LEU B 1 46 ? 5.238 -23.359 17.438 1 95.75 46 LEU B C 1
ATOM 2224 O O . LEU B 1 46 ? 6.352 -23.016 17.844 1 95.75 46 LEU B O 1
ATOM 2228 N N . GLY B 1 47 ? 4.766 -24.578 17.438 1 95.75 47 GLY B N 1
ATOM 2229 C CA . GLY B 1 47 ? 5.59 -25.656 17.969 1 95.75 47 GLY B CA 1
ATOM 2230 C C . GLY B 1 47 ? 6.562 -26.219 16.953 1 95.75 47 GLY B C 1
ATOM 2231 O O . GLY B 1 47 ? 7.398 -27.062 17.297 1 95.75 47 GLY B O 1
ATOM 2232 N N . ARG B 1 48 ? 6.539 -25.75 15.781 1 95.81 48 ARG B N 1
ATOM 2233 C CA . ARG B 1 48 ? 7.391 -26.25 14.711 1 95.81 48 ARG B CA 1
ATOM 2234 C C . ARG B 1 48 ? 8.531 -25.281 14.414 1 95.81 48 ARG B C 1
ATOM 2236 O O . ARG B 1 48 ? 8.32 -24.078 14.336 1 95.81 48 ARG B O 1
ATOM 2243 N N . PRO B 1 49 ? 9.711 -25.828 14.305 1 96.62 49 PRO B N 1
ATOM 2244 C CA . PRO B 1 49 ? 10.859 -24.969 14 1 96.62 49 PRO B CA 1
ATOM 2245 C C . PRO B 1 49 ? 10.711 -24.219 12.68 1 96.62 49 PRO B C 1
ATOM 2247 O O . PRO B 1 49 ? 11.25 -23.125 12.516 1 96.62 49 PRO B O 1
ATOM 2250 N N . GLU B 1 50 ? 9.984 -24.812 11.789 1 96.69 50 GLU B N 1
ATOM 2251 C CA . GLU B 1 50 ? 9.766 -24.203 10.477 1 96.69 50 GLU B CA 1
ATOM 2252 C C . GLU B 1 50 ? 9.109 -22.828 10.602 1 96.69 50 GLU B C 1
ATOM 2254 O O . GLU B 1 50 ? 9.398 -21.922 9.82 1 96.69 50 GLU B O 1
ATOM 2259 N N . PHE B 1 51 ? 8.258 -22.719 11.555 1 97.69 51 PHE B N 1
ATOM 2260 C CA . PHE B 1 51 ? 7.566 -21.453 11.781 1 97.69 51 PHE B CA 1
ATOM 2261 C C . PHE B 1 51 ? 8.547 -20.359 12.172 1 97.69 51 PHE B C 1
ATOM 2263 O O . PHE B 1 51 ? 8.531 -19.266 11.602 1 97.69 51 PHE B O 1
ATOM 2270 N N . TRP B 1 52 ? 9.391 -20.641 13.039 1 97.88 52 TRP B N 1
ATOM 2271 C CA . TRP B 1 52 ? 10.312 -19.641 13.57 1 97.88 52 TRP B CA 1
ATOM 2272 C C . TRP B 1 52 ? 11.391 -19.297 12.547 1 97.88 52 TRP B C 1
ATOM 2274 O O . TRP B 1 52 ? 11.852 -18.156 12.484 1 97.88 52 TRP B O 1
ATOM 2284 N N . THR B 1 53 ? 11.773 -20.281 11.781 1 98 53 THR B N 1
ATOM 2285 C CA . THR B 1 53 ? 12.695 -20.016 10.68 1 98 53 THR B CA 1
ATOM 2286 C C . THR B 1 53 ? 12.07 -19.047 9.672 1 98 53 THR B C 1
ATOM 2288 O O . THR B 1 53 ? 12.703 -18.094 9.242 1 98 53 THR B O 1
ATOM 2291 N N . ALA B 1 54 ? 10.828 -19.312 9.312 1 98.06 54 ALA B N 1
ATOM 2292 C CA . ALA B 1 54 ? 10.102 -18.469 8.367 1 98.06 54 ALA B CA 1
ATOM 2293 C C . ALA B 1 54 ? 9.914 -17.062 8.93 1 98.06 54 ALA B C 1
ATOM 2295 O O . ALA B 1 54 ? 10.062 -16.078 8.203 1 98.06 54 ALA B O 1
ATOM 2296 N N . LEU B 1 55 ? 9.609 -17 10.195 1 98.06 55 LEU B N 1
ATOM 2297 C CA . LEU B 1 55 ? 9.445 -15.703 10.844 1 98.06 55 LEU B CA 1
ATOM 2298 C C . LEU B 1 55 ? 10.742 -14.914 10.812 1 98.06 55 LEU B C 1
ATOM 2300 O O . LEU B 1 55 ? 10.734 -13.711 10.523 1 98.06 55 LEU B O 1
ATOM 2304 N N . GLY B 1 56 ? 11.797 -15.57 11.117 1 97.94 56 GLY B N 1
ATOM 2305 C CA . GLY B 1 56 ? 13.102 -14.922 11.047 1 97.94 56 GLY B CA 1
ATOM 2306 C C . GLY B 1 56 ? 13.445 -14.422 9.656 1 97.94 56 GLY B C 1
ATOM 2307 O O . GLY B 1 56 ? 14.008 -13.336 9.508 1 97.94 56 GLY B O 1
ATOM 2308 N N . GLN B 1 57 ? 13.125 -15.211 8.688 1 97.88 57 GLN B N 1
ATOM 2309 C CA . GLN B 1 57 ? 13.383 -14.828 7.305 1 97.88 57 GLN B CA 1
ATOM 2310 C C . GLN B 1 57 ? 12.555 -13.609 6.906 1 97.88 57 GLN B C 1
ATOM 2312 O O . GLN B 1 57 ? 13.062 -12.688 6.262 1 97.88 57 GLN B O 1
ATOM 2317 N N . THR B 1 58 ? 11.289 -13.594 7.309 1 98.12 58 THR B N 1
ATOM 2318 C CA . THR B 1 58 ? 10.422 -12.453 7.039 1 98.12 58 THR B CA 1
ATOM 2319 C C . THR B 1 58 ? 10.961 -11.195 7.715 1 98.12 58 THR B C 1
ATOM 2321 O O . THR B 1 58 ? 11.062 -10.141 7.086 1 98.12 58 THR B O 1
ATOM 2324 N N . LEU B 1 59 ? 11.406 -11.328 8.945 1 98.12 59 LEU B N 1
ATOM 2325 C CA . LEU B 1 59 ? 11.898 -10.172 9.695 1 98.12 59 LEU B CA 1
ATOM 2326 C C . LEU B 1 59 ? 13.234 -9.688 9.133 1 98.12 59 LEU B C 1
ATOM 2328 O O . LEU B 1 59 ? 13.508 -8.492 9.125 1 98.12 59 LEU B O 1
ATOM 2332 N N . THR B 1 60 ? 14.016 -10.586 8.672 1 98 60 THR B N 1
ATOM 2333 C CA . THR B 1 60 ? 15.305 -10.227 8.086 1 98 60 THR B CA 1
ATOM 2334 C C . THR B 1 60 ? 15.109 -9.469 6.777 1 98 60 THR B C 1
ATOM 2336 O O . THR B 1 60 ? 15.742 -8.43 6.555 1 98 60 THR B O 1
ATOM 2339 N N . THR B 1 61 ? 14.281 -10.008 5.922 1 98 61 THR B N 1
ATOM 2340 C CA . THR B 1 61 ? 14.008 -9.336 4.652 1 98 61 THR B CA 1
ATOM 2341 C C . THR B 1 61 ? 13.367 -7.973 4.891 1 98 61 THR B C 1
ATOM 2343 O O . THR B 1 61 ? 13.758 -6.98 4.277 1 98 61 THR B O 1
ATOM 2346 N N . TRP B 1 62 ? 12.391 -7.945 5.789 1 97.94 62 TRP B N 1
ATOM 2347 C CA . TRP B 1 62 ? 11.703 -6.707 6.152 1 97.94 62 TRP B CA 1
ATOM 2348 C C . TRP B 1 62 ? 12.688 -5.684 6.707 1 97.94 62 TRP B C 1
ATOM 2350 O O . TRP B 1 62 ? 12.727 -4.539 6.25 1 97.94 62 TRP B O 1
ATOM 2360 N N . GLY B 1 63 ? 13.484 -6.117 7.68 1 98.06 63 GLY B N 1
ATOM 2361 C CA . GLY B 1 63 ? 14.453 -5.23 8.312 1 98.06 63 GLY B CA 1
ATOM 2362 C C . GLY B 1 63 ? 15.508 -4.723 7.348 1 98.06 63 GLY B C 1
ATOM 2363 O O . GLY B 1 63 ? 15.844 -3.535 7.355 1 98.06 63 GLY B O 1
ATOM 2364 N N . THR B 1 64 ? 16.062 -5.594 6.559 1 98.31 64 THR B N 1
ATOM 2365 C CA . THR B 1 64 ? 17.078 -5.227 5.586 1 98.31 64 THR B CA 1
ATOM 2366 C C . THR B 1 64 ? 16.531 -4.215 4.582 1 98.31 64 THR B C 1
ATOM 2368 O O . THR B 1 64 ? 17.172 -3.203 4.297 1 98.31 64 THR B O 1
ATOM 2371 N N . GLY B 1 65 ? 15.352 -4.496 4.062 1 98.31 65 GLY B N 1
ATOM 2372 C CA . GLY B 1 65 ? 14.727 -3.57 3.129 1 98.31 65 GLY B CA 1
ATOM 2373 C C . GLY B 1 65 ? 14.438 -2.213 3.742 1 98.31 65 GLY B C 1
ATOM 2374 O O . GLY B 1 65 ? 14.633 -1.181 3.098 1 98.31 65 GLY B O 1
ATOM 2375 N N . LEU B 1 66 ? 14 -2.258 4.984 1 98.06 66 LEU B N 1
ATOM 2376 C CA . LEU B 1 66 ? 13.672 -1.02 5.684 1 98.06 66 LEU B CA 1
ATOM 2377 C C . LEU B 1 66 ? 14.93 -0.174 5.895 1 98.06 66 LEU B C 1
ATOM 2379 O O . LEU B 1 66 ? 14.906 1.039 5.676 1 98.06 66 LEU B O 1
ATOM 2383 N N . VAL B 1 67 ? 15.992 -0.798 6.285 1 98.12 67 VAL B N 1
ATOM 2384 C CA . VAL B 1 67 ? 17.25 -0.087 6.547 1 98.12 67 VAL B CA 1
ATOM 2385 C C . VAL B 1 67 ? 17.766 0.521 5.25 1 98.12 67 VAL B C 1
ATOM 2387 O O . VAL B 1 67 ? 18.188 1.685 5.227 1 98.12 67 VAL B O 1
ATOM 2390 N N . ILE B 1 68 ? 17.75 -0.234 4.203 1 98.5 68 ILE B N 1
ATOM 2391 C CA . ILE B 1 68 ? 18.219 0.262 2.914 1 98.5 68 ILE B CA 1
ATOM 2392 C C . ILE B 1 68 ? 17.375 1.456 2.482 1 98.5 68 ILE B C 1
ATOM 2394 O O . ILE B 1 68 ? 17.906 2.486 2.064 1 98.5 68 ILE B O 1
ATOM 2398 N N . SER B 1 69 ? 16.031 1.315 2.605 1 98.31 69 SER B N 1
ATOM 2399 C CA . SER B 1 69 ? 15.125 2.379 2.211 1 98.31 69 SER B CA 1
ATOM 2400 C C . SER B 1 69 ? 15.328 3.629 3.062 1 98.31 69 SER B C 1
ATOM 2402 O O . SER B 1 69 ? 15.289 4.75 2.549 1 98.31 69 SER B O 1
ATOM 2404 N N . LEU B 1 70 ? 15.516 3.4 4.332 1 97.5 70 LEU B N 1
ATOM 2405 C CA . LEU B 1 70 ? 15.703 4.512 5.258 1 97.5 70 LEU B CA 1
ATOM 2406 C C . LEU B 1 70 ? 16.984 5.277 4.941 1 97.5 70 LEU B C 1
ATOM 2408 O O . LEU B 1 70 ? 16.969 6.508 4.844 1 97.5 70 LEU B O 1
ATOM 2412 N N . VAL B 1 71 ? 18.078 4.582 4.797 1 97.81 71 VAL B N 1
ATOM 2413 C CA . VAL B 1 71 ? 19.359 5.207 4.531 1 97.81 71 VAL B CA 1
ATOM 2414 C C . VAL B 1 71 ? 19.328 5.918 3.18 1 97.81 71 VAL B C 1
ATOM 2416 O O . VAL B 1 71 ? 19.688 7.09 3.078 1 97.81 71 VAL B O 1
ATOM 2419 N N . ALA B 1 72 ? 18.859 5.258 2.193 1 98 72 ALA B N 1
ATOM 2420 C CA . ALA B 1 72 ? 18.797 5.848 0.859 1 98 72 ALA B CA 1
ATOM 2421 C C . ALA B 1 72 ? 17.844 7.043 0.838 1 98 72 ALA B C 1
ATOM 2423 O O . ALA B 1 72 ? 18.156 8.086 0.257 1 98 72 ALA B O 1
ATOM 2424 N N . GLY B 1 73 ? 16.641 6.887 1.471 1 97.69 73 GLY B N 1
ATOM 2425 C CA . GLY B 1 73 ? 15.656 7.949 1.503 1 97.69 73 GLY B CA 1
ATOM 2426 C C . GLY B 1 73 ? 16.141 9.195 2.223 1 97.69 73 GLY B C 1
ATOM 2427 O O . GLY B 1 73 ? 15.906 10.312 1.761 1 97.69 73 GLY B O 1
ATOM 2428 N N . VAL B 1 74 ? 16.828 8.977 3.287 1 96.56 74 VAL B N 1
ATOM 2429 C CA . VAL B 1 74 ? 17.312 10.102 4.078 1 96.56 74 VAL B CA 1
ATOM 2430 C C . VAL B 1 74 ? 18.453 10.797 3.334 1 96.56 74 VAL B C 1
ATOM 2432 O O . VAL B 1 74 ? 18.453 12.016 3.189 1 96.56 74 VAL B O 1
ATOM 2435 N N . VAL B 1 75 ? 19.422 10.055 2.83 1 96 75 VAL B N 1
ATOM 2436 C CA . VAL B 1 75 ? 20.578 10.625 2.158 1 96 75 VAL B CA 1
ATOM 2437 C C . VAL B 1 75 ? 20.141 11.359 0.896 1 96 75 VAL B C 1
ATOM 2439 O O . VAL B 1 75 ? 20.469 12.531 0.71 1 96 75 VAL B O 1
ATOM 2442 N N . LEU B 1 76 ? 19.359 10.734 0.089 1 96.44 76 LEU B N 1
ATOM 2443 C CA . LEU B 1 76 ? 18.922 11.359 -1.156 1 96.44 76 LEU B CA 1
ATOM 2444 C C . LEU B 1 76 ? 17.938 12.492 -0.883 1 96.44 76 LEU B C 1
ATOM 2446 O O . LEU B 1 76 ? 17.922 13.492 -1.607 1 96.44 76 LEU B O 1
ATOM 2450 N N . GLY B 1 77 ? 17.094 12.281 0.131 1 95.88 77 GLY B N 1
ATOM 2451 C CA . GLY B 1 77 ? 16.172 13.352 0.498 1 95.88 77 GLY B CA 1
ATOM 2452 C C . GLY B 1 77 ? 16.891 14.633 0.901 1 95.88 77 GLY B C 1
ATOM 2453 O O . GLY B 1 77 ? 16.5 15.727 0.482 1 95.88 77 GLY B O 1
ATOM 2454 N N . VAL B 1 78 ? 17.922 14.492 1.66 1 93.44 78 VAL B N 1
ATOM 2455 C CA . VAL B 1 78 ? 18.672 15.648 2.115 1 93.44 78 VAL B CA 1
ATOM 2456 C C . VAL B 1 78 ? 19.438 16.266 0.944 1 93.44 78 VAL B C 1
ATOM 2458 O O . VAL B 1 78 ? 19.438 17.484 0.759 1 93.44 78 VAL B O 1
ATOM 2461 N N . VAL B 1 79 ? 20.047 15.406 0.138 1 93.19 79 VAL B N 1
ATOM 2462 C CA . VAL B 1 79 ? 20.859 15.883 -0.977 1 93.19 79 VAL B CA 1
ATOM 2463 C C . VAL B 1 79 ? 19.969 16.578 -2.002 1 93.19 79 VAL B C 1
ATOM 2465 O O . VAL B 1 79 ? 20.25 17.703 -2.418 1 93.19 79 VAL B O 1
ATOM 2468 N N . ILE B 1 80 ? 18.891 16 -2.383 1 93.06 80 ILE B N 1
ATOM 2469 C CA . ILE B 1 80 ? 17.984 16.547 -3.383 1 93.06 80 ILE B CA 1
ATOM 2470 C C . ILE B 1 80 ? 17.281 17.781 -2.818 1 93.06 80 ILE B C 1
ATOM 2472 O O . ILE B 1 80 ? 17.125 18.781 -3.514 1 93.06 80 ILE B O 1
ATOM 2476 N N . GLY B 1 81 ? 16.891 17.688 -1.58 1 90.12 81 GLY B N 1
ATOM 2477 C CA . GLY B 1 81 ? 16.172 18.797 -0.949 1 90.12 81 GLY B CA 1
ATOM 2478 C C . GLY B 1 81 ? 17.031 20.016 -0.734 1 90.12 81 GLY B C 1
ATOM 2479 O O . GLY B 1 81 ? 16.531 21.141 -0.691 1 90.12 81 GLY B O 1
ATOM 2480 N N . SER B 1 82 ? 18.328 19.875 -0.61 1 87.88 82 SER B N 1
ATOM 2481 C CA . SER B 1 82 ? 19.219 20.969 -0.251 1 87.88 82 SER B CA 1
ATOM 2482 C C . SER B 1 82 ? 19.734 21.688 -1.492 1 87.88 82 SER B C 1
ATOM 2484 O O . SER B 1 82 ? 20.25 22.797 -1.396 1 87.88 82 SER B O 1
ATOM 2486 N N . VAL B 1 83 ? 19.609 21.094 -2.656 1 86.25 83 VAL B N 1
ATOM 2487 C CA . VAL B 1 83 ? 20.094 21.688 -3.896 1 86.25 83 VAL B CA 1
ATOM 2488 C C . VAL B 1 83 ? 18.938 21.984 -4.836 1 86.25 83 VAL B C 1
ATOM 2490 O O . VAL B 1 83 ? 18.312 21.062 -5.367 1 86.25 83 VAL B O 1
ATOM 2493 N N . PRO B 1 84 ? 18.703 23.203 -5.141 1 83.88 84 PRO B N 1
ATOM 2494 C CA . PRO B 1 84 ? 17.562 23.594 -5.965 1 83.88 84 PRO B CA 1
ATOM 2495 C C . PRO B 1 84 ? 17.562 22.922 -7.344 1 83.88 84 PRO B C 1
ATOM 2497 O O . PRO B 1 84 ? 16.516 22.531 -7.848 1 83.88 84 PRO B O 1
ATOM 2500 N N . LEU B 1 85 ? 18.719 22.797 -7.898 1 82.62 85 LEU B N 1
ATOM 2501 C CA . LEU B 1 85 ? 18.812 22.188 -9.219 1 82.62 85 LEU B CA 1
ATOM 2502 C C . LEU B 1 85 ? 18.391 20.719 -9.18 1 82.62 85 LEU B C 1
ATOM 2504 O O . LEU B 1 85 ? 17.719 20.234 -10.086 1 82.62 85 LEU B O 1
ATOM 2508 N N . LEU B 1 86 ? 18.781 20.031 -8.141 1 86.5 86 LEU B N 1
ATOM 2509 C CA . LEU B 1 86 ? 18.422 18.625 -8.016 1 86.5 86 LEU B CA 1
ATOM 2510 C C . LEU B 1 86 ? 16.938 18.453 -7.785 1 86.5 86 LEU B C 1
ATOM 2512 O O . LEU B 1 86 ? 16.328 17.516 -8.305 1 86.5 86 LEU B O 1
ATOM 2516 N N . ARG B 1 87 ? 16.375 19.312 -7.078 1 86.25 87 ARG B N 1
ATOM 2517 C CA . ARG B 1 87 ? 14.945 19.266 -6.832 1 86.25 87 ARG B CA 1
ATOM 2518 C C . ARG B 1 87 ? 14.164 19.422 -8.133 1 86.25 87 ARG B C 1
ATOM 2520 O O . ARG B 1 87 ? 13.203 18.688 -8.375 1 86.25 87 ARG B O 1
ATOM 2527 N N . ALA B 1 88 ? 14.609 20.297 -8.906 1 82.88 88 ALA B N 1
ATOM 2528 C CA . ALA B 1 88 ? 13.914 20.594 -10.156 1 82.88 88 ALA B CA 1
ATOM 2529 C C . ALA B 1 88 ? 14.039 19.422 -11.133 1 82.88 88 ALA B C 1
ATOM 2531 O O . ALA B 1 88 ? 13.055 19.031 -11.773 1 82.88 88 ALA B O 1
ATOM 2532 N N . VAL B 1 89 ? 15.203 18.859 -11.133 1 79.25 89 VAL B N 1
ATOM 2533 C CA . VAL B 1 89 ? 15.477 17.828 -12.117 1 79.25 89 VAL B CA 1
ATOM 2534 C C . VAL B 1 89 ? 14.797 16.531 -11.695 1 79.25 89 VAL B C 1
ATOM 2536 O O . VAL B 1 89 ? 14.328 15.758 -12.539 1 79.25 89 VAL B O 1
ATOM 2539 N N . THR B 1 90 ? 14.695 16.312 -10.352 1 85.88 90 THR B N 1
ATOM 2540 C CA . THR B 1 90 ? 14.203 15.016 -9.883 1 85.88 90 THR B CA 1
ATOM 2541 C C . THR B 1 90 ? 12.695 15.062 -9.664 1 85.88 90 THR B C 1
ATOM 2543 O O . THR B 1 90 ? 12.055 14.023 -9.484 1 85.88 90 THR B O 1
ATOM 2546 N N . ALA B 1 91 ? 12.125 16.188 -9.719 1 84.19 91 ALA B N 1
ATOM 2547 C CA . 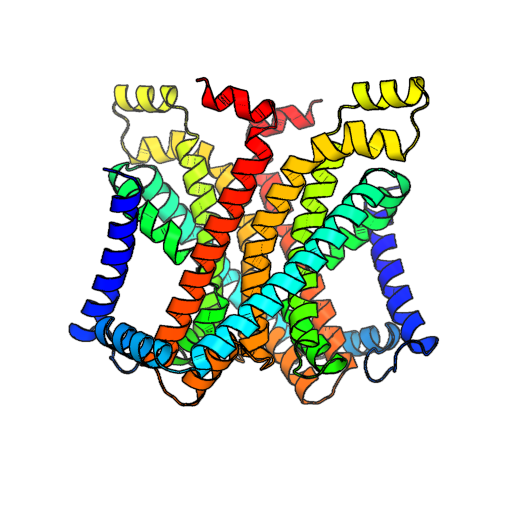ALA B 1 91 ? 10.703 16.344 -9.438 1 84.19 91 ALA B CA 1
ATOM 2548 C C . ALA B 1 91 ? 9.852 15.492 -10.375 1 84.19 91 ALA B C 1
ATOM 2550 O O . ALA B 1 91 ? 8.945 14.789 -9.938 1 84.19 91 ALA B O 1
ATOM 2551 N N . SER B 1 92 ? 10.172 15.508 -11.609 1 81.12 92 SER B N 1
ATOM 2552 C CA . SER B 1 92 ? 9.414 14.766 -12.609 1 81.12 92 SER B CA 1
ATOM 2553 C C . SER B 1 92 ? 9.609 13.258 -12.445 1 81.12 92 SER B C 1
ATOM 2555 O O . SER B 1 92 ? 8.656 12.484 -12.57 1 81.12 92 SER B O 1
ATOM 2557 N N . THR B 1 93 ? 10.867 12.914 -12.188 1 83 93 THR B N 1
ATOM 2558 C CA . THR B 1 93 ? 11.164 11.5 -12 1 83 93 THR B CA 1
ATOM 2559 C C . THR B 1 93 ? 10.406 10.938 -10.805 1 83 93 THR B C 1
ATOM 2561 O O . THR B 1 93 ? 9.844 9.836 -10.875 1 83 93 THR B O 1
ATOM 2564 N N . ILE B 1 94 ? 10.367 11.688 -9.789 1 86.62 94 ILE B N 1
ATOM 2565 C CA . ILE B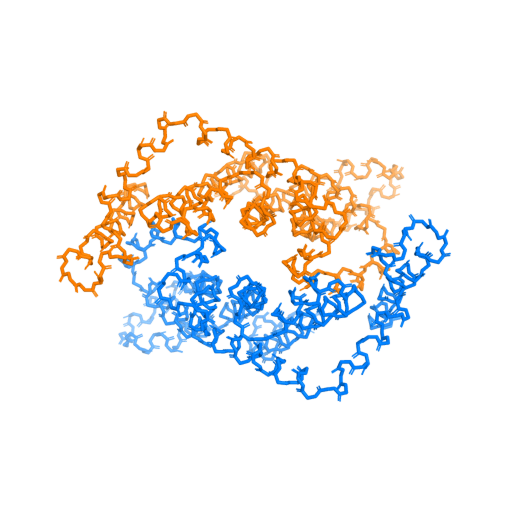 1 94 ? 9.672 11.266 -8.578 1 86.62 94 ILE B CA 1
ATOM 2566 C C . ILE B 1 94 ? 8.172 11.188 -8.852 1 86.62 94 ILE B C 1
ATOM 2568 O O . ILE B 1 94 ? 7.512 10.219 -8.469 1 86.62 94 ILE B O 1
ATOM 2572 N N . GLU B 1 95 ? 7.66 12.07 -9.586 1 81.5 95 GLU B N 1
ATOM 2573 C CA . GLU B 1 95 ? 6.234 12.148 -9.898 1 81.5 95 GLU B CA 1
ATOM 2574 C C . GLU B 1 95 ? 5.797 10.977 -10.766 1 81.5 95 GLU B C 1
ATOM 2576 O O . GLU B 1 95 ? 4.656 10.516 -10.664 1 81.5 95 GLU B O 1
ATOM 2581 N N . PHE B 1 96 ? 6.652 10.43 -11.547 1 82.06 96 PHE B N 1
ATOM 2582 C CA . PHE B 1 96 ? 6.285 9.375 -12.484 1 82.06 96 PHE B CA 1
ATOM 2583 C C . PHE B 1 96 ? 6.57 7.996 -11.891 1 82.06 96 PHE B C 1
ATOM 2585 O O . PHE B 1 96 ? 5.852 7.035 -12.18 1 82.06 96 PHE B O 1
ATOM 2592 N N . LEU B 1 97 ? 7.625 7.895 -11.156 1 87.25 97 LEU B N 1
ATOM 2593 C CA . LEU B 1 97 ? 8.031 6.59 -10.656 1 87.25 97 LEU B CA 1
ATOM 2594 C C . LEU B 1 97 ? 7.27 6.227 -9.391 1 87.25 97 LEU B C 1
ATOM 2596 O O . LEU B 1 97 ? 6.98 5.051 -9.148 1 87.25 97 LEU B O 1
ATOM 2600 N N . ARG B 1 98 ? 6.926 7.25 -8.656 1 88.38 98 ARG B N 1
ATOM 2601 C CA . ARG B 1 98 ? 6.316 7.023 -7.348 1 88.38 98 ARG B CA 1
ATOM 2602 C C . ARG B 1 98 ? 4.969 6.328 -7.484 1 88.38 98 ARG B C 1
ATOM 2604 O O . ARG B 1 98 ? 4.656 5.414 -6.719 1 88.38 98 ARG B O 1
ATOM 2611 N N . PRO B 1 99 ? 4.18 6.652 -8.539 1 85.12 99 PRO B N 1
ATOM 2612 C CA . PRO B 1 99 ? 2.842 6.07 -8.648 1 85.12 99 PRO B CA 1
ATOM 2613 C C . PRO B 1 99 ? 2.863 4.652 -9.219 1 85.12 99 PRO B C 1
ATOM 2615 O O . PRO B 1 99 ? 1.845 3.955 -9.188 1 85.12 99 PRO B O 1
ATOM 2618 N N . VAL B 1 100 ? 3.961 4.188 -9.703 1 87.56 100 VAL B N 1
ATOM 2619 C CA . VAL B 1 100 ? 4.062 2.84 -10.25 1 87.56 100 VAL B CA 1
ATOM 2620 C C . VAL B 1 100 ? 3.785 1.815 -9.156 1 87.56 100 VAL B C 1
ATOM 2622 O O . VAL B 1 100 ? 4.488 1.779 -8.141 1 87.56 100 VAL B O 1
ATOM 2625 N N . PRO B 1 101 ? 2.768 0.99 -9.367 1 90.06 101 PRO B N 1
ATOM 2626 C CA . PRO B 1 101 ? 2.529 -0.057 -8.375 1 90.06 101 PRO B CA 1
ATOM 2627 C C . PRO B 1 101 ? 3.725 -0.991 -8.203 1 90.06 101 PRO B C 1
ATOM 2629 O O . PRO B 1 101 ? 4.168 -1.618 -9.164 1 90.06 101 PRO B O 1
ATOM 2632 N N . SER B 1 102 ? 4.195 -1.067 -7.008 1 92.06 102 SER B N 1
ATOM 2633 C CA . SER B 1 102 ? 5.379 -1.873 -6.723 1 92.06 102 SER B CA 1
ATOM 2634 C C . SER B 1 102 ? 5.152 -3.336 -7.09 1 92.06 102 SER B C 1
ATOM 2636 O O . SER B 1 102 ? 6.086 -4.027 -7.508 1 92.06 102 SER B O 1
ATOM 2638 N N . VAL B 1 103 ? 3.975 -3.756 -7.035 1 91.25 103 VAL B N 1
ATOM 2639 C CA . VAL B 1 103 ? 3.654 -5.156 -7.297 1 91.25 103 VAL B CA 1
ATOM 2640 C C . VAL B 1 103 ? 3.818 -5.453 -8.781 1 91.25 103 VAL B C 1
ATOM 2642 O O . VAL B 1 103 ? 4.059 -6.602 -9.172 1 91.25 103 VAL B O 1
ATOM 2645 N N . ALA B 1 104 ? 3.613 -4.426 -9.594 1 92.5 104 ALA B N 1
ATOM 2646 C CA . ALA B 1 104 ? 3.791 -4.602 -11.031 1 92.5 104 ALA B CA 1
ATOM 2647 C C . ALA B 1 104 ? 5.246 -4.922 -11.367 1 92.5 104 ALA B C 1
ATOM 2649 O O . ALA B 1 104 ? 5.543 -5.383 -12.477 1 92.5 104 ALA B O 1
ATOM 2650 N N . LEU B 1 105 ? 6.129 -4.785 -10.398 1 94.38 105 LEU B N 1
ATOM 2651 C CA . LEU B 1 105 ? 7.547 -5.031 -10.625 1 94.38 105 LEU B CA 1
ATOM 2652 C C . LEU B 1 105 ? 7.914 -6.469 -10.266 1 94.38 105 LEU B C 1
ATOM 2654 O O . LEU B 1 105 ? 9.055 -6.891 -10.469 1 94.38 105 LEU B O 1
ATOM 2658 N N . ILE B 1 106 ? 6.945 -7.219 -9.828 1 93.88 106 ILE B N 1
ATOM 2659 C CA . ILE B 1 106 ? 7.207 -8.578 -9.383 1 93.88 106 ILE B CA 1
ATOM 2660 C C . ILE B 1 106 ? 7.781 -9.398 -10.531 1 93.88 106 ILE B C 1
ATOM 2662 O O . ILE B 1 106 ? 8.82 -10.039 -10.391 1 93.88 106 ILE B O 1
ATOM 2666 N N . PRO B 1 107 ? 7.164 -9.336 -11.688 1 93.31 107 PRO B N 1
ATOM 2667 C CA . PRO B 1 107 ? 7.734 -10.102 -12.797 1 93.31 107 PRO B CA 1
ATOM 2668 C C . PRO B 1 107 ? 9.148 -9.664 -13.156 1 93.31 107 PRO B C 1
ATOM 2670 O O . PRO B 1 107 ? 10 -10.5 -13.484 1 93.31 107 PRO B O 1
ATOM 2673 N N . VAL B 1 108 ? 9.391 -8.375 -13.055 1 92.5 108 VAL B N 1
ATOM 2674 C CA . VAL B 1 108 ? 10.719 -7.848 -13.32 1 92.5 108 VAL B CA 1
ATOM 2675 C C . VAL B 1 108 ? 11.703 -8.383 -12.273 1 92.5 108 VAL B C 1
ATOM 2677 O O . VAL B 1 108 ? 12.82 -8.781 -12.609 1 92.5 108 VAL B O 1
ATOM 2680 N N . ALA B 1 109 ? 11.305 -8.414 -11.047 1 94.19 109 ALA B N 1
ATOM 2681 C CA . ALA B 1 109 ? 12.141 -8.914 -9.961 1 94.19 109 ALA B CA 1
ATOM 2682 C C . ALA B 1 109 ? 12.484 -10.391 -10.164 1 94.19 109 ALA B C 1
ATOM 2684 O O . ALA B 1 109 ? 13.633 -10.797 -9.977 1 94.19 109 ALA B O 1
ATOM 2685 N N . ILE B 1 110 ? 11.477 -11.117 -10.57 1 92.88 110 ILE B N 1
ATOM 2686 C CA . ILE B 1 110 ? 11.68 -12.547 -10.812 1 92.88 110 ILE B CA 1
ATOM 2687 C C . ILE B 1 110 ? 12.656 -12.742 -11.977 1 92.88 110 ILE B C 1
ATOM 2689 O O . ILE B 1 110 ? 13.531 -13.602 -11.922 1 92.88 110 ILE B O 1
ATOM 2693 N N . LEU B 1 111 ? 12.438 -11.922 -12.969 1 90.06 111 LEU B N 1
ATOM 2694 C CA . LEU B 1 111 ? 13.297 -12.016 -14.148 1 90.06 111 LEU B CA 1
ATOM 2695 C C . LEU B 1 111 ? 14.75 -11.711 -13.789 1 90.06 111 LEU B C 1
ATOM 2697 O O . LEU B 1 111 ? 15.664 -12.406 -14.227 1 90.06 111 LEU B O 1
ATOM 2701 N N . LEU B 1 112 ? 15.023 -10.758 -12.898 1 89 112 LEU B N 1
ATOM 2702 C CA . LEU B 1 112 ? 16.375 -10.266 -12.594 1 89 112 LEU B CA 1
ATOM 2703 C C . LEU B 1 112 ? 17.047 -11.141 -11.547 1 89 112 LEU B C 1
ATOM 2705 O O . LEU B 1 112 ? 18.25 -11.398 -11.625 1 89 112 LEU B O 1
ATOM 2709 N N . TYR B 1 113 ? 16.234 -11.633 -10.531 1 92.31 113 TYR B N 1
ATOM 2710 C CA . TYR B 1 113 ? 16.891 -12.203 -9.352 1 92.31 113 TYR B CA 1
ATOM 2711 C C . TYR B 1 113 ? 16.328 -13.586 -9.031 1 92.31 113 TYR B C 1
ATOM 2713 O O . TYR B 1 113 ? 16.766 -14.219 -8.07 1 92.31 113 TYR B O 1
ATOM 2721 N N . GLY B 1 114 ? 15.414 -14.008 -9.852 1 91.06 114 GLY B N 1
ATOM 2722 C CA . GLY B 1 114 ? 14.812 -15.305 -9.555 1 91.06 114 GLY B CA 1
ATOM 2723 C C . GLY B 1 114 ? 13.922 -15.281 -8.328 1 91.06 114 GLY B C 1
ATOM 2724 O O . GLY B 1 114 ? 13.133 -14.344 -8.148 1 91.06 114 GLY B O 1
ATOM 2725 N N . THR B 1 115 ? 13.992 -16.281 -7.535 1 90.06 115 THR B N 1
ATOM 2726 C CA . THR B 1 115 ? 13.078 -16.406 -6.398 1 90.06 115 THR B CA 1
ATOM 2727 C C . THR B 1 115 ? 13.836 -16.219 -5.086 1 90.06 115 THR B C 1
ATOM 2729 O O . THR B 1 115 ? 13.422 -16.75 -4.051 1 90.06 115 THR B O 1
ATOM 2732 N N . GLY B 1 116 ? 14.906 -15.5 -5.129 1 91.25 116 GLY B N 1
ATOM 2733 C CA . GLY B 1 116 ? 15.688 -15.234 -3.934 1 91.25 116 GLY B CA 1
ATOM 2734 C C . GLY B 1 116 ? 15.25 -13.984 -3.197 1 91.25 116 GLY B C 1
ATOM 2735 O O . GLY B 1 116 ? 14.32 -13.297 -3.629 1 91.25 116 GLY B O 1
ATOM 2736 N N . MET B 1 117 ? 15.867 -13.75 -2.096 1 93.88 117 MET B N 1
ATOM 2737 C CA . MET B 1 117 ? 15.547 -12.625 -1.228 1 93.88 117 MET B CA 1
ATOM 2738 C C . MET B 1 117 ? 15.711 -11.305 -1.97 1 93.88 117 MET B C 1
ATOM 2740 O O . MET B 1 117 ? 14.984 -10.344 -1.705 1 93.88 117 MET B O 1
ATOM 2744 N N . ALA B 1 118 ? 16.609 -11.312 -2.928 1 95.62 118 ALA B N 1
ATOM 2745 C CA . ALA B 1 118 ? 16.891 -10.078 -3.666 1 95.62 118 ALA B CA 1
ATOM 2746 C C . ALA B 1 118 ? 15.648 -9.609 -4.43 1 95.62 118 ALA B C 1
ATOM 2748 O O . ALA B 1 118 ? 15.43 -8.406 -4.582 1 95.62 118 ALA B O 1
ATOM 2749 N N . SER B 1 119 ? 14.875 -10.555 -4.953 1 96.19 119 SER B N 1
ATOM 2750 C CA . SER B 1 119 ? 13.656 -10.211 -5.664 1 96.19 119 SER B CA 1
ATOM 2751 C C . SER B 1 119 ? 12.664 -9.5 -4.746 1 96.19 119 SER B C 1
ATOM 2753 O O . SER B 1 119 ? 12.102 -8.461 -5.109 1 96.19 119 SER B O 1
ATOM 2755 N N . THR B 1 120 ? 12.492 -10.047 -3.553 1 96.81 120 THR B N 1
ATOM 2756 C CA . THR B 1 120 ? 11.586 -9.445 -2.582 1 96.81 120 THR B CA 1
ATOM 2757 C C . THR B 1 120 ? 12.133 -8.109 -2.088 1 96.81 120 THR B C 1
ATOM 2759 O O . THR B 1 120 ? 11.383 -7.152 -1.901 1 96.81 120 THR B O 1
ATOM 2762 N N . LEU B 1 121 ? 13.453 -8.047 -1.948 1 97.69 121 LEU B N 1
ATOM 2763 C CA . LEU B 1 121 ? 14.078 -6.82 -1.469 1 97.69 121 LEU B CA 1
ATOM 2764 C C . LEU B 1 121 ? 13.875 -5.684 -2.463 1 97.69 121 LEU B C 1
ATOM 2766 O O . LEU B 1 121 ? 13.688 -4.531 -2.066 1 97.69 121 LEU B O 1
ATOM 2770 N N . LEU B 1 122 ? 13.953 -5.969 -3.693 1 96.81 122 LEU B N 1
ATOM 2771 C CA . LEU B 1 122 ? 13.727 -4.957 -4.715 1 96.81 122 LEU B CA 1
ATOM 2772 C C . LEU B 1 122 ? 12.359 -4.305 -4.543 1 96.81 122 LEU B C 1
ATOM 2774 O O . LEU B 1 122 ? 12.242 -3.076 -4.594 1 96.81 122 LEU B O 1
ATOM 2778 N N . LEU B 1 123 ? 11.336 -5.102 -4.305 1 96.38 123 LEU B N 1
ATOM 2779 C CA . LEU B 1 123 ? 9.977 -4.609 -4.125 1 96.38 123 LEU B CA 1
ATOM 2780 C C . LEU B 1 123 ? 9.859 -3.789 -2.846 1 96.38 123 LEU B C 1
ATOM 2782 O O . LEU B 1 123 ? 9.273 -2.703 -2.852 1 96.38 123 LEU B O 1
ATOM 2786 N N . VAL B 1 124 ? 10.422 -4.336 -1.777 1 97.81 124 VAL B N 1
ATOM 2787 C CA . VAL B 1 124 ? 10.344 -3.719 -0.458 1 97.81 124 VAL B CA 1
ATOM 2788 C C . VAL B 1 124 ? 11.031 -2.354 -0.483 1 97.81 124 VAL B C 1
ATOM 2790 O O . VAL B 1 124 ? 10.469 -1.361 -0.012 1 97.81 124 VAL B O 1
ATOM 2793 N N . VAL B 1 125 ? 12.219 -2.322 -1.059 1 98.06 125 VAL B N 1
ATOM 2794 C CA . VAL B 1 125 ? 12.992 -1.085 -1.097 1 98.06 125 VAL B CA 1
ATOM 2795 C C . VAL B 1 125 ? 12.305 -0.074 -2.01 1 98.06 125 VAL B C 1
ATOM 2797 O O . VAL B 1 125 ? 12.172 1.101 -1.658 1 98.06 125 VAL B O 1
ATOM 2800 N N . TYR B 1 126 ? 11.82 -0.507 -3.123 1 96.94 126 TYR B N 1
ATOM 2801 C CA . TYR B 1 126 ? 11.141 0.398 -4.047 1 96.94 126 TYR B CA 1
ATOM 2802 C C . TYR B 1 126 ? 9.938 1.058 -3.387 1 96.94 126 TYR B C 1
ATOM 2804 O O . TYR B 1 126 ? 9.773 2.277 -3.465 1 96.94 126 TYR B O 1
ATOM 2812 N N . ALA B 1 127 ? 9.164 0.273 -2.762 1 95 127 ALA B N 1
ATOM 2813 C CA . ALA B 1 127 ? 7.918 0.778 -2.197 1 95 127 ALA B CA 1
ATOM 2814 C C . ALA B 1 127 ? 8.188 1.659 -0.979 1 95 127 ALA B C 1
ATOM 2816 O O . ALA B 1 127 ? 7.594 2.732 -0.842 1 95 127 ALA B O 1
ATOM 2817 N N . SER B 1 128 ? 9.055 1.264 -0.105 1 97.06 128 SER B N 1
ATOM 2818 C CA . SER B 1 128 ? 9.273 1.952 1.164 1 97.06 128 SER B CA 1
ATOM 2819 C C . SER B 1 128 ? 10.188 3.156 0.993 1 97.06 128 SER B C 1
ATOM 2821 O O . SER B 1 128 ? 10.109 4.121 1.758 1 97.06 128 SER B O 1
ATOM 2823 N N . PHE B 1 129 ? 11.023 3.207 -0.056 1 97.88 129 PHE B N 1
ATOM 2824 C CA . PHE B 1 129 ? 11.945 4.297 -0.347 1 97.88 129 PHE B CA 1
ATOM 2825 C C . PHE B 1 129 ? 11.203 5.609 -0.531 1 97.88 129 PHE B C 1
ATOM 2827 O O . PHE B 1 129 ? 11.602 6.641 0.015 1 97.88 129 PHE B O 1
ATOM 2834 N N . TRP B 1 130 ? 10.148 5.535 -1.181 1 96.06 130 TRP B N 1
ATOM 2835 C CA . TRP B 1 130 ? 9.398 6.742 -1.511 1 96.06 130 TRP B CA 1
ATOM 2836 C C . TRP B 1 130 ? 8.797 7.367 -0.258 1 96.06 130 TRP B C 1
ATOM 2838 O O . TRP B 1 130 ? 8.688 8.594 -0.153 1 96.06 130 TRP B O 1
ATOM 2848 N N . GLN B 1 131 ? 8.359 6.496 0.68 1 95.88 131 GLN B N 1
ATOM 2849 C CA . GLN B 1 131 ? 7.785 6.988 1.928 1 95.88 131 GLN B CA 1
ATOM 2850 C C . GLN B 1 131 ? 8.789 7.844 2.695 1 95.88 131 GLN B C 1
ATOM 2852 O O . GLN B 1 131 ? 8.445 8.914 3.197 1 95.88 131 GLN B O 1
ATOM 2857 N N . VAL B 1 132 ? 9.961 7.477 2.705 1 97.25 132 VAL B N 1
ATOM 2858 C CA . VAL B 1 132 ? 11.008 8.188 3.436 1 97.25 132 VAL B CA 1
ATOM 2859 C C . VAL B 1 132 ? 11.445 9.422 2.648 1 97.25 132 VAL B C 1
ATOM 2861 O O . VAL B 1 132 ? 11.547 10.516 3.207 1 97.25 132 VAL B O 1
ATOM 2864 N N . LEU B 1 133 ? 11.641 9.266 1.377 1 97.38 133 LEU B N 1
ATOM 2865 C CA . LEU B 1 133 ? 12.133 10.344 0.531 1 97.38 133 LEU B CA 1
ATOM 2866 C C . LEU B 1 133 ? 11.211 11.555 0.593 1 97.38 133 LEU B C 1
ATOM 2868 O O . LEU B 1 133 ? 11.672 12.68 0.808 1 97.38 133 LEU B O 1
ATOM 2872 N N . VAL B 1 134 ? 9.961 11.328 0.451 1 94.88 134 VAL B N 1
ATOM 2873 C CA . VAL B 1 134 ? 8.984 12.414 0.384 1 94.88 134 VAL B CA 1
ATOM 2874 C C . VAL B 1 134 ? 8.922 13.133 1.729 1 94.88 134 VAL B C 1
ATOM 2876 O O . VAL B 1 134 ? 8.844 14.359 1.779 1 94.88 134 VAL B O 1
ATOM 2879 N N . GLN B 1 135 ? 8.977 12.352 2.801 1 95.38 135 GLN B N 1
ATOM 2880 C CA . GLN B 1 135 ? 8.938 12.961 4.125 1 95.38 135 GLN B CA 1
ATOM 2881 C C . GLN B 1 135 ? 10.195 13.797 4.379 1 95.38 135 GLN B C 1
ATOM 2883 O O . GLN B 1 135 ? 10.109 14.906 4.91 1 95.38 135 GLN B O 1
ATOM 2888 N N . VAL B 1 136 ? 11.297 13.297 3.971 1 96 136 VAL B N 1
ATOM 2889 C CA . VAL B 1 136 ? 12.555 14.016 4.188 1 96 136 VAL B CA 1
ATOM 28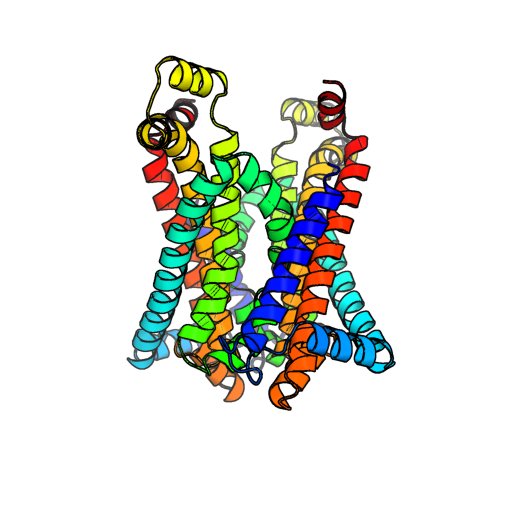90 C C . VAL B 1 136 ? 12.594 15.266 3.307 1 96 136 VAL B C 1
ATOM 2892 O O . VAL B 1 136 ? 13.047 16.328 3.742 1 96 136 VAL B O 1
ATOM 2895 N N . LEU B 1 137 ? 12.164 15.203 2.088 1 94.81 137 LEU B N 1
ATOM 2896 C CA . LEU B 1 137 ? 12.086 16.375 1.211 1 94.81 137 LEU B CA 1
ATOM 2897 C C . LEU B 1 137 ? 11.211 17.453 1.825 1 94.81 137 LEU B C 1
ATOM 2899 O O . LEU B 1 137 ? 11.555 18.641 1.788 1 94.81 137 LEU B O 1
ATOM 2903 N N . ALA B 1 138 ? 10.094 17.016 2.371 1 93.62 138 ALA B N 1
ATOM 2904 C CA . ALA B 1 138 ? 9.203 17.969 3.047 1 93.62 138 ALA B CA 1
ATOM 2905 C C . ALA B 1 138 ? 9.898 18.609 4.246 1 93.62 138 ALA B C 1
ATOM 2907 O O . ALA B 1 138 ? 9.727 19.797 4.504 1 93.62 138 ALA B O 1
ATOM 2908 N N . GLY B 1 139 ? 10.617 17.812 4.945 1 92.81 139 GLY B N 1
ATOM 2909 C CA . GLY B 1 139 ? 11.359 18.312 6.086 1 92.81 139 GLY B CA 1
ATOM 2910 C C . GLY B 1 139 ? 12.406 19.344 5.703 1 92.81 139 GLY B C 1
ATOM 2911 O O . GLY B 1 139 ? 12.57 20.359 6.387 1 92.81 139 GLY B O 1
ATOM 2912 N N . VAL B 1 140 ? 13.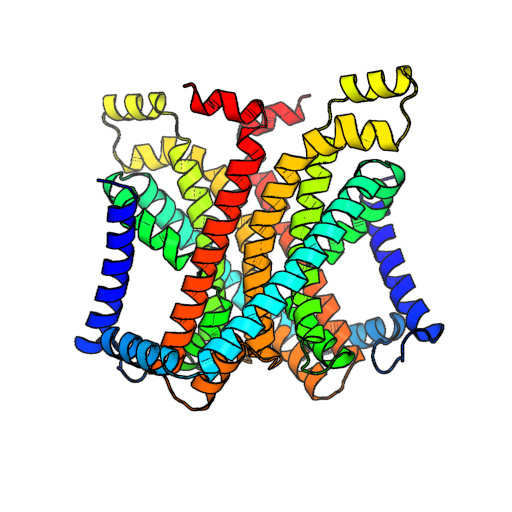102 19.141 4.668 1 91.94 140 VAL B N 1
ATOM 2913 C CA . VAL B 1 140 ? 14.117 20.078 4.199 1 91.94 140 VAL B CA 1
ATOM 2914 C C . VAL B 1 140 ? 13.461 21.391 3.777 1 91.94 140 VAL B C 1
ATOM 2916 O O . VAL B 1 140 ? 14.016 22.469 4.012 1 91.94 140 VAL B O 1
ATOM 2919 N N . GLN B 1 141 ? 12.328 21.297 3.186 1 89.81 141 GLN B N 1
ATOM 2920 C CA . GLN B 1 141 ? 11.609 22.484 2.725 1 89.81 141 GLN B CA 1
ATOM 2921 C C . GLN B 1 141 ? 11.07 23.281 3.9 1 89.81 141 GLN B C 1
ATOM 2923 O O . GLN B 1 141 ? 10.773 24.469 3.762 1 89.81 141 GLN B O 1
ATOM 2928 N N . ASP B 1 142 ? 11.016 22.641 4.984 1 89.44 142 ASP B N 1
ATOM 2929 C CA . ASP B 1 142 ? 10.445 23.297 6.156 1 89.44 142 ASP B CA 1
ATOM 2930 C C . ASP B 1 142 ? 11.516 24.031 6.953 1 89.44 142 ASP B C 1
ATOM 2932 O O . ASP B 1 142 ? 11.219 24.672 7.957 1 89.44 142 ASP B O 1
ATOM 2936 N N . VAL B 1 143 ? 12.664 23.984 6.516 1 87.19 143 VAL B N 1
ATOM 2937 C CA . VAL B 1 143 ? 13.734 24.719 7.188 1 87.19 143 VAL B CA 1
ATOM 2938 C C . VAL B 1 143 ? 13.5 26.219 7.062 1 87.19 143 VAL B C 1
ATOM 2940 O O . VAL B 1 143 ? 13.211 26.719 5.973 1 87.19 143 VAL B O 1
ATOM 2943 N N . ASP B 1 144 ? 13.609 26.906 8.125 1 82 144 ASP B N 1
ATOM 2944 C CA . ASP B 1 144 ? 13.398 28.344 8.188 1 82 144 ASP B CA 1
ATOM 2945 C C . ASP B 1 144 ? 14.359 29.078 7.246 1 82 144 ASP B C 1
ATOM 2947 O O . ASP B 1 144 ? 15.578 28.969 7.391 1 82 144 ASP B O 1
ATOM 2951 N N . PRO B 1 145 ? 13.703 29.766 6.418 1 81.12 145 PRO B N 1
ATOM 2952 C CA . PRO B 1 145 ? 14.547 30.5 5.473 1 81.12 145 PRO B CA 1
ATOM 2953 C C . PRO B 1 145 ? 15.461 31.5 6.164 1 81.12 145 PRO B C 1
ATOM 2955 O O . PRO B 1 145 ? 16.578 31.766 5.699 1 81.12 145 PRO B O 1
ATOM 2958 N N . VAL B 1 146 ? 14.953 32.062 7.234 1 80.88 146 VAL B N 1
ATOM 2959 C CA . VAL B 1 146 ? 15.742 33.062 7.965 1 80.88 146 VAL B CA 1
ATOM 2960 C C . VAL B 1 146 ? 16.984 32.375 8.555 1 80.88 146 VAL B C 1
ATOM 2962 O O . VAL B 1 146 ? 18.094 32.906 8.461 1 80.88 146 VAL B O 1
ATOM 2965 N N . ALA B 1 147 ? 16.781 31.234 9.117 1 78.62 147 ALA B N 1
ATOM 2966 C CA . ALA B 1 147 ? 17.906 30.484 9.68 1 78.62 147 ALA B CA 1
ATOM 2967 C C . ALA B 1 147 ? 18.875 30.047 8.594 1 78.62 147 ALA B C 1
ATOM 2969 O O . ALA B 1 147 ? 20.094 30.094 8.789 1 78.62 147 ALA B O 1
ATOM 2970 N N . SER B 1 148 ? 18.375 29.734 7.52 1 80.06 148 SER B N 1
ATOM 2971 C CA . SER B 1 148 ? 19.219 29.312 6.398 1 80.06 148 SER B CA 1
ATOM 2972 C C . SER B 1 148 ? 20.047 30.469 5.855 1 80.06 148 SER B C 1
ATOM 2974 O O . SER B 1 148 ? 21.219 30.297 5.547 1 80.06 148 SER B O 1
ATOM 2976 N N . ASP B 1 149 ? 19.422 31.594 5.77 1 80.12 149 ASP B N 1
ATOM 2977 C CA . ASP B 1 149 ? 20.109 32.781 5.285 1 80.12 149 ASP B CA 1
ATOM 2978 C C . ASP B 1 149 ? 21.203 33.219 6.262 1 80.12 149 ASP B C 1
ATOM 2980 O O . ASP B 1 149 ? 22.281 33.656 5.848 1 80.12 149 ASP B O 1
ATOM 2984 N N . THR B 1 150 ? 20.812 33.062 7.477 1 77.94 150 THR B N 1
ATOM 2985 C CA . THR B 1 150 ? 21.781 33.406 8.508 1 77.94 150 THR B CA 1
ATOM 2986 C C . THR B 1 150 ? 23 32.469 8.438 1 77.94 150 THR B C 1
ATOM 2988 O O . THR B 1 150 ? 24.141 32.938 8.555 1 77.94 150 THR B O 1
ATOM 2991 N N . ALA B 1 151 ? 22.719 31.297 8.211 1 77.31 151 ALA B N 1
ATOM 2992 C CA . ALA B 1 151 ? 23.812 30.328 8.117 1 77.31 151 ALA B CA 1
ATOM 2993 C C . ALA B 1 151 ? 24.688 30.609 6.906 1 77.31 151 ALA B C 1
ATOM 2995 O O . ALA B 1 151 ? 25.906 30.453 6.969 1 77.31 151 ALA B O 1
ATOM 2996 N N . ARG B 1 152 ? 24.109 31.078 5.91 1 77.69 152 ARG B N 1
ATOM 2997 C CA . ARG B 1 152 ? 24.859 31.422 4.703 1 77.69 152 ARG B CA 1
ATOM 2998 C C . ARG B 1 152 ? 25.734 32.656 4.93 1 77.69 152 ARG B C 1
ATOM 3000 O O . ARG B 1 152 ? 26.844 32.719 4.418 1 77.69 152 ARG B O 1
ATOM 3007 N N . SER B 1 153 ? 25.125 33.5 5.676 1 82.25 153 SER B N 1
ATOM 3008 C CA . SER B 1 153 ? 25.859 34.75 5.961 1 82.25 153 SER B CA 1
ATOM 3009 C C . SER B 1 153 ? 27.078 34.469 6.828 1 82.25 153 SER B C 1
ATOM 3011 O O . SER B 1 153 ? 28.109 35.125 6.695 1 82.25 153 SER B O 1
ATOM 3013 N N . TYR B 1 154 ? 26.938 33.5 7.664 1 84.31 154 TYR B N 1
ATOM 3014 C CA . TYR B 1 154 ? 28.031 33.156 8.555 1 84.31 154 TYR B CA 1
ATOM 3015 C C . TYR B 1 154 ? 29 32.188 7.883 1 84.31 154 TYR B C 1
ATOM 3017 O O . TYR B 1 154 ? 29.953 31.734 8.5 1 84.31 154 TYR B O 1
ATOM 3025 N N . ARG B 1 155 ? 28.797 31.875 6.652 1 82.62 155 ARG B N 1
ATOM 3026 C CA . ARG B 1 155 ? 29.641 31.047 5.797 1 82.62 155 ARG B CA 1
ATOM 3027 C C . ARG B 1 155 ? 29.766 29.641 6.352 1 82.62 155 ARG B C 1
ATOM 3029 O O . ARG B 1 155 ? 30.859 29.078 6.406 1 82.62 155 ARG B O 1
ATOM 3036 N N . PHE B 1 156 ? 28.75 29.156 6.875 1 77.81 156 PHE B N 1
ATOM 3037 C CA . PHE B 1 156 ? 28.75 27.75 7.285 1 77.81 156 PHE B CA 1
ATOM 3038 C C . PHE B 1 156 ? 29.031 26.844 6.094 1 77.81 156 PHE B C 1
ATOM 3040 O O . PHE B 1 156 ? 28.594 27.125 4.977 1 77.81 156 PHE B O 1
ATOM 3047 N N . SER B 1 157 ? 29.828 25.812 6.395 1 84.5 157 SER B N 1
ATOM 3048 C CA . SER B 1 157 ? 30.016 24.797 5.367 1 84.5 157 SER B CA 1
ATOM 3049 C C . SER B 1 157 ? 28.719 24.016 5.109 1 84.5 157 SER B C 1
ATOM 3051 O O . SER B 1 157 ? 27.797 24.062 5.926 1 84.5 157 SER B O 1
ATOM 3053 N N . SER B 1 158 ? 28.594 23.438 3.977 1 81.94 158 SER B N 1
ATOM 3054 C CA . SER B 1 158 ? 27.391 22.672 3.631 1 81.94 158 SER B CA 1
ATOM 3055 C C . SER B 1 158 ? 27.109 21.594 4.668 1 81.94 158 SER B C 1
ATOM 3057 O O . SER B 1 158 ? 25.953 21.328 5.008 1 81.94 158 SER B O 1
ATOM 3059 N N . LEU B 1 159 ? 28.156 21.016 5.145 1 85 159 LEU B N 1
ATOM 3060 C CA . LEU B 1 159 ? 28 19.953 6.129 1 85 159 LEU B CA 1
ATOM 3061 C C . LEU B 1 159 ? 27.516 20.5 7.465 1 85 159 LEU B C 1
ATOM 3063 O O . LEU B 1 159 ? 26.703 19.875 8.148 1 85 159 LEU B O 1
ATOM 3067 N N . THR B 1 160 ? 28.047 21.672 7.836 1 84.38 160 THR B N 1
ATOM 3068 C CA . THR B 1 160 ? 27.625 22.312 9.078 1 84.38 160 THR B CA 1
ATOM 3069 C C . THR B 1 160 ? 26.172 22.734 8.992 1 84.38 160 THR B C 1
ATOM 3071 O O . THR B 1 160 ? 25.422 22.609 9.961 1 84.38 160 THR B O 1
ATOM 3074 N N . ARG B 1 161 ? 25.828 23.172 7.891 1 83.81 161 ARG B N 1
ATOM 3075 C CA . ARG B 1 161 ? 24.438 23.578 7.684 1 83.81 161 ARG B CA 1
ATOM 3076 C C . ARG B 1 161 ? 23.5 22.391 7.781 1 83.81 161 ARG B C 1
ATOM 3078 O O . ARG B 1 161 ? 22.438 22.484 8.406 1 83.81 161 ARG B O 1
ATOM 3085 N N . VAL B 1 162 ? 23.906 21.297 7.156 1 84.69 162 VAL B N 1
ATOM 3086 C CA . VAL B 1 162 ? 23.094 20.078 7.168 1 84.69 162 VAL B CA 1
ATOM 3087 C C . VAL B 1 162 ? 22.969 19.547 8.594 1 84.69 162 VAL B C 1
ATOM 3089 O O . VAL B 1 162 ? 21.875 19.219 9.047 1 84.69 162 VAL B O 1
ATOM 3092 N N . ARG B 1 163 ? 23.984 19.609 9.312 1 84.62 163 ARG B N 1
ATOM 3093 C CA . ARG B 1 163 ? 24.031 19.016 10.641 1 84.62 163 ARG B CA 1
ATOM 3094 C C . ARG B 1 163 ? 23.312 19.906 11.656 1 84.62 163 ARG B C 1
ATOM 3096 O O . ARG B 1 163 ? 22.688 19.406 12.594 1 84.62 163 ARG B O 1
ATOM 3103 N N . THR B 1 164 ? 23.359 21.234 11.43 1 82.69 164 THR B N 1
ATOM 3104 C CA . THR B 1 164 ? 22.891 22.125 12.469 1 82.69 164 THR B CA 1
ATOM 3105 C C . THR B 1 164 ? 21.484 22.641 12.148 1 82.69 164 THR B C 1
ATOM 3107 O O . THR B 1 164 ? 20.719 22.969 13.047 1 82.69 164 THR B O 1
ATOM 3110 N N . LEU B 1 165 ? 21.141 22.609 10.969 1 83.75 165 LEU B N 1
ATOM 3111 C CA . LEU B 1 165 ? 19.859 23.188 10.594 1 83.75 165 LEU B CA 1
ATOM 3112 C C . LEU B 1 165 ? 18.953 22.141 9.961 1 83.75 165 LEU B C 1
ATOM 3114 O O . LEU B 1 165 ? 17.875 21.844 10.484 1 83.75 165 LEU B O 1
ATOM 3118 N N . VAL B 1 166 ? 19.484 21.516 8.969 1 86.5 166 VAL B N 1
ATOM 3119 C CA . VAL B 1 166 ? 18.656 20.656 8.133 1 86.5 166 VAL B CA 1
ATOM 3120 C C . VAL B 1 166 ? 18.297 19.391 8.906 1 86.5 166 VAL B C 1
ATOM 3122 O O . VAL B 1 166 ? 17.125 19.016 8.984 1 86.5 166 VAL B O 1
ATOM 3125 N N . TRP B 1 167 ? 19.25 18.781 9.516 1 86.94 167 TRP B N 1
ATOM 3126 C CA . TRP B 1 167 ? 19.047 17.484 10.141 1 86.94 167 TRP B CA 1
ATOM 3127 C C . TRP B 1 167 ? 18.062 17.578 11.297 1 86.94 167 TRP B C 1
ATOM 3129 O O . TRP B 1 167 ? 17.125 16.781 11.391 1 86.94 167 TRP B O 1
ATOM 3139 N N . PRO B 1 168 ? 18.25 18.562 12.188 1 85.38 168 PRO B N 1
ATOM 3140 C CA . PRO B 1 168 ? 17.281 18.672 13.297 1 85.38 168 PRO B CA 1
ATOM 3141 C C . PRO B 1 168 ? 15.859 18.938 12.812 1 85.38 168 PRO B C 1
ATOM 3143 O O . PRO B 1 168 ? 14.906 18.438 13.414 1 85.38 168 PRO B O 1
ATOM 3146 N N . THR B 1 169 ? 15.727 19.656 11.773 1 86.75 169 THR B N 1
ATOM 3147 C CA . THR B 1 169 ? 14.406 19.969 11.234 1 86.75 169 THR B CA 1
ATOM 3148 C C . THR B 1 169 ? 13.836 18.766 10.484 1 86.75 169 THR B C 1
ATOM 3150 O O . THR B 1 169 ? 12.617 18.547 10.469 1 86.75 169 THR B O 1
ATOM 3153 N N . THR B 1 170 ? 14.688 18.016 9.93 1 91.62 170 THR B N 1
ATOM 3154 C CA . THR B 1 170 ? 14.258 16.906 9.078 1 91.62 170 THR B CA 1
ATOM 3155 C C . THR B 1 170 ? 14.047 15.641 9.898 1 91.62 170 THR B C 1
ATOM 3157 O O . THR B 1 170 ? 13.359 14.719 9.453 1 91.62 170 THR B O 1
ATOM 3160 N N . LEU B 1 171 ? 14.531 15.586 11.086 1 91.44 171 LEU B N 1
ATOM 3161 C CA . LEU B 1 171 ? 14.516 14.367 11.891 1 91.44 171 LEU B CA 1
ATOM 3162 C C . LEU B 1 171 ? 13.086 13.914 12.172 1 91.44 171 LEU B C 1
ATOM 3164 O O . LEU B 1 171 ? 12.75 12.742 11.984 1 91.44 171 LEU B O 1
ATOM 3168 N N . PRO B 1 172 ? 12.203 14.852 12.586 1 91.19 172 PRO B N 1
ATOM 3169 C CA . PRO B 1 172 ? 10.82 14.43 12.805 1 91.19 172 PRO B CA 1
ATOM 3170 C C . PRO B 1 172 ? 10.156 13.906 11.531 1 91.19 172 PRO B C 1
ATOM 3172 O O . PRO B 1 172 ? 9.367 12.961 11.594 1 91.19 172 PRO B O 1
ATOM 3175 N N . TYR B 1 173 ? 10.516 14.453 10.477 1 92.81 173 TYR B N 1
ATOM 3176 C CA . TYR B 1 173 ? 9.992 14.008 9.188 1 92.81 173 TYR B CA 1
ATOM 3177 C C . TYR B 1 173 ? 10.531 12.625 8.836 1 92.81 173 TYR B C 1
ATOM 3179 O O . TYR B 1 173 ? 9.781 11.766 8.352 1 92.81 173 TYR B O 1
ATOM 3187 N N . ALA B 1 174 ? 11.781 12.43 9.109 1 94.75 174 ALA B N 1
ATOM 3188 C CA . ALA B 1 174 ? 12.398 11.133 8.852 1 94.75 174 ALA B CA 1
ATOM 3189 C C . ALA B 1 174 ? 11.734 10.039 9.695 1 94.75 174 ALA B C 1
ATOM 3191 O O . ALA B 1 174 ? 11.57 8.906 9.234 1 94.75 174 ALA B O 1
ATOM 3192 N N . MET B 1 175 ? 11.375 10.398 10.914 1 94.31 175 MET B N 1
ATOM 3193 C CA . MET B 1 175 ? 10.727 9.43 11.789 1 94.31 175 MET B CA 1
ATOM 3194 C C . MET B 1 175 ? 9.328 9.086 11.281 1 94.31 175 MET B C 1
ATOM 3196 O O . MET B 1 175 ? 8.898 7.938 11.359 1 94.31 175 MET B O 1
ATOM 3200 N N . THR B 1 176 ? 8.648 10.062 10.812 1 93.06 176 THR B N 1
ATOM 3201 C CA . THR B 1 176 ? 7.355 9.812 10.18 1 93.06 176 THR B CA 1
ATOM 3202 C C . THR B 1 176 ? 7.523 8.93 8.945 1 93.06 176 THR B C 1
ATOM 3204 O O . THR B 1 176 ? 6.742 8 8.727 1 93.06 176 THR B O 1
ATOM 3207 N N . GLY B 1 177 ? 8.523 9.25 8.188 1 95.75 177 GLY B N 1
ATOM 3208 C CA . GLY B 1 177 ? 8.852 8.422 7.035 1 95.75 177 GLY B CA 1
ATOM 3209 C C . GLY B 1 177 ? 9.164 6.984 7.402 1 95.75 177 GLY B C 1
ATOM 3210 O O . GLY B 1 177 ? 8.742 6.059 6.707 1 95.75 177 GLY B O 1
ATOM 3211 N N . LEU B 1 178 ? 9.852 6.848 8.461 1 96.25 178 LEU B N 1
ATOM 3212 C CA . LEU B 1 178 ? 10.195 5.512 8.945 1 96.25 178 LEU B CA 1
ATOM 3213 C C . LEU B 1 178 ? 8.938 4.738 9.336 1 96.25 178 LEU B C 1
ATOM 3215 O O . LEU B 1 178 ? 8.805 3.559 9 1 96.25 178 LEU B O 1
ATOM 3219 N N . ARG B 1 179 ? 8.094 5.371 10.023 1 94.62 179 ARG B N 1
ATOM 3220 C CA . ARG B 1 179 ? 6.852 4.723 10.438 1 94.62 179 ARG B CA 1
ATOM 3221 C C . ARG B 1 179 ? 6.031 4.277 9.234 1 94.62 179 ARG B C 1
ATOM 3223 O O . ARG B 1 179 ? 5.566 3.139 9.18 1 94.62 179 ARG B O 1
ATOM 3230 N N . LEU B 1 180 ? 5.871 5.113 8.289 1 93.06 180 LEU B N 1
ATOM 3231 C CA . LEU B 1 180 ? 5.121 4.793 7.074 1 93.06 180 LEU B CA 1
ATOM 3232 C C . LEU B 1 180 ? 5.824 3.705 6.273 1 93.06 180 LEU B C 1
ATOM 3234 O O . LEU B 1 180 ? 5.184 2.77 5.793 1 93.06 180 LEU B O 1
ATOM 3238 N N . ALA B 1 181 ? 7.121 3.809 6.195 1 97.5 181 ALA B N 1
ATOM 3239 C CA . ALA B 1 181 ? 7.926 2.85 5.441 1 97.5 181 ALA B CA 1
ATOM 3240 C C . ALA B 1 181 ? 7.871 1.466 6.082 1 97.5 181 ALA B C 1
ATOM 3242 O O . ALA B 1 181 ? 7.879 0.451 5.383 1 97.5 181 ALA B O 1
ATOM 3243 N N . ALA B 1 182 ? 7.891 1.474 7.371 1 97.06 182 ALA B N 1
ATOM 3244 C CA . ALA B 1 182 ? 7.879 0.2 8.086 1 97.06 182 ALA B CA 1
ATOM 3245 C C . ALA B 1 182 ? 6.633 -0.612 7.738 1 97.06 182 ALA B C 1
ATOM 3247 O O . ALA B 1 182 ? 6.719 -1.816 7.488 1 97.06 182 ALA B O 1
ATOM 3248 N N . SER B 1 183 ? 5.523 0.016 7.68 1 94.19 183 SER B N 1
ATOM 3249 C CA . SER B 1 183 ? 4.27 -0.658 7.352 1 94.19 183 SER B CA 1
ATOM 3250 C C . SER B 1 183 ? 4.254 -1.112 5.898 1 94.19 183 SER B C 1
ATOM 3252 O O . SER B 1 183 ? 3.893 -2.254 5.602 1 94.19 183 SER B O 1
ATOM 3254 N N . VAL B 1 184 ? 4.672 -0.288 5.027 1 94 184 VAL B N 1
ATOM 3255 C CA . VAL B 1 184 ? 4.684 -0.591 3.6 1 94 184 VAL B CA 1
ATOM 3256 C C . VAL B 1 184 ? 5.676 -1.718 3.32 1 94 184 VAL B C 1
ATOM 3258 O O . VAL B 1 184 ? 5.398 -2.613 2.52 1 94 184 VAL B O 1
ATOM 3261 N N . ALA B 1 185 ? 6.781 -1.62 3.998 1 97.38 185 ALA B N 1
ATOM 3262 C CA . ALA B 1 185 ? 7.805 -2.646 3.832 1 97.38 185 ALA B CA 1
ATOM 3263 C C . ALA B 1 185 ? 7.277 -4.02 4.23 1 97.38 185 ALA B C 1
ATOM 3265 O O . ALA B 1 185 ? 7.57 -5.02 3.57 1 97.38 185 ALA B O 1
ATOM 3266 N N . LEU B 1 186 ? 6.57 -4.055 5.277 1 96.31 186 LEU B N 1
ATOM 3267 C CA . LEU B 1 186 ? 6.031 -5.336 5.711 1 96.31 186 LEU B CA 1
ATOM 3268 C C . LEU B 1 186 ? 5.043 -5.887 4.688 1 96.31 186 LEU B C 1
ATOM 3270 O O . LEU B 1 186 ? 5.074 -7.078 4.367 1 96.31 186 LEU B O 1
ATOM 3274 N N . ILE B 1 187 ? 4.195 -5.043 4.199 1 93.94 187 ILE B N 1
ATOM 3275 C CA . ILE B 1 187 ? 3.207 -5.441 3.201 1 93.94 187 ILE B CA 1
ATOM 3276 C C . ILE B 1 187 ? 3.912 -6.043 1.988 1 93.94 187 ILE B C 1
ATOM 3278 O O . ILE B 1 187 ? 3.541 -7.121 1.518 1 93.94 187 ILE B O 1
ATOM 3282 N N . LEU B 1 188 ? 4.945 -5.402 1.526 1 95.88 188 LEU B N 1
ATOM 3283 C CA . LEU B 1 188 ? 5.621 -5.863 0.317 1 95.88 188 LEU B CA 1
ATOM 3284 C C . LEU B 1 188 ? 6.496 -7.074 0.61 1 95.88 188 LEU B C 1
ATOM 3286 O O . LEU B 1 188 ? 6.758 -7.891 -0.279 1 95.88 188 LEU B O 1
ATOM 3290 N N . THR B 1 189 ? 7.004 -7.184 1.857 1 97.31 189 THR B N 1
ATOM 3291 C CA . THR B 1 189 ? 7.734 -8.391 2.225 1 97.31 189 THR B CA 1
ATOM 3292 C C . THR B 1 189 ? 6.832 -9.617 2.148 1 97.31 189 THR B C 1
ATOM 3294 O O . THR B 1 189 ? 7.176 -10.609 1.506 1 97.31 189 THR B O 1
ATOM 3297 N N . VAL B 1 190 ? 5.688 -9.508 2.729 1 96.38 190 VAL B N 1
ATOM 3298 C CA . VAL B 1 190 ? 4.742 -10.617 2.723 1 96.38 190 VAL B CA 1
ATOM 3299 C C . VAL B 1 190 ? 4.277 -10.891 1.294 1 96.38 190 VAL B C 1
ATOM 3301 O O . VAL B 1 190 ? 4.129 -12.047 0.896 1 96.38 190 VAL B O 1
ATOM 3304 N N . THR B 1 191 ? 4.094 -9.836 0.576 1 93.69 191 THR B N 1
ATOM 3305 C CA . THR B 1 191 ? 3.674 -9.953 -0.816 1 93.69 191 THR B CA 1
ATOM 3306 C C . THR B 1 191 ? 4.719 -10.711 -1.631 1 93.69 191 THR B C 1
ATOM 3308 O O . THR B 1 191 ? 4.383 -11.633 -2.383 1 93.69 191 THR B O 1
ATOM 3311 N N . GLY B 1 192 ? 5.953 -10.312 -1.499 1 94.94 192 GLY B N 1
ATOM 3312 C CA . GLY B 1 192 ? 7.02 -11 -2.213 1 94.94 192 GLY B CA 1
ATOM 3313 C C . GLY B 1 192 ? 7.148 -12.461 -1.829 1 94.94 192 GLY B C 1
ATOM 3314 O O . GLY B 1 192 ? 7.355 -13.32 -2.691 1 94.94 192 GLY B O 1
ATOM 3315 N N . GLU B 1 193 ? 7.02 -12.742 -0.58 1 96.31 193 GLU B N 1
ATOM 3316 C CA . GLU B 1 193 ? 7.109 -14.117 -0.105 1 96.31 193 GLU B CA 1
ATOM 3317 C C . GLU B 1 193 ? 5.969 -14.969 -0.654 1 96.31 193 GLU B C 1
ATOM 3319 O O . GLU B 1 193 ? 6.164 -16.141 -0.986 1 96.31 193 GLU B O 1
ATOM 3324 N N . LEU B 1 194 ? 4.832 -14.375 -0.744 1 93.31 194 LEU B N 1
ATOM 3325 C CA . LEU B 1 194 ? 3.646 -15.078 -1.219 1 93.31 194 LEU B CA 1
ATOM 3326 C C . LEU B 1 194 ? 3.711 -15.297 -2.727 1 93.31 194 LEU B C 1
ATOM 3328 O O . LEU B 1 194 ? 3.383 -16.375 -3.219 1 93.31 194 LEU B O 1
ATOM 3332 N N . LEU B 1 195 ? 4.258 -14.328 -3.406 1 89.31 195 LEU B N 1
ATOM 3333 C CA . LEU B 1 195 ? 4.094 -14.336 -4.855 1 89.31 195 LEU B CA 1
ATOM 3334 C C . LEU B 1 195 ? 5.355 -14.844 -5.543 1 89.31 195 LEU B C 1
ATOM 3336 O O . LEU B 1 195 ? 5.285 -15.453 -6.613 1 89.31 195 LEU B O 1
ATOM 3340 N N . ILE B 1 196 ? 6.41 -14.438 -5.027 1 91 196 ILE B N 1
ATOM 3341 C CA . ILE B 1 196 ? 7.68 -14.828 -5.637 1 91 196 ILE B CA 1
ATOM 3342 C C . ILE B 1 196 ? 8.125 -16.172 -5.082 1 91 196 ILE B C 1
ATOM 3344 O O . ILE B 1 196 ? 8.82 -16.938 -5.766 1 91 196 ILE B O 1
ATOM 3348 N N . GLY B 1 197 ? 7.742 -16.484 -3.906 1 91.81 197 GLY B N 1
ATOM 3349 C CA . GLY B 1 197 ? 8.117 -17.75 -3.281 1 91.81 197 GLY B CA 1
ATOM 3350 C C . GLY B 1 197 ? 9.375 -17.641 -2.439 1 91.81 197 GLY B C 1
ATOM 3351 O O . GLY B 1 197 ? 10.016 -18.656 -2.143 1 91.81 197 GLY B O 1
ATOM 3352 N N . THR B 1 198 ? 9.789 -16.484 -2.15 1 94.81 198 THR B N 1
ATOM 3353 C CA . THR B 1 198 ? 10.906 -16.297 -1.23 1 94.81 198 THR B CA 1
ATOM 3354 C C . THR B 1 198 ? 10.555 -16.844 0.155 1 94.81 198 THR B C 1
ATOM 3356 O O . THR B 1 198 ? 9.43 -16.672 0.621 1 94.81 198 THR B O 1
ATOM 3359 N N . PRO B 1 199 ? 11.484 -17.438 0.75 1 95.44 199 PRO B N 1
ATOM 3360 C CA . PRO B 1 199 ? 11.195 -18.016 2.062 1 95.44 199 PRO B CA 1
ATOM 3361 C C . PRO B 1 199 ? 10.695 -16.969 3.066 1 95.44 199 PRO B C 1
ATOM 3363 O O . PRO B 1 199 ? 11.18 -15.836 3.08 1 95.44 199 PRO B O 1
ATOM 3366 N N . GLY B 1 200 ? 9.727 -17.344 3.918 1 97.69 200 GLY B N 1
ATOM 3367 C CA . GLY B 1 200 ? 9.141 -16.5 4.949 1 97.69 200 GLY B CA 1
ATOM 3368 C C . GLY B 1 200 ? 7.707 -16.875 5.281 1 97.69 200 GLY B C 1
ATOM 3369 O O . GLY B 1 200 ? 7.203 -17.906 4.82 1 97.69 200 GLY B O 1
ATOM 3370 N N . ILE B 1 201 ? 7.082 -16.156 6.094 1 97.56 201 ILE B N 1
ATOM 3371 C CA . ILE B 1 201 ? 5.711 -16.391 6.535 1 97.56 201 ILE B CA 1
ATOM 3372 C C . ILE B 1 201 ? 4.766 -16.344 5.336 1 97.56 201 ILE B C 1
ATOM 3374 O O . ILE B 1 201 ? 3.826 -17.141 5.246 1 97.56 201 ILE B O 1
ATOM 3378 N N . GLY B 1 202 ? 5.004 -15.445 4.441 1 96.56 202 GLY B N 1
ATOM 3379 C CA . GLY B 1 202 ? 4.18 -15.344 3.25 1 96.56 202 GLY B CA 1
ATOM 3380 C C . GLY B 1 202 ? 4.207 -16.594 2.398 1 96.56 202 GLY B C 1
ATOM 3381 O O . GLY B 1 202 ? 3.184 -17 1.836 1 96.56 202 GLY B O 1
ATOM 3382 N N . ARG B 1 203 ? 5.332 -17.172 2.291 1 96.75 203 ARG B N 1
ATOM 3383 C CA . ARG B 1 203 ? 5.438 -18.422 1.531 1 96.75 203 ARG B CA 1
ATOM 3384 C C . ARG B 1 203 ? 4.645 -19.531 2.197 1 96.75 203 ARG B C 1
ATOM 3386 O O . ARG B 1 203 ? 3.959 -20.312 1.521 1 96.75 203 ARG B O 1
ATOM 3393 N N . LEU B 1 204 ? 4.758 -19.594 3.514 1 97.19 204 LEU B N 1
ATOM 3394 C CA . LEU B 1 204 ? 4.004 -20.625 4.234 1 97.19 204 LEU B CA 1
ATOM 3395 C C . LEU B 1 204 ? 2.504 -20.406 4.066 1 97.19 204 LEU B C 1
ATOM 3397 O O . LEU B 1 204 ? 1.741 -21.375 3.984 1 97.19 204 LEU B O 1
ATOM 3401 N N . LEU B 1 205 ? 2.127 -19.172 4.02 1 96.5 205 LEU B N 1
ATOM 3402 C CA . LEU B 1 205 ? 0.729 -18.844 3.771 1 96.5 205 LEU B CA 1
ATOM 3403 C C . LEU B 1 205 ? 0.284 -19.344 2.404 1 96.5 205 LEU B C 1
ATOM 3405 O O . LEU B 1 205 ? -0.777 -19.953 2.281 1 96.5 205 LEU B O 1
ATOM 3409 N N . GLY B 1 206 ? 1.071 -19.188 1.434 1 94.25 206 GLY B N 1
ATOM 3410 C CA . GLY B 1 206 ? 0.768 -19.656 0.093 1 94.25 206 GLY B CA 1
ATOM 3411 C C . GLY B 1 206 ? 0.7 -21.172 -0.003 1 94.25 206 GLY B C 1
ATOM 3412 O O . GLY B 1 206 ? -0.196 -21.719 -0.649 1 94.25 206 GLY B O 1
ATOM 3413 N N . VAL B 1 207 ? 1.595 -21.812 0.634 1 95.12 207 VAL B N 1
ATOM 3414 C CA . VAL B 1 207 ? 1.636 -23.266 0.63 1 95.12 207 VAL B CA 1
ATOM 3415 C C . VAL B 1 207 ? 0.398 -23.828 1.332 1 95.12 207 VAL B C 1
ATOM 3417 O O . VAL B 1 207 ? -0.204 -24.797 0.869 1 95.12 207 VAL B O 1
ATOM 3420 N N . ALA B 1 208 ? 0.065 -23.203 2.422 1 95.75 208 ALA B N 1
ATOM 3421 C CA . ALA B 1 208 ? -1.131 -23.641 3.137 1 95.75 208 ALA B CA 1
ATOM 3422 C C . ALA B 1 208 ? -2.369 -23.531 2.252 1 95.75 208 ALA B C 1
ATOM 3424 O O . ALA B 1 208 ? -3.221 -24.438 2.254 1 95.75 208 ALA B O 1
ATOM 3425 N N . GLN B 1 209 ? -2.441 -22.531 1.515 1 91.94 209 GLN B N 1
ATOM 3426 C CA . GLN B 1 209 ? -3.572 -22.344 0.616 1 91.94 209 GLN B CA 1
ATOM 3427 C C . GLN B 1 209 ? -3.574 -23.375 -0.501 1 91.94 209 GLN B C 1
ATOM 3429 O O . GLN B 1 209 ? -4.605 -23.984 -0.787 1 91.94 209 GLN B O 1
ATOM 3434 N N . SER B 1 210 ? -2.455 -23.578 -1.139 1 91.81 210 SER B N 1
ATOM 3435 C CA . SER B 1 210 ? -2.379 -24.484 -2.281 1 91.81 210 SER B CA 1
ATOM 3436 C C . SER B 1 210 ? -2.559 -25.938 -1.851 1 91.81 210 SER B C 1
ATOM 3438 O O . SER B 1 210 ? -2.949 -26.781 -2.656 1 91.81 210 SER B O 1
ATOM 3440 N N . SER B 1 211 ? -2.297 -26.219 -0.59 1 94.56 211 SER B N 1
ATOM 3441 C CA . SER B 1 211 ? -2.436 -27.578 -0.068 1 94.56 211 SER B CA 1
ATOM 3442 C C . SER B 1 211 ? -3.828 -27.812 0.509 1 94.56 211 SER B C 1
ATOM 3444 O O . SER B 1 211 ? -4.121 -28.891 1.017 1 94.56 211 SER B O 1
ATOM 3446 N N . GLY B 1 212 ? -4.594 -26.766 0.591 1 93.38 212 GLY B N 1
ATOM 3447 C CA . GLY B 1 212 ? -5.949 -26.891 1.105 1 93.38 212 GLY B CA 1
ATOM 3448 C C . GLY B 1 212 ? -6.012 -26.891 2.621 1 93.38 212 GLY B C 1
ATOM 3449 O O . GLY B 1 212 ? -7.023 -27.297 3.201 1 93.38 212 GLY B O 1
ATOM 3450 N N . ALA B 1 213 ? -4.93 -26.547 3.244 1 95 213 ALA B N 1
ATOM 3451 C CA . ALA B 1 213 ? -4.906 -26.469 4.703 1 95 213 ALA B CA 1
ATOM 3452 C C . ALA B 1 213 ? -5.496 -25.141 5.184 1 95 213 ALA B C 1
ATOM 3454 O O . ALA B 1 213 ? -4.766 -24.266 5.633 1 95 213 ALA B O 1
ATOM 3455 N N . VAL B 1 214 ? -6.719 -25.109 5.281 1 94.69 214 VAL B N 1
ATOM 3456 C CA . VAL B 1 214 ? -7.473 -23.859 5.453 1 94.69 214 VAL B CA 1
ATOM 3457 C C . VAL B 1 214 ? -7.203 -23.281 6.84 1 94.69 214 VAL B C 1
ATOM 3459 O O . VAL B 1 214 ? -6.953 -22.078 6.977 1 94.69 214 VAL B O 1
ATOM 3462 N N . ALA B 1 215 ? -7.203 -24.094 7.832 1 94.69 215 ALA B N 1
ATOM 3463 C CA . ALA B 1 215 ? -6.957 -23.594 9.188 1 94.69 215 ALA B CA 1
ATOM 3464 C C . ALA B 1 215 ? -5.57 -22.969 9.297 1 94.69 215 ALA B C 1
ATOM 3466 O O . ALA B 1 215 ? -5.41 -21.906 9.906 1 94.69 215 ALA B O 1
ATOM 3467 N N . SER B 1 216 ? -4.629 -23.656 8.672 1 95.38 216 SER B N 1
ATOM 3468 C CA . SER B 1 216 ? -3.268 -23.141 8.68 1 95.38 216 SER B CA 1
ATOM 3469 C C . SER B 1 216 ? -3.172 -21.828 7.887 1 95.38 216 SER B C 1
ATOM 3471 O O . SER B 1 216 ? -2.434 -20.922 8.266 1 95.38 216 SER B O 1
ATOM 3473 N N . MET B 1 217 ? -3.887 -21.828 6.805 1 95.88 217 MET B N 1
ATOM 3474 C CA . MET B 1 217 ? -3.924 -20.609 5.996 1 95.88 217 MET B CA 1
ATOM 3475 C C . MET B 1 217 ? -4.379 -19.422 6.824 1 95.88 217 MET B C 1
ATOM 3477 O O . MET B 1 217 ? -3.711 -18.375 6.852 1 95.88 217 MET B O 1
ATOM 3481 N N . TYR B 1 218 ? -5.484 -19.578 7.562 1 94.38 218 TYR B N 1
ATOM 3482 C CA . TYR B 1 218 ? -6.012 -18.5 8.383 1 94.38 218 TYR B CA 1
ATOM 3483 C C . TYR B 1 218 ? -5.074 -18.203 9.555 1 94.38 218 TYR B C 1
ATOM 3485 O O . TYR B 1 218 ? -4.953 -17.047 9.977 1 94.38 218 TYR B O 1
ATOM 3493 N N . ALA B 1 219 ? -4.441 -19.188 10.031 1 95.25 219 ALA B N 1
ATOM 3494 C CA . ALA B 1 219 ? -3.457 -18.969 11.086 1 95.25 219 ALA B CA 1
ATOM 3495 C C . ALA B 1 219 ? -2.348 -18.031 10.617 1 95.25 219 ALA B C 1
ATOM 3497 O O . ALA B 1 219 ? -1.946 -17.125 11.352 1 95.25 219 ALA B O 1
ATOM 3498 N N . TYR B 1 220 ? -1.855 -18.234 9.398 1 96.19 220 TYR B N 1
ATOM 3499 C CA . TYR B 1 220 ? -0.79 -17.391 8.867 1 96.19 220 TYR B CA 1
ATOM 3500 C C . TYR B 1 220 ? -1.303 -15.992 8.562 1 96.19 220 TYR B C 1
ATOM 3502 O O . TYR B 1 220 ? -0.554 -15.016 8.656 1 96.19 220 TYR B O 1
ATOM 3510 N N . VAL B 1 221 ? -2.557 -15.859 8.211 1 93.69 221 VAL B N 1
ATOM 3511 C CA . VAL B 1 221 ? -3.164 -14.539 8.039 1 93.69 221 VAL B CA 1
ATOM 3512 C C . VAL B 1 221 ? -3.143 -13.789 9.367 1 93.69 221 VAL B C 1
ATOM 3514 O O . VAL B 1 221 ? -2.814 -12.602 9.406 1 93.69 221 VAL B O 1
ATOM 3517 N N . VAL B 1 222 ? -3.473 -14.453 10.414 1 92.38 222 VAL B N 1
ATOM 3518 C CA . VAL B 1 222 ? -3.449 -13.875 11.75 1 92.38 222 VAL B CA 1
ATOM 3519 C C . VAL B 1 222 ? -2.027 -13.438 12.102 1 92.38 222 VAL B C 1
ATOM 3521 O O . VAL B 1 222 ? -1.821 -12.352 12.656 1 92.38 222 VAL B O 1
ATOM 3524 N N . VAL B 1 223 ? -1.078 -14.266 11.75 1 95.38 223 VAL B N 1
ATOM 3525 C CA . VAL B 1 223 ? 0.32 -13.945 12.023 1 95.38 223 VAL B CA 1
ATOM 3526 C C . VAL B 1 223 ? 0.719 -12.688 11.25 1 95.38 223 VAL B C 1
ATOM 3528 O O . VAL B 1 223 ? 1.365 -11.797 11.805 1 95.38 223 VAL B O 1
ATOM 3531 N N . ALA B 1 224 ? 0.322 -12.641 9.992 1 94.44 224 ALA B N 1
ATOM 3532 C CA . ALA B 1 224 ? 0.613 -11.461 9.18 1 94.44 224 ALA B CA 1
ATOM 3533 C C . ALA B 1 224 ? -0.002 -10.203 9.797 1 94.44 224 ALA B C 1
ATOM 3535 O O . ALA B 1 224 ? 0.63 -9.148 9.828 1 94.44 224 ALA B O 1
ATOM 3536 N N . GLY B 1 225 ? -1.217 -10.32 10.266 1 92.5 225 GLY B N 1
ATOM 3537 C CA . GLY B 1 225 ? -1.871 -9.211 10.938 1 92.5 225 GLY B CA 1
ATOM 3538 C C . GLY B 1 225 ? -1.175 -8.805 12.227 1 92.5 225 GLY B C 1
ATOM 3539 O O . GLY B 1 225 ? -0.99 -7.609 12.484 1 92.5 225 GLY B O 1
ATOM 3540 N N . LEU B 1 226 ? -0.788 -9.781 13 1 92.25 226 LEU B N 1
ATOM 3541 C CA . LEU B 1 226 ? -0.081 -9.508 14.25 1 92.25 226 LEU B CA 1
ATOM 3542 C C . LEU B 1 226 ? 1.256 -8.828 13.977 1 92.25 226 LEU B C 1
ATOM 3544 O O . LEU B 1 226 ? 1.66 -7.926 14.719 1 92.25 226 LEU B O 1
ATOM 3548 N N . LEU B 1 227 ? 1.942 -9.297 12.953 1 95.12 227 LEU B N 1
ATOM 3549 C CA . LEU B 1 227 ? 3.182 -8.633 12.562 1 95.12 227 LEU B CA 1
ATOM 3550 C C . LEU B 1 227 ? 2.93 -7.18 12.195 1 95.12 227 LEU B C 1
ATOM 3552 O O . LEU B 1 227 ? 3.719 -6.297 12.547 1 95.12 227 LEU B O 1
ATOM 3556 N N . GLY B 1 228 ? 1.843 -6.988 11.469 1 93.31 228 GLY B N 1
ATOM 3557 C CA . GLY B 1 228 ? 1.473 -5.617 11.141 1 93.31 228 GLY B CA 1
ATOM 3558 C C . GLY B 1 228 ? 1.26 -4.75 12.367 1 93.31 228 GLY B C 1
ATOM 3559 O O . GLY B 1 228 ? 1.732 -3.611 12.414 1 93.31 228 GLY B O 1
ATOM 3560 N N . VAL B 1 229 ? 0.62 -5.23 13.359 1 89.56 229 VAL B N 1
ATOM 3561 C CA . VAL B 1 229 ? 0.348 -4.504 14.594 1 89.56 229 VAL B CA 1
ATOM 3562 C C . VAL B 1 229 ? 1.658 -4.223 15.328 1 89.56 229 VAL B C 1
ATOM 3564 O O . VAL B 1 229 ? 1.896 -3.104 15.789 1 89.56 229 VAL B O 1
ATOM 3567 N N . VAL B 1 230 ? 2.465 -5.215 15.391 1 93.75 230 VAL B N 1
ATOM 3568 C CA . VAL B 1 230 ? 3.732 -5.09 16.109 1 93.75 230 VAL B CA 1
ATOM 3569 C C . VAL B 1 230 ? 4.609 -4.043 15.414 1 93.75 230 VAL B C 1
ATOM 3571 O O . VAL B 1 230 ? 5.211 -3.195 16.078 1 93.75 230 VAL B O 1
ATOM 3574 N N . VAL B 1 231 ? 4.695 -4.102 14.141 1 93.81 231 VAL B N 1
ATOM 3575 C CA . VAL B 1 231 ? 5.508 -3.154 13.383 1 93.81 231 VAL B CA 1
ATOM 3576 C C . VAL B 1 231 ? 4.988 -1.734 13.602 1 93.81 231 VAL B C 1
ATOM 3578 O O . VAL B 1 231 ? 5.777 -0.806 13.812 1 93.81 231 VAL B O 1
ATOM 3581 N N . ASN B 1 232 ? 3.729 -1.618 13.547 1 88.25 232 ASN B N 1
ATOM 3582 C CA . ASN B 1 232 ? 3.135 -0.306 13.781 1 88.25 232 ASN B CA 1
ATOM 3583 C C . ASN B 1 232 ? 3.436 0.205 15.188 1 88.25 232 ASN B C 1
ATOM 3585 O O . ASN B 1 232 ? 3.752 1.381 15.367 1 88.25 232 ASN B O 1
ATOM 3589 N N . LEU B 1 233 ? 3.344 -0.585 16.219 1 88 233 LEU B N 1
ATOM 3590 C CA . LEU B 1 233 ? 3.594 -0.208 17.594 1 88 233 LEU B CA 1
ATOM 3591 C C . LEU B 1 233 ? 5.059 0.168 17.812 1 88 233 LEU B C 1
ATOM 3593 O O . LEU B 1 233 ? 5.359 1.159 18.469 1 88 233 LEU B O 1
ATOM 3597 N N . VAL B 1 234 ? 5.879 -0.616 17.203 1 91.62 234 VAL B N 1
ATOM 3598 C CA . VAL B 1 234 ? 7.309 -0.37 17.344 1 91.62 234 VAL B CA 1
ATOM 3599 C C . VAL B 1 234 ? 7.684 0.938 16.641 1 91.62 234 VAL B C 1
ATOM 3601 O O . VAL B 1 234 ? 8.43 1.749 17.203 1 91.62 234 VAL B O 1
ATOM 3604 N N . ALA B 1 235 ? 7.184 1.089 15.477 1 90 235 ALA B N 1
ATOM 3605 C CA . ALA B 1 235 ? 7.484 2.309 14.727 1 90 235 ALA B CA 1
ATOM 3606 C C . ALA B 1 235 ? 6.953 3.541 15.461 1 90 235 ALA B C 1
ATOM 3608 O O . ALA B 1 235 ? 7.625 4.574 15.516 1 90 235 ALA B O 1
ATOM 3609 N N . ARG B 1 236 ? 5.84 3.459 16.078 1 86.25 236 ARG B N 1
ATOM 3610 C CA . ARG B 1 236 ? 5.27 4.566 16.844 1 86.25 236 ARG B CA 1
ATOM 3611 C C . ARG B 1 236 ? 6.094 4.848 18.094 1 86.25 236 ARG B C 1
ATOM 3613 O O . ARG B 1 236 ? 6.289 6.008 18.453 1 86.25 236 ARG B O 1
ATOM 3620 N N . ALA B 1 237 ? 6.477 3.836 18.719 1 88.75 237 ALA B N 1
ATOM 3621 C CA . ALA B 1 237 ? 7.297 3.984 19.922 1 88.75 237 ALA B CA 1
ATOM 3622 C C . ALA B 1 237 ? 8.617 4.672 19.594 1 88.75 237 ALA B C 1
ATOM 3624 O O . ALA B 1 237 ? 9.094 5.512 20.359 1 88.75 237 ALA B O 1
ATOM 3625 N N . LEU B 1 238 ? 9.141 4.316 18.438 1 87.94 238 LEU B N 1
ATOM 3626 C CA . LEU B 1 238 ? 10.391 4.93 18.016 1 87.94 238 LEU B CA 1
ATOM 3627 C C . LEU B 1 238 ? 10.188 6.402 17.672 1 87.94 238 LEU B C 1
ATOM 3629 O O . LEU B 1 238 ? 11.039 7.242 17.969 1 87.94 238 LEU B O 1
ATOM 3633 N N . GLU B 1 239 ? 9.141 6.617 17.062 1 85.75 239 GLU B N 1
ATOM 3634 C CA . GLU B 1 239 ? 8.812 7.996 16.703 1 85.75 239 GLU B CA 1
ATOM 3635 C C . GLU B 1 239 ? 8.641 8.852 17.953 1 85.75 239 GLU B C 1
ATOM 3637 O O . GLU B 1 239 ? 9.148 9.977 18.031 1 85.75 239 GLU B O 1
ATOM 3642 N N . ARG B 1 240 ? 8 8.422 18.984 1 83.19 240 ARG B N 1
ATOM 3643 C CA . ARG B 1 240 ? 7.75 9.156 20.219 1 83.19 240 ARG B CA 1
ATOM 3644 C C . ARG B 1 240 ? 9.039 9.406 20.984 1 83.19 240 ARG B C 1
ATOM 3646 O O . ARG B 1 240 ? 9.234 10.484 21.562 1 83.19 240 ARG B O 1
ATOM 3653 N N . ARG B 1 241 ? 9.797 8.531 21.016 1 81.56 241 ARG B N 1
ATOM 3654 C CA . ARG B 1 241 ? 11.047 8.641 21.75 1 81.56 241 ARG B CA 1
ATOM 3655 C C . ARG B 1 241 ? 11.977 9.664 21.109 1 81.56 241 ARG B C 1
ATOM 3657 O O . ARG B 1 241 ? 12.688 10.391 21.812 1 81.56 241 ARG B O 1
ATOM 3664 N N . THR B 1 242 ? 12.016 9.688 19.859 1 77.69 242 THR B N 1
ATOM 3665 C CA . THR B 1 242 ? 12.914 10.586 19.156 1 77.69 242 THR B CA 1
ATOM 3666 C C . THR B 1 242 ? 12.383 12.016 19.156 1 77.69 242 THR B C 1
ATOM 3668 O O . THR B 1 242 ? 13.156 12.969 19.234 1 77.69 242 THR B O 1
ATOM 3671 N N . LEU B 1 243 ? 11.078 12.125 19.172 1 69.5 243 LEU B N 1
ATOM 3672 C CA . LEU B 1 243 ? 10.5 13.461 19.109 1 69.5 243 LEU B CA 1
ATOM 3673 C C . LEU B 1 243 ? 10.344 14.055 20.5 1 69.5 243 LEU B C 1
ATOM 3675 O O . LEU B 1 243 ? 10.031 15.242 20.641 1 69.5 243 LEU B O 1
ATOM 3679 N N . PHE B 1 244 ? 10.445 13.258 21.469 1 62.91 244 PHE B N 1
ATOM 3680 C CA . PHE B 1 244 ? 10.414 13.797 22.812 1 62.91 244 PHE B CA 1
ATOM 3681 C C . PHE B 1 244 ? 11.492 14.859 23 1 62.91 244 PHE B C 1
ATOM 3683 O O . PHE B 1 244 ? 11.344 15.758 23.828 1 62.91 244 PHE B O 1
ATOM 3690 N N . TRP B 1 245 ? 12.414 14.805 22.203 1 54.53 245 TRP B N 1
ATOM 3691 C CA . TRP B 1 245 ? 13.469 15.805 22.344 1 54.53 245 TRP B CA 1
ATOM 3692 C C . TRP B 1 245 ? 13.164 17.047 21.5 1 54.53 245 TRP B C 1
ATOM 3694 O O . TRP B 1 245 ? 13.82 18.078 21.656 1 54.53 245 TRP B O 1
ATOM 3704 N N . HIS B 1 246 ? 12.234 16.875 20.562 1 57.97 246 HIS B N 1
ATOM 3705 C CA . HIS B 1 246 ? 11.984 18.016 19.672 1 57.97 246 HIS B CA 1
ATOM 3706 C C . HIS B 1 246 ? 11.023 19.016 20.328 1 57.97 246 HIS B C 1
ATOM 3708 O O . HIS B 1 246 ? 9.953 18.625 20.797 1 57.97 246 HIS B O 1
ATOM 3714 N N . PRO B 1 247 ? 11.391 20.094 20.703 1 49.66 247 PRO B N 1
ATOM 3715 C CA . PRO B 1 247 ? 10.656 21.156 21.422 1 49.66 247 PRO B CA 1
ATOM 3716 C C . PRO B 1 247 ? 9.258 21.375 20.859 1 49.66 247 PRO B C 1
ATOM 3718 O O . PRO B 1 247 ? 8.367 21.844 21.578 1 49.66 247 PRO B O 1
ATOM 3721 N N . SER B 1 248 ? 9.023 21.172 19.688 1 47.5 248 SER B N 1
ATOM 3722 C CA . SER B 1 248 ? 7.68 21.453 19.203 1 47.5 248 SER B CA 1
ATOM 3723 C C . SER B 1 248 ? 6.656 20.5 19.797 1 47.5 248 SER B C 1
ATOM 3725 O O . SER B 1 248 ? 5.492 20.859 19.969 1 47.5 248 SER B O 1
ATOM 3727 N N . VAL B 1 249 ? 7.051 19.328 20.078 1 47.75 249 VAL B N 1
ATOM 3728 C CA . VAL B 1 249 ? 6.148 18.375 20.703 1 47.75 249 VAL B CA 1
ATOM 3729 C C . VAL B 1 249 ? 6.141 18.594 22.219 1 47.75 249 VAL B C 1
ATOM 3731 O O . VAL B 1 249 ? 5.199 18.188 22.906 1 47.75 249 VAL B O 1
ATOM 3734 N N . ARG B 1 250 ? 7.098 19.078 22.844 1 45.53 250 ARG B N 1
ATOM 3735 C CA . ARG B 1 250 ? 7.094 19.344 24.266 1 45.53 250 ARG B CA 1
ATOM 3736 C C . ARG B 1 250 ? 5.961 20.297 24.656 1 45.53 250 ARG B C 1
ATOM 3738 O O . ARG B 1 250 ? 5.461 20.25 25.781 1 45.53 250 ARG B O 1
ATOM 3745 N N . GLY B 1 251 ? 5.562 21.094 23.719 1 40.75 251 GLY B N 1
ATOM 3746 C CA . GLY B 1 251 ? 4.527 22.016 24.156 1 40.75 251 GLY B CA 1
ATOM 3747 C C . GLY B 1 251 ? 3.172 21.359 24.328 1 40.75 251 GLY B C 1
ATOM 3748 O O . GLY B 1 251 ? 2.314 21.875 25.047 1 40.75 251 GLY B O 1
ATOM 3749 N N . GLU B 1 252 ? 2.92 20.359 23.562 1 41.09 252 GLU B N 1
ATOM 3750 C CA . GLU B 1 252 ? 1.571 19.812 23.703 1 41.09 252 GLU B CA 1
ATOM 3751 C C . GLU B 1 252 ? 1.463 18.906 24.938 1 41.09 252 GLU B C 1
ATOM 3753 O O . GLU B 1 252 ? 0.36 18.562 25.359 1 41.09 252 GLU B O 1
ATOM 3758 N N . SER B 1 253 ? 2.453 18.281 25.281 1 40.41 253 SER B N 1
ATOM 3759 C CA . SER B 1 253 ? 2.293 17.5 26.5 1 40.41 253 SER B CA 1
ATOM 3760 C C . SER B 1 253 ? 2.07 18.391 27.719 1 40.41 253 SER B C 1
ATOM 3762 O O . SER B 1 253 ? 1.749 17.891 28.797 1 40.41 253 SER B O 1
ATOM 3764 N N . ALA B 1 254 ? 2.426 19.703 27.781 1 38.16 254 ALA B N 1
ATOM 3765 C CA . ALA B 1 254 ? 2.215 20.547 28.953 1 38.16 254 ALA B CA 1
ATOM 3766 C C . ALA B 1 254 ? 0.764 21.016 29.031 1 38.16 254 ALA B C 1
ATOM 3768 O O . ALA B 1 254 ? 0.356 21.609 30.031 1 38.16 254 ALA B O 1
ATOM 3769 N N . LEU B 1 255 ? -0.061 21.047 27.891 1 29.44 255 LEU B N 1
ATOM 3770 C CA . LEU B 1 255 ? -1.438 21.422 28.188 1 29.44 255 LEU B CA 1
ATOM 3771 C C . LEU B 1 255 ? -2.295 20.203 28.484 1 29.44 255 LEU B C 1
ATOM 3773 O O . LEU B 1 255 ? -2.094 19.141 27.891 1 29.44 255 LEU B O 1
#

Radius of gyration: 24.15 Å; Cα contacts (8 Å, |Δi|>4): 745; chains: 2; bounding box: 62×63×62 Å

pLDDT: mean 87.48, std 12.61, range [28.78, 98.5]

InterPro domains:
  IPR000515 ABC transporter type 1, transmembrane domain MetI-like [PF00528] (73-242)
  IPR000515 ABC transporter type 1, transmembrane domain MetI-like [PS50928] (55-239)
  IPR035906 MetI-like superfamily [G3DSA:1.10.3720.10] (49-242)
  IPR035906 MetI-like superfamily [SSF161098] (49-234)

Nearest PDB structures (foldseek):
  8wm7-assembly1_B  TM=8.606E-01  e=3.063E-08  Nostoc sp. PCC 7120 = FACHB-418
  8wm8-assembly1_A  TM=8.554E-01  e=8.873E-08  Nostoc sp. PCC 7120 = FACHB-418
  7ahh-assembly1_B  TM=7.767E-01  e=2.942E-06  Lactococcus lactis subsp. lactis
  7ahd-assembly1_B  TM=6.322E-01  e=2.358E-06  Lactococcus lactis subsp. lactis
  7ahd-assembly1_A  TM=6.524E-01  e=8.524E-06  Lactococcus lactis subsp. lactis

Secondary structure (DSSP, 8-state):
--HHHHHHHHHHHHHHHHHHHHHTTSS-TTTS--HHHHHHHHHHHHTSHHHHHHHHHHHHHHHHHHHHHHHHHHHHHHHHHH-HHHHHHHHHHHHHHTTS-GGGGHHHHHHHHTTSHHHHHHHHHHHHHHHHHHHHHHHHHTS-HHHHHHHHHTT--HHHHIIIIIHHHHHHHHHHHHHHHHHHHHHHHHHHHHHT--SSHHHHHHHHHHTT-HHHHHHHHHHHHHHHHHHHHHHHHHHHHHHTTSHHHHHHH--/--HHHHHHHHHHHHHHHHHHHHHTTSS-TTTS--HHHHHHHHHHHHTSHHHHHHHHHHHHHHHHHHHHHHHHHHHHHHHHHH-HHHHHHHHHHHHHHTTS-GGGGHHHHHHHHTTSHHHHHHHHHHHHHHHHHHHHHHHHHTS-HHHHHHHHHTT--HHHHIIIIIHHHHHHHHHHHHHHHHHHHHHHHHHHHHHT--SSHHHHHHHHHHTT-HHHHHHHHHHHHHHHHHHHHHHHHHHHHHHTTSHHHHHHH--